Protein AF-A0AAD7QVD9-F1 (afdb_monomer_lite)

Sequence (398 aa):
MKLMYLERDPLSDQISSSESVIQIVFQRFAGHKPNTTPMRRAYSHRSQSQPLGGHSSPPFGGPSSSTTTVALGPGHHQTHYGTPTAHYDTVSSILTRESIDTDDSSVSDMYVESSAGVHVHDSKRVHLKEYNNCFSGIAGKLWLMDCTSIIFVAEAQMILAGFLKYGLITPADSRLMAMGEKFVMEKNAYYCMSEKGKSLAGWPSSGSGRHHRNGYKFPTSNDSRSPHRHSSAIVGDNKQSRLEYILGDPALRLLFREHLAENFCDENLTFYLESEKLLAQFHDLEKTQIPTLQKVNVCLSEAWVVYHAFLAPGSASEVNIDDLLRQRVRERMTSEEVDTLSISGLQYAALIPTSVNKLTEIVKLLNEVRMQVFRLMASDSVPKFMRTAKFLELGIEI

Structure (mmCIF, N/CA/C/O backbone):
data_AF-A0AAD7QVD9-F1
#
_entry.id   AF-A0AAD7QVD9-F1
#
loop_
_atom_site.group_PDB
_atom_site.id
_atom_site.type_symbol
_atom_site.label_atom_id
_atom_site.label_alt_id
_atom_site.label_comp_id
_atom_site.label_asym_id
_atom_site.label_entity_id
_atom_site.label_seq_id
_atom_site.pdbx_PDB_ins_code
_atom_site.Cartn_x
_atom_site.Cartn_y
_atom_site.Cartn_z
_atom_site.occupancy
_atom_site.B_iso_or_equiv
_atom_site.auth_seq_id
_atom_site.auth_comp_id
_atom_site.auth_asym_id
_atom_site.auth_atom_id
_atom_site.pdbx_PDB_model_num
ATOM 1 N N . MET A 1 1 ? 15.049 10.766 -5.512 1.00 58.59 1 MET A N 1
ATOM 2 C CA . MET A 1 1 ? 13.708 10.217 -5.839 1.00 58.59 1 MET A CA 1
ATOM 3 C C . MET A 1 1 ? 12.914 10.193 -4.537 1.00 58.59 1 MET A C 1
ATOM 5 O O . MET A 1 1 ? 13.557 10.045 -3.508 1.00 58.59 1 MET A O 1
ATOM 9 N N . LYS A 1 2 ? 11.582 10.361 -4.523 1.00 68.06 2 LYS A N 1
ATOM 10 C CA . LYS A 1 2 ? 10.810 10.020 -3.310 1.00 68.06 2 LYS A CA 1
ATOM 11 C C . LYS A 1 2 ? 10.802 8.491 -3.204 1.00 68.06 2 LYS A C 1
ATOM 13 O O . LYS A 1 2 ? 10.482 7.845 -4.198 1.00 68.06 2 LYS A O 1
ATOM 18 N N . LEU A 1 3 ? 11.213 7.944 -2.061 1.00 82.62 3 LEU A N 1
ATOM 19 C CA . LEU A 1 3 ? 11.255 6.498 -1.824 1.00 82.62 3 LEU A CA 1
ATOM 20 C C . LEU A 1 3 ? 9.865 5.889 -2.074 1.00 82.62 3 LEU A C 1
ATOM 22 O O . LEU A 1 3 ? 8.873 6.387 -1.538 1.00 82.62 3 LEU A O 1
ATOM 26 N N . MET A 1 4 ? 9.780 4.834 -2.887 1.00 88.06 4 MET A N 1
ATOM 27 C CA . MET A 1 4 ? 8.517 4.142 -3.153 1.00 88.06 4 MET A CA 1
ATOM 28 C C . MET A 1 4 ? 8.200 3.178 -2.005 1.00 88.06 4 MET A C 1
ATOM 30 O O . MET A 1 4 ? 8.844 2.140 -1.864 1.00 88.06 4 MET A O 1
ATOM 34 N N . TYR A 1 5 ? 7.199 3.506 -1.190 1.00 89.56 5 TYR A N 1
ATOM 35 C CA . TYR A 1 5 ? 6.805 2.662 -0.063 1.00 89.56 5 TYR A CA 1
ATOM 36 C C . TYR A 1 5 ? 5.842 1.561 -0.523 1.00 89.56 5 TYR A C 1
ATOM 38 O O . TYR A 1 5 ? 4.666 1.821 -0.780 1.00 89.56 5 TYR A O 1
ATOM 46 N N . LEU A 1 6 ? 6.358 0.340 -0.662 1.00 91.62 6 LEU A N 1
ATOM 47 C CA . LEU A 1 6 ? 5.571 -0.841 -1.003 1.00 91.62 6 LEU A CA 1
ATOM 48 C C . LEU A 1 6 ? 4.801 -1.330 0.218 1.00 91.62 6 LEU A C 1
ATOM 50 O O . LEU A 1 6 ? 5.342 -1.410 1.322 1.00 91.62 6 LEU A O 1
ATOM 54 N N . GLU A 1 7 ? 3.531 -1.655 0.005 1.00 87.62 7 GLU A N 1
ATOM 55 C CA . GLU A 1 7 ? 2.669 -2.162 1.065 1.00 87.62 7 GLU A CA 1
ATOM 56 C C . GLU A 1 7 ? 3.058 -3.581 1.462 1.00 87.62 7 GLU A C 1
ATOM 58 O O . GLU A 1 7 ? 3.324 -4.434 0.609 1.00 87.62 7 GLU A O 1
ATOM 63 N N . ARG A 1 8 ? 3.053 -3.809 2.774 1.00 89.06 8 ARG A N 1
ATOM 64 C CA . ARG A 1 8 ? 3.337 -5.091 3.404 1.00 89.06 8 ARG A CA 1
ATOM 65 C C . ARG A 1 8 ? 2.051 -5.668 3.967 1.00 89.06 8 ARG A C 1
ATOM 67 O O . ARG A 1 8 ? 1.238 -4.944 4.541 1.00 89.06 8 ARG A O 1
ATOM 74 N N . ASP A 1 9 ? 1.879 -6.968 3.795 1.00 84.94 9 ASP A N 1
ATOM 75 C CA . ASP A 1 9 ? 0.810 -7.707 4.443 1.00 84.94 9 ASP A CA 1
ATOM 76 C C . ASP A 1 9 ? 1.031 -7.710 5.971 1.00 84.94 9 ASP A C 1
ATOM 78 O O . ASP A 1 9 ? 2.099 -8.129 6.421 1.00 84.94 9 ASP A O 1
ATOM 82 N N . PRO A 1 10 ? 0.059 -7.272 6.793 1.00 75.94 10 PRO A N 1
ATOM 83 C CA . PRO A 1 10 ? 0.255 -7.138 8.238 1.00 75.94 10 PRO A CA 1
ATOM 84 C C . PRO A 1 10 ? 0.534 -8.448 8.989 1.00 75.94 10 PRO A C 1
ATOM 86 O O . PRO A 1 10 ? 0.987 -8.391 10.131 1.00 75.94 10 PRO A O 1
ATOM 89 N N . LEU A 1 11 ? 0.220 -9.608 8.399 1.00 78.00 11 LEU A N 1
ATOM 90 C CA . LEU A 1 11 ? 0.362 -10.918 9.044 1.00 78.00 11 LEU A CA 1
ATOM 91 C C . LEU A 1 11 ? 1.644 -11.636 8.619 1.00 78.00 11 LEU A C 1
ATOM 93 O O . LEU A 1 11 ? 2.352 -12.194 9.453 1.00 78.00 11 LEU A O 1
ATOM 97 N N . SER A 1 12 ? 1.923 -11.651 7.319 1.00 86.12 12 SER A N 1
ATOM 98 C CA . SER A 1 12 ? 3.068 -12.343 6.726 1.00 86.12 12 SER A CA 1
ATOM 99 C C . SER A 1 12 ? 4.293 -11.452 6.545 1.00 86.12 12 SER A C 1
ATOM 101 O O . SER A 1 12 ? 5.368 -11.979 6.262 1.00 86.12 12 SER A O 1
ATOM 103 N N . ASP A 1 13 ? 4.138 -10.132 6.692 1.00 87.06 13 ASP A N 1
ATOM 104 C CA . ASP A 1 13 ? 5.170 -9.126 6.425 1.00 87.06 13 ASP A CA 1
ATOM 105 C C . ASP A 1 13 ? 5.752 -9.237 5.001 1.00 87.06 13 ASP A C 1
ATOM 107 O O . ASP A 1 13 ? 6.911 -8.925 4.741 1.00 87.06 13 ASP A O 1
ATOM 111 N N . GLN A 1 14 ? 4.946 -9.722 4.051 1.00 90.25 14 GLN A N 1
ATOM 112 C CA . GLN A 1 14 ? 5.346 -9.864 2.653 1.00 90.25 14 GLN A CA 1
ATOM 113 C C . GLN A 1 14 ? 4.827 -8.709 1.807 1.00 90.25 14 GLN A C 1
ATOM 115 O O . GLN A 1 14 ? 3.715 -8.216 1.994 1.00 90.25 14 GLN A O 1
ATOM 120 N N . ILE A 1 15 ? 5.628 -8.308 0.824 1.00 91.94 15 ILE A N 1
ATOM 121 C CA . ILE A 1 15 ? 5.231 -7.331 -0.187 1.00 91.94 15 ILE A CA 1
ATOM 122 C C . ILE A 1 15 ? 4.337 -8.016 -1.227 1.00 91.94 15 ILE A C 1
ATOM 124 O O . ILE A 1 15 ? 4.614 -9.136 -1.662 1.00 91.94 15 ILE A O 1
ATOM 128 N N . SER A 1 16 ? 3.274 -7.334 -1.661 1.00 89.06 16 SER A N 1
ATOM 129 C CA . SER A 1 16 ? 2.407 -7.844 -2.730 1.00 89.06 16 SER A CA 1
ATOM 130 C C . SER A 1 16 ? 3.177 -8.036 -4.044 1.00 89.06 16 SER A C 1
ATOM 132 O O . SER A 1 16 ? 3.865 -7.134 -4.520 1.00 89.06 16 SER A O 1
ATOM 134 N N . SER A 1 17 ? 3.004 -9.202 -4.669 1.00 87.25 17 SER A N 1
ATOM 135 C CA . SER A 1 17 ? 3.550 -9.548 -5.993 1.00 87.25 17 SER A CA 1
ATOM 136 C C . SER A 1 17 ? 2.476 -9.625 -7.085 1.00 87.25 17 SER A C 1
ATOM 138 O O . SER A 1 17 ? 2.668 -10.278 -8.120 1.00 87.25 17 SER A O 1
ATOM 140 N N . SER A 1 18 ? 1.333 -8.960 -6.868 1.00 91.44 18 SER A N 1
ATOM 141 C CA . SER A 1 18 ? 0.284 -8.840 -7.884 1.00 91.44 18 SER A CA 1
ATOM 142 C C . SER A 1 18 ? 0.832 -8.203 -9.163 1.00 91.44 18 SER A C 1
ATOM 144 O O . SER A 1 18 ? 1.764 -7.397 -9.129 1.00 91.44 18 SER A O 1
ATOM 146 N N . GLU A 1 19 ? 0.245 -8.547 -10.311 1.00 92.06 19 GLU A N 1
ATOM 147 C CA . GLU A 1 19 ? 0.665 -7.971 -11.592 1.00 92.06 19 GLU A CA 1
ATOM 148 C C . GLU A 1 19 ? 0.609 -6.435 -11.571 1.00 92.06 19 GLU A C 1
ATOM 150 O O . GLU A 1 19 ? 1.551 -5.791 -12.026 1.00 92.06 19 GLU A O 1
ATOM 155 N N . SER A 1 20 ? -0.432 -5.854 -10.965 1.00 90.69 20 SER A N 1
ATOM 156 C CA . SER A 1 20 ? -0.594 -4.404 -10.810 1.00 90.69 20 SER A CA 1
ATOM 157 C C . SER A 1 20 ? 0.578 -3.757 -10.059 1.00 90.69 20 SER A C 1
ATOM 159 O O . SER A 1 20 ? 1.142 -2.765 -10.527 1.00 90.69 20 SER A O 1
ATOM 161 N N . VAL A 1 21 ? 1.017 -4.344 -8.939 1.00 92.75 21 VAL A N 1
ATOM 162 C CA . VAL A 1 21 ? 2.172 -3.844 -8.174 1.00 92.75 21 VAL A CA 1
ATOM 163 C C . VAL A 1 21 ? 3.450 -3.968 -8.991 1.00 92.75 21 VAL A C 1
ATOM 165 O O . VAL A 1 21 ? 4.207 -3.002 -9.087 1.00 92.75 21 VAL A O 1
ATOM 168 N N . ILE A 1 22 ? 3.674 -5.116 -9.636 1.00 95.38 22 ILE A N 1
ATOM 169 C CA . ILE A 1 22 ? 4.865 -5.322 -10.464 1.00 95.38 22 ILE A CA 1
ATOM 170 C C . ILE A 1 22 ? 4.929 -4.311 -11.612 1.00 95.38 22 ILE A C 1
ATOM 172 O O . ILE A 1 22 ? 5.993 -3.749 -11.865 1.00 95.38 22 ILE A O 1
ATOM 176 N N . GLN A 1 23 ? 3.807 -4.029 -12.274 1.00 92.94 23 GLN A N 1
ATOM 177 C CA . GLN A 1 23 ? 3.739 -3.042 -13.350 1.00 92.94 23 GLN A CA 1
ATOM 178 C C . GLN A 1 23 ? 4.057 -1.621 -12.854 1.00 92.94 23 GLN A C 1
ATOM 180 O O . GLN A 1 23 ? 4.871 -0.935 -13.473 1.00 92.94 23 GLN A O 1
ATOM 185 N N . ILE A 1 24 ? 3.502 -1.195 -11.714 1.00 91.31 24 ILE A N 1
ATOM 186 C CA . ILE A 1 24 ? 3.777 0.135 -11.143 1.00 91.31 24 ILE A CA 1
ATOM 187 C C . ILE A 1 24 ? 5.234 0.272 -10.681 1.00 91.31 24 ILE A C 1
ATOM 189 O O . ILE A 1 24 ? 5.858 1.320 -10.886 1.00 91.31 24 ILE A O 1
ATOM 193 N N . VAL A 1 25 ? 5.802 -0.769 -10.060 1.00 93.88 25 VAL A N 1
ATOM 194 C CA . VAL A 1 25 ? 7.228 -0.772 -9.698 1.00 93.88 25 VAL A CA 1
ATOM 195 C C . VAL A 1 25 ? 8.074 -0.701 -10.965 1.00 93.88 25 VAL A C 1
ATOM 197 O O . VAL A 1 25 ? 9.009 0.095 -11.028 1.00 93.88 25 VAL A O 1
ATOM 200 N N . PHE A 1 26 ? 7.713 -1.461 -12.002 1.00 94.81 26 PHE A N 1
ATOM 201 C CA . PHE A 1 26 ? 8.422 -1.461 -13.276 1.00 94.81 26 PHE A CA 1
ATOM 202 C C . PHE A 1 26 ? 8.409 -0.090 -13.967 1.00 94.81 26 PHE A C 1
ATOM 204 O O . PHE A 1 26 ? 9.434 0.332 -14.491 1.00 94.81 26 PHE A O 1
ATOM 211 N N . GLN A 1 27 ? 7.293 0.641 -13.950 1.00 91.44 27 GLN A N 1
ATOM 212 C CA . GLN A 1 27 ? 7.218 1.982 -14.543 1.00 91.44 27 GLN A CA 1
ATOM 213 C C . GLN A 1 27 ? 8.208 2.962 -13.899 1.00 91.44 27 GLN A C 1
ATOM 215 O O . GLN A 1 27 ? 8.891 3.709 -14.602 1.00 91.44 27 GLN A O 1
ATOM 220 N N . ARG A 1 28 ? 8.349 2.930 -12.565 1.00 90.75 28 ARG A N 1
ATOM 221 C CA . ARG A 1 28 ? 9.369 3.731 -11.862 1.00 90.75 28 ARG A CA 1
ATOM 222 C C . ARG A 1 28 ? 10.779 3.197 -12.104 1.00 90.75 28 ARG A C 1
ATOM 224 O O . ARG A 1 28 ? 11.697 3.992 -12.293 1.00 90.75 28 ARG A O 1
ATOM 231 N N . PHE A 1 29 ? 10.930 1.874 -12.134 1.00 93.38 29 PHE A N 1
ATOM 232 C CA . PHE A 1 29 ? 12.190 1.189 -12.406 1.00 93.38 29 PHE A CA 1
ATOM 233 C C . PHE A 1 29 ? 12.748 1.561 -13.778 1.00 93.38 29 PHE A C 1
ATOM 235 O O . PHE A 1 29 ? 13.906 1.935 -13.883 1.00 93.38 29 PHE A O 1
ATOM 242 N N . ALA A 1 30 ? 11.940 1.498 -14.833 1.00 92.50 30 ALA A N 1
ATOM 243 C CA . ALA A 1 30 ? 12.361 1.839 -16.186 1.00 92.50 30 ALA A CA 1
ATOM 244 C C . ALA A 1 30 ? 12.480 3.357 -16.399 1.00 92.50 30 ALA A C 1
ATOM 246 O O . ALA A 1 30 ? 13.290 3.798 -17.214 1.00 92.50 30 ALA A O 1
ATOM 247 N N . GLY A 1 31 ? 11.680 4.150 -15.678 1.00 88.88 31 GLY A N 1
ATOM 248 C CA . GLY A 1 31 ? 11.523 5.577 -15.932 1.00 88.88 31 GLY A CA 1
ATOM 249 C C . GLY A 1 31 ? 10.772 5.856 -17.239 1.00 88.88 31 GLY A C 1
ATOM 250 O O . GLY A 1 31 ? 10.575 4.977 -18.072 1.00 88.88 31 GLY A O 1
ATOM 251 N N . HIS A 1 32 ? 10.380 7.112 -17.461 1.00 85.50 32 HIS A N 1
ATOM 252 C CA . HIS A 1 32 ? 9.602 7.513 -18.651 1.00 85.50 32 HIS A CA 1
ATOM 253 C C . HIS A 1 32 ? 10.436 7.531 -19.946 1.00 85.50 32 HIS A C 1
ATOM 255 O O . HIS A 1 32 ? 9.918 7.704 -21.047 1.00 85.50 32 HIS A O 1
ATOM 261 N N . LYS A 1 33 ? 11.758 7.418 -19.812 1.00 85.94 33 LYS A N 1
ATOM 262 C CA . LYS A 1 33 ? 12.726 7.342 -20.903 1.00 85.94 33 LYS A CA 1
ATOM 263 C C . LYS A 1 33 ? 13.941 6.536 -20.434 1.00 85.94 33 LYS A C 1
ATOM 265 O O . LYS A 1 33 ? 14.200 6.531 -19.230 1.00 85.94 33 LYS A O 1
ATOM 270 N N . PRO A 1 34 ? 14.722 5.942 -21.353 1.00 87.75 34 PRO A N 1
ATOM 271 C CA . PRO A 1 34 ? 15.957 5.254 -20.998 1.00 87.75 34 PRO A CA 1
ATOM 272 C C . PRO A 1 34 ? 16.889 6.157 -20.181 1.00 87.75 34 PRO A C 1
ATOM 274 O O . PRO A 1 34 ? 17.226 7.266 -20.608 1.00 87.75 34 PRO A O 1
ATOM 277 N N . ASN A 1 35 ? 17.321 5.687 -19.010 1.00 87.69 35 ASN A N 1
ATOM 278 C CA . ASN A 1 35 ? 18.368 6.350 -18.241 1.00 87.69 35 ASN A CA 1
ATOM 279 C C . ASN A 1 35 ? 19.743 5.845 -18.696 1.00 87.69 35 ASN A C 1
ATOM 281 O O . ASN A 1 35 ? 20.268 4.871 -18.164 1.00 87.69 35 ASN A O 1
ATOM 285 N N . THR A 1 36 ? 20.323 6.533 -19.676 1.00 84.06 36 THR A N 1
ATOM 286 C CA . THR A 1 36 ? 21.615 6.175 -20.293 1.00 84.06 36 THR A CA 1
ATOM 287 C C . THR A 1 36 ? 22.739 7.119 -19.867 1.00 84.06 36 THR A C 1
ATOM 289 O O . THR A 1 36 ? 23.788 7.208 -20.506 1.00 84.06 36 THR A O 1
ATOM 292 N N . THR A 1 37 ? 22.504 7.885 -18.794 1.00 70.31 37 THR A N 1
ATOM 293 C CA . THR A 1 37 ? 23.408 8.943 -18.343 1.00 70.31 37 THR A CA 1
ATOM 294 C C . THR A 1 37 ? 24.777 8.351 -17.991 1.00 70.31 37 THR A C 1
ATOM 296 O O . THR A 1 37 ? 24.868 7.581 -17.036 1.00 70.31 37 THR A O 1
ATOM 299 N N . PRO A 1 38 ? 25.863 8.731 -18.695 1.00 57.91 38 PRO A N 1
ATOM 300 C CA . PRO A 1 38 ? 27.165 8.122 -18.470 1.00 57.91 38 PRO A CA 1
ATOM 301 C C . PRO A 1 38 ? 27.696 8.440 -17.066 1.00 57.91 38 PRO A C 1
ATOM 303 O O . PRO A 1 38 ? 27.779 9.608 -16.670 1.00 57.91 38 PRO A O 1
ATOM 306 N N . MET A 1 39 ? 28.126 7.395 -16.348 1.00 53.56 39 MET A N 1
ATOM 307 C CA . MET A 1 39 ? 28.541 7.406 -14.933 1.00 53.56 39 MET A CA 1
ATOM 308 C C . MET A 1 39 ? 29.583 8.487 -14.578 1.00 53.56 39 MET A C 1
ATOM 310 O O . MET A 1 39 ? 29.590 9.008 -13.464 1.00 53.56 39 MET A O 1
ATOM 314 N N . ARG A 1 40 ? 30.405 8.926 -15.544 1.00 48.97 40 ARG A N 1
ATOM 315 C CA . ARG A 1 40 ? 31.399 10.003 -15.362 1.00 48.97 40 ARG A CA 1
ATOM 316 C C . ARG A 1 40 ? 30.807 11.385 -15.048 1.00 48.97 40 ARG A C 1
ATOM 318 O O . ARG A 1 40 ? 31.502 12.189 -14.437 1.00 48.97 40 ARG A O 1
ATOM 325 N N . ARG A 1 41 ? 29.567 11.690 -15.457 1.00 39.47 41 ARG A N 1
ATOM 326 C CA . ARG A 1 41 ? 28.955 13.024 -15.256 1.00 39.47 41 ARG A CA 1
ATOM 327 C C . ARG A 1 41 ? 28.205 13.185 -13.929 1.00 39.47 41 ARG A C 1
ATOM 329 O O . ARG A 1 41 ? 28.006 14.317 -13.491 1.00 39.47 41 ARG A O 1
ATOM 336 N N . ALA A 1 42 ? 27.816 12.087 -13.280 1.00 44.25 42 ALA A N 1
ATOM 337 C CA . ALA A 1 42 ? 27.055 12.131 -12.029 1.00 44.25 42 ALA A CA 1
ATOM 338 C C . ALA A 1 42 ? 27.906 12.632 -10.845 1.00 44.25 42 ALA A C 1
ATOM 340 O O . ALA A 1 42 ? 27.428 13.400 -10.015 1.00 44.25 42 ALA A O 1
ATOM 341 N N . TYR A 1 43 ? 29.198 12.287 -10.818 1.00 39.94 43 TYR A N 1
ATOM 342 C CA . TYR A 1 43 ? 30.118 12.724 -9.762 1.00 39.94 43 TYR A CA 1
ATOM 343 C C . TYR A 1 43 ? 30.638 14.158 -9.948 1.00 39.94 43 TYR A C 1
ATOM 345 O O . TYR A 1 43 ? 30.960 14.823 -8.967 1.00 39.94 43 TYR A O 1
ATOM 353 N N . SER A 1 44 ? 30.675 14.682 -11.178 1.00 35.31 44 SER A N 1
ATOM 354 C CA . SER A 1 44 ? 31.210 16.026 -11.455 1.00 35.31 44 SER A CA 1
ATOM 355 C C . SER A 1 44 ? 30.325 17.179 -10.968 1.00 35.31 44 SER A C 1
ATOM 357 O O . SER A 1 44 ? 30.830 18.279 -10.766 1.00 35.31 44 SER A O 1
ATOM 359 N N . HIS A 1 45 ? 29.027 16.953 -10.733 1.00 40.72 45 HIS A N 1
ATOM 360 C CA . HIS A 1 45 ? 28.129 17.999 -10.221 1.00 40.72 45 HIS A CA 1
ATOM 361 C C . HIS A 1 45 ? 28.149 18.155 -8.693 1.00 40.72 45 HIS A C 1
ATOM 363 O O . HIS A 1 45 ? 27.608 19.134 -8.188 1.00 40.72 45 HIS A O 1
ATOM 369 N N . ARG A 1 46 ? 28.802 17.250 -7.949 1.00 40.25 46 ARG A N 1
ATOM 370 C CA . ARG A 1 46 ? 28.889 17.332 -6.479 1.00 40.25 46 ARG A CA 1
ATOM 371 C C . ARG A 1 46 ? 30.133 18.080 -5.977 1.00 40.25 46 ARG A C 1
ATOM 373 O O . ARG A 1 46 ? 30.197 18.425 -4.804 1.00 40.25 46 ARG A O 1
ATOM 380 N N . SER A 1 47 ? 31.102 18.367 -6.849 1.00 33.53 47 SER A N 1
ATOM 381 C CA . SER A 1 47 ? 32.400 18.949 -6.462 1.00 33.53 47 SER A CA 1
ATOM 382 C C . SER A 1 47 ? 32.521 20.467 -6.642 1.00 33.53 47 SER A C 1
ATOM 384 O O . SER A 1 47 ? 33.599 21.006 -6.411 1.00 33.53 47 SER A O 1
ATOM 386 N N . GLN A 1 48 ? 31.463 21.187 -7.025 1.00 33.66 48 GLN A N 1
ATOM 387 C CA . GLN A 1 48 ? 31.493 22.657 -7.028 1.00 33.66 48 GLN A CA 1
ATOM 388 C C . GLN A 1 48 ? 30.974 23.222 -5.701 1.00 33.66 48 GLN A C 1
ATOM 390 O O . GLN A 1 48 ? 29.939 23.878 -5.639 1.00 33.66 48 GLN A O 1
ATOM 395 N N . SER A 1 49 ? 31.724 22.993 -4.624 1.00 38.59 49 SER A N 1
ATOM 396 C CA . SER A 1 49 ? 31.754 23.951 -3.520 1.00 38.59 49 SER A CA 1
ATOM 397 C C . SER A 1 49 ? 32.485 25.201 -4.018 1.00 38.59 49 SER A C 1
ATOM 399 O O . SER A 1 49 ? 33.643 25.114 -4.429 1.00 38.59 49 SER A O 1
ATOM 401 N N . GLN A 1 50 ? 31.796 26.345 -4.029 1.00 33.53 50 GLN A N 1
ATOM 402 C CA . GLN A 1 50 ? 32.378 27.651 -4.349 1.00 33.53 50 GLN A CA 1
ATOM 403 C C . GLN A 1 50 ? 33.663 27.887 -3.530 1.00 33.53 50 GLN A C 1
ATOM 405 O O . GLN A 1 50 ? 33.651 27.634 -2.322 1.00 33.53 50 GLN A O 1
ATOM 410 N N . PRO A 1 51 ? 34.760 28.397 -4.120 1.00 34.38 51 PRO A N 1
ATOM 411 C CA . PRO A 1 51 ? 35.894 28.839 -3.327 1.00 34.38 51 PRO A CA 1
ATOM 412 C C . PRO A 1 51 ? 35.495 30.121 -2.588 1.00 34.38 51 PRO A C 1
ATOM 414 O O . PRO A 1 51 ? 35.170 31.130 -3.215 1.00 34.38 51 PRO A O 1
ATOM 417 N N . LEU A 1 52 ? 35.511 30.075 -1.254 1.00 36.81 52 LEU A N 1
ATOM 418 C CA . LEU A 1 52 ? 35.416 31.260 -0.404 1.00 36.81 52 LEU A CA 1
ATOM 419 C C . LEU A 1 52 ? 36.567 32.210 -0.756 1.00 36.81 52 LEU A C 1
ATOM 421 O O . LEU A 1 52 ? 37.740 31.840 -0.684 1.00 36.81 52 LEU A O 1
ATOM 425 N N . GLY A 1 53 ? 36.206 33.422 -1.178 1.00 33.38 53 GLY A N 1
ATOM 426 C CA . GLY A 1 53 ? 37.139 34.492 -1.507 1.00 33.38 53 GLY A CA 1
ATOM 427 C C . GLY A 1 53 ? 38.061 34.814 -0.334 1.00 33.38 53 GLY A C 1
ATOM 428 O O . GLY A 1 53 ? 37.634 34.894 0.818 1.00 33.38 53 GLY A O 1
ATOM 429 N N . GLY A 1 54 ? 39.344 34.984 -0.649 1.00 34.09 54 GLY A N 1
ATOM 430 C CA . GLY A 1 54 ? 40.365 35.368 0.309 1.00 34.09 54 GLY A CA 1
ATOM 431 C C . GLY A 1 54 ? 40.111 36.764 0.866 1.00 34.09 54 GLY A C 1
ATOM 432 O O . GLY A 1 54 ? 40.061 37.740 0.121 1.00 34.09 54 GLY A O 1
ATOM 433 N N . HIS A 1 55 ? 40.033 36.854 2.190 1.00 35.69 55 HIS A N 1
ATOM 434 C CA . HIS A 1 55 ? 40.290 38.089 2.909 1.00 35.69 55 HIS A CA 1
ATOM 435 C C . HIS A 1 55 ? 41.584 37.933 3.704 1.00 35.69 55 HIS A C 1
ATOM 437 O O . HIS A 1 55 ? 41.720 37.102 4.596 1.00 35.69 55 HIS A O 1
ATOM 443 N N . SER A 1 56 ? 42.552 38.736 3.285 1.00 32.03 56 SER A N 1
ATOM 444 C CA . SER A 1 56 ? 43.843 39.006 3.897 1.00 32.03 56 SER A CA 1
ATOM 445 C C . SER A 1 56 ? 43.700 39.591 5.305 1.00 32.03 56 SER A C 1
ATOM 447 O O . SER A 1 56 ? 43.058 40.629 5.466 1.00 32.03 56 SER A O 1
ATOM 449 N N . SER A 1 57 ? 44.382 38.997 6.285 1.00 33.47 57 SER A N 1
ATOM 450 C CA . SER A 1 57 ? 44.650 39.617 7.591 1.00 33.47 57 SER A CA 1
ATOM 451 C C . SER A 1 57 ? 46.111 40.083 7.656 1.00 33.47 57 SER A C 1
ATOM 453 O O . SER A 1 57 ? 46.991 39.321 7.245 1.00 33.47 57 SER A O 1
ATOM 455 N N . PRO A 1 58 ? 46.408 41.295 8.165 1.00 34.91 58 PRO A N 1
ATOM 456 C CA . PRO A 1 58 ? 47.777 41.752 8.384 1.00 34.91 58 PRO A CA 1
ATOM 457 C C . PRO A 1 58 ? 48.320 41.315 9.766 1.00 34.91 58 PRO A C 1
ATOM 459 O O . PRO A 1 58 ? 47.532 40.959 10.645 1.00 34.91 58 PRO A O 1
ATOM 462 N N . PRO A 1 59 ? 49.652 41.343 9.983 1.00 43.34 59 PRO A N 1
ATOM 463 C CA . PRO A 1 59 ? 50.296 40.751 11.157 1.00 43.34 59 PRO A CA 1
ATOM 464 C C . PRO A 1 59 ? 50.768 41.805 12.169 1.00 43.34 59 PRO A C 1
ATOM 466 O O . PRO A 1 59 ? 51.350 42.795 11.759 1.00 43.34 59 PRO A O 1
ATOM 469 N N . PHE A 1 60 ? 50.619 41.560 13.473 1.00 32.81 60 PHE A N 1
ATOM 470 C CA . PHE A 1 60 ? 51.406 42.150 14.580 1.00 32.81 60 PHE A CA 1
ATOM 471 C C . PHE A 1 60 ? 51.159 41.236 15.802 1.00 32.81 60 PHE A C 1
ATOM 473 O O . PHE A 1 60 ? 50.016 40.881 16.062 1.00 32.81 60 PHE A O 1
ATOM 480 N N . GLY A 1 61 ? 52.143 40.631 16.475 1.00 29.50 61 GLY A N 1
ATOM 481 C CA . GLY A 1 61 ? 53.242 41.252 17.220 1.00 29.50 61 GLY A CA 1
ATOM 482 C C . GLY A 1 61 ? 52.842 41.326 18.707 1.00 29.50 61 GLY A C 1
ATOM 483 O O . GLY A 1 61 ? 51.924 42.067 19.028 1.00 29.50 61 GLY A O 1
ATOM 484 N N . GLY A 1 62 ? 53.467 40.527 19.592 1.00 27.67 62 GLY A N 1
ATOM 485 C CA . GLY A 1 62 ? 53.227 40.533 21.059 1.00 27.67 62 GLY A CA 1
ATOM 486 C C . GLY A 1 62 ? 53.632 41.857 21.752 1.00 27.67 62 GLY A C 1
ATOM 487 O O . GLY A 1 62 ? 53.976 42.787 21.023 1.00 27.67 62 GLY A O 1
ATOM 488 N N . PRO A 1 63 ? 53.689 41.979 23.108 1.00 41.69 63 PRO A N 1
ATOM 489 C CA . PRO A 1 63 ? 53.965 40.905 24.083 1.00 41.69 63 PRO A CA 1
ATOM 490 C C . PRO A 1 63 ? 53.260 40.990 25.483 1.00 41.69 63 PRO A C 1
ATOM 492 O O . PRO A 1 63 ? 52.632 41.974 25.844 1.00 41.69 63 PRO A O 1
ATOM 495 N N . SER A 1 64 ? 53.421 39.911 26.269 1.00 28.11 64 SER A N 1
ATOM 496 C CA . SER A 1 64 ? 53.658 39.802 27.735 1.00 28.11 64 SER A CA 1
ATOM 497 C C . SER A 1 64 ? 52.888 40.612 28.821 1.00 28.11 64 SER A C 1
ATOM 499 O O . SER A 1 64 ? 52.986 41.831 28.896 1.00 28.11 64 SER A O 1
ATOM 501 N N . SER A 1 65 ? 52.391 39.839 29.809 1.00 28.31 65 SER A N 1
ATOM 502 C CA . SER A 1 65 ? 52.430 40.041 31.284 1.00 28.31 65 SER A CA 1
ATOM 503 C C . SER A 1 65 ? 51.268 40.693 32.068 1.00 28.31 65 SER A C 1
ATOM 505 O O . SER A 1 65 ? 50.948 41.864 31.916 1.00 28.31 65 SER A O 1
ATOM 507 N N . SER A 1 66 ? 50.855 39.931 33.099 1.00 27.23 66 SER A N 1
ATOM 508 C CA . SER A 1 66 ? 50.464 40.305 34.482 1.00 27.23 66 SER A CA 1
ATOM 509 C C . SER A 1 66 ? 49.085 40.920 34.803 1.00 27.23 66 SER A C 1
ATOM 511 O O . SER A 1 66 ? 48.797 42.052 34.436 1.00 27.23 66 SER A O 1
ATOM 513 N N . THR A 1 67 ? 48.325 40.221 35.671 1.00 28.73 67 THR A N 1
ATOM 514 C CA . THR A 1 67 ? 47.852 40.652 37.023 1.00 28.73 67 THR A CA 1
ATOM 515 C C . THR A 1 67 ? 46.426 40.163 37.362 1.00 28.73 67 THR A C 1
ATOM 517 O O . THR A 1 67 ? 45.435 40.643 36.834 1.00 28.73 67 THR A O 1
ATOM 520 N N . THR A 1 68 ? 46.368 39.170 38.253 1.00 27.08 68 THR A N 1
ATOM 521 C CA . THR A 1 68 ? 45.602 39.060 39.517 1.00 27.08 68 THR A CA 1
ATOM 522 C C . THR A 1 68 ? 44.192 39.696 39.677 1.00 27.08 68 THR A C 1
ATOM 524 O O . THR A 1 68 ? 44.020 40.908 39.620 1.00 27.08 68 THR A O 1
ATOM 527 N N . THR A 1 69 ? 43.266 38.838 40.154 1.00 28.53 69 THR A N 1
ATOM 528 C CA . THR A 1 69 ? 42.277 39.002 41.262 1.00 28.53 69 THR A CA 1
ATOM 529 C C . THR A 1 69 ? 40.784 39.399 41.082 1.00 28.53 69 THR A C 1
ATOM 531 O O . THR A 1 69 ? 40.448 40.483 40.635 1.00 28.53 69 THR A O 1
ATOM 534 N N . VAL A 1 70 ? 39.957 38.518 41.693 1.00 29.83 70 VAL A N 1
ATOM 535 C CA . VAL A 1 70 ? 38.640 38.598 42.397 1.00 29.83 70 VAL A CA 1
ATOM 536 C C . VAL A 1 70 ? 37.274 38.695 41.676 1.00 29.83 70 VAL A C 1
ATOM 538 O O . VAL A 1 70 ? 36.985 39.639 40.958 1.00 29.83 70 VAL A O 1
ATOM 541 N N . ALA A 1 71 ? 36.394 37.775 42.123 1.00 27.11 71 ALA A N 1
ATOM 542 C CA . ALA A 1 71 ? 35.031 37.986 42.666 1.00 27.11 71 ALA A CA 1
ATOM 543 C C . ALA A 1 71 ? 33.796 37.532 41.847 1.00 27.11 71 ALA A C 1
ATOM 545 O O . ALA A 1 71 ? 33.299 38.233 40.979 1.00 27.11 71 ALA A O 1
ATOM 546 N N . LEU A 1 72 ? 33.279 36.360 42.254 1.00 26.67 72 LEU A N 1
ATOM 547 C CA . LEU A 1 72 ? 31.908 36.045 42.720 1.00 26.67 72 LEU A CA 1
ATOM 548 C C . LEU A 1 72 ? 30.672 36.661 42.020 1.00 26.67 72 LEU A C 1
ATOM 550 O O . LEU A 1 72 ? 30.406 37.852 42.134 1.00 26.67 72 LEU A O 1
ATOM 554 N N . GLY A 1 73 ? 29.797 35.779 41.517 1.00 27.64 73 GLY A N 1
ATOM 555 C CA . GLY A 1 73 ? 28.365 36.035 41.293 1.00 27.64 73 GLY A CA 1
ATOM 556 C C . GLY A 1 73 ? 27.676 34.893 40.519 1.00 27.64 73 GLY A C 1
ATOM 557 O O . GLY A 1 73 ? 28.187 34.523 39.465 1.00 27.64 73 GLY A O 1
ATOM 558 N N . PRO A 1 74 ? 26.571 34.289 41.011 1.00 30.48 74 PRO A N 1
ATOM 559 C CA . PRO A 1 74 ? 26.040 33.028 40.489 1.00 30.48 74 PRO A CA 1
ATOM 560 C C . PRO A 1 74 ? 25.048 33.248 39.335 1.00 30.48 74 PRO A C 1
ATOM 562 O O . PRO A 1 74 ? 24.093 34.010 39.462 1.00 30.48 74 PRO A O 1
ATOM 565 N N . GLY A 1 75 ? 25.257 32.552 38.215 1.00 26.33 75 GLY A N 1
ATOM 566 C CA . GLY A 1 75 ? 24.392 32.591 37.035 1.00 26.33 75 GLY A CA 1
ATOM 567 C C . GLY A 1 75 ? 23.836 31.208 36.700 1.00 26.33 75 GLY A C 1
ATOM 568 O O . GLY A 1 75 ? 24.591 30.271 36.467 1.00 26.33 75 GLY A O 1
ATOM 569 N N . HIS A 1 76 ? 22.509 31.118 36.714 1.00 28.94 76 HIS A N 1
ATOM 570 C CA . HIS A 1 76 ? 21.633 30.017 36.312 1.00 28.94 76 HIS A CA 1
ATOM 571 C C . HIS A 1 76 ? 22.209 28.964 35.342 1.00 28.94 76 HIS A C 1
ATOM 573 O O . HIS A 1 76 ? 22.499 29.248 34.182 1.00 28.94 76 HIS A O 1
ATOM 579 N N . HIS A 1 77 ? 22.218 27.702 35.783 1.00 26.56 77 HIS A N 1
ATOM 580 C CA . HIS A 1 77 ? 22.260 26.544 34.893 1.00 26.56 77 HIS A CA 1
ATOM 581 C C . HIS A 1 77 ? 20.879 26.326 34.266 1.00 26.56 77 HIS A C 1
ATOM 583 O O . HIS A 1 77 ? 19.957 25.843 34.920 1.00 26.56 77 HIS A O 1
ATOM 589 N N . GLN A 1 78 ? 20.753 26.674 32.988 1.00 26.03 78 GLN A N 1
ATOM 590 C CA . GLN A 1 78 ? 19.663 26.237 32.125 1.00 26.03 78 GLN A CA 1
ATOM 591 C C . GLN A 1 78 ? 20.239 25.169 31.189 1.00 26.03 78 GLN A C 1
ATOM 593 O O . GLN A 1 78 ? 20.975 25.465 30.249 1.00 26.03 78 GLN A O 1
ATOM 598 N N . THR A 1 79 ? 19.986 23.901 31.504 1.00 26.03 79 THR A N 1
ATOM 599 C CA . THR A 1 79 ? 20.363 22.758 30.670 1.00 26.03 79 THR A CA 1
ATOM 600 C C . THR A 1 79 ? 19.426 22.690 29.466 1.00 26.03 79 THR A C 1
ATOM 602 O O . THR A 1 79 ? 18.343 22.114 29.521 1.00 26.03 79 THR A O 1
ATOM 605 N N . HIS A 1 80 ? 19.843 23.299 28.356 1.00 24.92 80 HIS A N 1
ATOM 606 C CA . HIS A 1 80 ? 19.245 23.049 27.048 1.00 24.92 80 HIS A CA 1
ATOM 607 C C . HIS A 1 80 ? 19.643 21.636 26.596 1.00 24.92 80 HIS A C 1
ATOM 609 O O . HIS A 1 80 ? 20.768 21.405 26.153 1.00 24.92 80 HIS A O 1
ATOM 615 N N . TYR A 1 81 ? 18.721 20.681 26.708 1.00 24.67 81 TYR A N 1
ATOM 616 C CA . TYR A 1 81 ? 18.809 19.425 25.971 1.00 24.67 81 TYR A CA 1
ATOM 617 C C . TYR A 1 81 ? 18.536 19.730 24.495 1.00 24.67 81 TYR A C 1
ATOM 619 O O . TYR A 1 81 ? 17.389 19.853 24.073 1.00 24.67 81 TYR A O 1
ATOM 627 N N . GLY A 1 82 ? 19.605 19.926 23.724 1.00 24.56 82 GLY A N 1
ATOM 628 C CA . GLY A 1 82 ? 19.546 19.920 22.268 1.00 24.56 82 GLY A CA 1
ATOM 629 C C . GLY A 1 82 ? 19.314 18.494 21.779 1.00 24.56 82 GLY A C 1
ATOM 630 O O . GLY A 1 82 ? 20.149 17.615 21.982 1.00 24.56 82 GLY A O 1
ATOM 631 N N . THR A 1 83 ? 18.164 18.265 21.160 1.00 26.59 83 THR A N 1
ATOM 632 C CA . THR A 1 83 ? 17.826 17.060 20.403 1.00 26.59 83 THR A CA 1
ATOM 633 C C . THR A 1 83 ? 18.811 16.899 19.238 1.00 26.59 83 THR A C 1
ATOM 635 O O . THR A 1 83 ? 18.948 17.831 18.443 1.00 26.59 83 THR A O 1
ATOM 638 N N . PRO A 1 84 ? 19.494 15.752 19.071 1.00 27.77 84 PRO A N 1
ATOM 639 C CA . PRO A 1 84 ? 20.250 15.495 17.857 1.00 27.77 84 PRO A CA 1
ATOM 640 C C . PRO A 1 84 ? 19.262 15.133 16.747 1.00 27.77 84 PRO A C 1
ATOM 642 O O . PRO A 1 84 ? 18.689 14.044 16.740 1.00 27.77 84 PRO A O 1
ATOM 645 N N . THR A 1 85 ? 19.060 16.045 15.799 1.00 29.20 85 THR A N 1
ATOM 646 C CA . THR A 1 85 ? 18.432 15.741 14.512 1.00 29.20 85 THR A CA 1
ATOM 647 C C . THR A 1 85 ? 19.375 14.804 13.757 1.00 29.20 85 THR A C 1
ATOM 649 O O . THR A 1 85 ? 20.362 15.239 13.164 1.00 29.20 85 THR A O 1
ATOM 652 N N . ALA A 1 86 ? 19.134 13.498 13.852 1.00 29.17 86 ALA A N 1
ATOM 653 C CA . ALA A 1 86 ? 19.904 12.501 13.126 1.00 29.17 86 ALA A CA 1
ATOM 654 C C . ALA A 1 86 ? 19.659 12.681 11.619 1.00 29.17 86 ALA A C 1
ATOM 656 O O . ALA A 1 86 ? 18.560 12.458 11.127 1.00 29.17 86 ALA A O 1
ATOM 657 N N . HIS A 1 87 ? 20.687 13.115 10.889 1.00 28.88 87 HIS A N 1
ATOM 658 C CA . HIS A 1 87 ? 20.705 13.128 9.429 1.00 28.88 87 HIS A CA 1
ATOM 659 C C . HIS A 1 87 ? 20.618 11.685 8.909 1.00 28.88 87 HIS A C 1
ATOM 661 O O . HIS A 1 87 ? 21.590 10.929 8.952 1.00 28.88 87 HIS A O 1
ATOM 667 N N . TYR A 1 88 ? 19.450 11.319 8.392 1.00 32.03 88 TYR A N 1
ATOM 668 C CA . TYR A 1 88 ? 19.151 10.010 7.802 1.00 32.03 88 TYR A CA 1
ATOM 669 C C . TYR A 1 88 ? 19.906 9.756 6.477 1.00 32.03 88 TYR A C 1
ATOM 671 O O . TYR A 1 88 ? 19.903 8.641 5.967 1.00 32.03 88 TYR A O 1
ATOM 679 N N . ASP A 1 89 ? 20.611 10.759 5.942 1.00 33.12 89 ASP A N 1
ATOM 680 C CA . ASP A 1 89 ? 21.246 10.718 4.614 1.00 33.12 89 ASP A CA 1
ATOM 681 C C . ASP A 1 89 ? 22.510 9.846 4.530 1.00 33.12 89 ASP A C 1
ATOM 683 O O . ASP A 1 89 ? 22.984 9.533 3.440 1.00 33.12 89 ASP A O 1
ATOM 687 N N . THR A 1 90 ? 23.100 9.451 5.663 1.00 32.16 90 THR A N 1
ATOM 688 C CA . THR A 1 90 ? 24.391 8.731 5.645 1.00 32.16 90 THR A CA 1
ATOM 689 C C . THR A 1 90 ? 24.220 7.213 5.540 1.00 32.16 90 THR A C 1
ATOM 691 O O . THR A 1 90 ? 25.117 6.519 5.057 1.00 32.16 90 THR A O 1
ATOM 694 N N . VAL A 1 91 ? 23.065 6.675 5.942 1.00 32.56 91 VAL A N 1
ATOM 695 C CA . VAL A 1 91 ? 22.886 5.225 6.129 1.00 32.56 91 VAL A CA 1
ATOM 696 C C . VAL A 1 91 ? 22.769 4.475 4.793 1.00 32.56 91 VAL A C 1
ATOM 698 O O . VAL A 1 91 ? 23.324 3.384 4.669 1.00 32.56 91 VAL A O 1
ATOM 701 N N . SER A 1 92 ? 22.198 5.091 3.749 1.00 36.44 92 SER A N 1
ATOM 702 C CA . SER A 1 92 ? 22.095 4.481 2.407 1.00 36.44 92 SER A CA 1
ATOM 703 C C . SER A 1 92 ? 23.455 4.228 1.738 1.00 36.44 92 SER A C 1
ATOM 705 O O . SER A 1 92 ? 23.577 3.391 0.851 1.00 36.44 92 SER A O 1
ATOM 707 N N . SER A 1 93 ? 24.518 4.900 2.193 1.00 39.28 93 SER A N 1
ATOM 708 C CA . SER A 1 93 ? 25.874 4.725 1.650 1.00 39.28 93 SER A CA 1
ATOM 709 C C . SER A 1 93 ? 26.671 3.572 2.278 1.00 39.28 93 SER A C 1
ATOM 711 O O . SER A 1 93 ? 27.754 3.242 1.799 1.00 39.28 93 SER A O 1
ATOM 713 N N . ILE A 1 94 ? 26.172 2.960 3.359 1.00 38.12 94 ILE A N 1
ATOM 714 C CA . ILE A 1 94 ? 26.924 1.952 4.125 1.00 38.12 94 ILE A CA 1
ATOM 715 C C . ILE A 1 94 ? 26.643 0.528 3.619 1.00 38.12 94 ILE A C 1
ATOM 717 O O . ILE A 1 94 ? 27.552 -0.300 3.622 1.00 38.12 94 ILE A O 1
ATOM 721 N N . LEU A 1 95 ? 25.449 0.253 3.080 1.00 40.94 95 LEU A N 1
ATOM 722 C CA . LEU A 1 95 ? 25.110 -1.061 2.504 1.00 40.94 95 LEU A CA 1
ATOM 723 C C . LEU A 1 95 ? 25.818 -1.353 1.167 1.00 40.94 95 LEU A C 1
ATOM 725 O O . LEU A 1 95 ? 25.871 -2.498 0.731 1.00 40.94 95 LEU A O 1
ATOM 729 N N . THR A 1 96 ? 26.414 -0.342 0.529 1.00 44.69 96 THR A N 1
ATOM 730 C CA . THR A 1 96 ? 27.197 -0.485 -0.713 1.00 44.69 96 THR A CA 1
ATOM 731 C C . THR A 1 96 ? 28.680 -0.788 -0.475 1.00 44.69 96 THR A C 1
ATOM 733 O O . THR A 1 96 ? 29.433 -0.939 -1.437 1.00 44.69 96 THR A O 1
ATOM 736 N N . ARG A 1 97 ? 29.119 -0.884 0.789 1.00 41.44 97 ARG A N 1
ATOM 737 C CA . ARG A 1 97 ? 30.531 -1.035 1.177 1.00 41.44 97 ARG A CA 1
ATOM 738 C C . ARG A 1 97 ? 30.925 -2.414 1.703 1.00 41.44 97 ARG A C 1
ATOM 740 O O . ARG A 1 97 ? 32.057 -2.555 2.165 1.00 41.44 97 ARG A O 1
ATOM 747 N N . GLU A 1 98 ? 30.061 -3.428 1.619 1.00 33.69 98 GLU A N 1
ATOM 748 C CA . GLU A 1 98 ? 30.548 -4.802 1.773 1.00 33.69 98 GLU A CA 1
ATOM 749 C C . GLU A 1 98 ? 31.582 -5.078 0.674 1.00 33.69 98 GLU A C 1
ATOM 751 O O . GLU A 1 98 ? 31.312 -4.980 -0.521 1.00 33.69 98 GLU A O 1
ATOM 756 N N . SER A 1 99 ? 32.804 -5.318 1.133 1.00 40.28 99 SER A N 1
ATOM 757 C CA . SER A 1 99 ? 34.051 -5.470 0.395 1.00 40.28 99 SER A CA 1
ATOM 758 C C . SER A 1 99 ? 33.922 -6.391 -0.819 1.00 40.28 99 SER A C 1
ATOM 760 O O . SER A 1 99 ? 33.868 -7.613 -0.681 1.00 40.28 99 SER A O 1
ATOM 762 N N . ILE A 1 100 ? 33.924 -5.790 -2.010 1.00 40.69 100 ILE A N 1
ATOM 763 C CA . ILE A 1 100 ? 34.110 -6.476 -3.288 1.00 40.69 100 ILE A CA 1
ATOM 764 C C . ILE A 1 100 ? 35.447 -5.994 -3.855 1.00 40.69 100 ILE A C 1
ATOM 766 O O . ILE A 1 100 ? 35.552 -4.880 -4.366 1.00 40.69 100 ILE A O 1
ATOM 770 N N . ASP A 1 101 ? 36.470 -6.838 -3.751 1.00 40.28 101 ASP A N 1
ATOM 771 C CA . ASP A 1 101 ? 37.742 -6.657 -4.450 1.00 40.28 101 ASP A CA 1
ATOM 772 C C . ASP A 1 101 ? 37.508 -6.830 -5.958 1.00 40.28 101 ASP A C 1
ATOM 774 O O . ASP A 1 101 ? 37.341 -7.956 -6.432 1.00 40.28 101 ASP A O 1
ATOM 778 N N . THR A 1 102 ? 37.446 -5.751 -6.751 1.00 36.62 102 THR A N 1
ATOM 779 C CA . THR A 1 102 ? 37.607 -5.855 -8.218 1.00 36.62 102 THR A CA 1
ATOM 780 C C . THR A 1 102 ? 37.973 -4.532 -8.901 1.00 36.62 102 THR A C 1
ATOM 782 O O . THR A 1 102 ? 37.426 -3.480 -8.579 1.00 36.62 102 THR A O 1
ATOM 785 N N . ASP A 1 103 ? 38.855 -4.646 -9.900 1.00 36.00 103 ASP A N 1
ATOM 786 C CA . ASP A 1 103 ? 39.429 -3.623 -10.783 1.00 36.00 103 ASP A CA 1
ATOM 787 C C . ASP A 1 103 ? 38.508 -2.458 -11.201 1.00 36.00 103 ASP A C 1
ATOM 789 O O . ASP A 1 103 ? 37.332 -2.622 -11.533 1.00 36.00 103 ASP A O 1
ATOM 793 N N . ASP A 1 104 ? 39.130 -1.282 -11.308 1.00 39.41 104 ASP A N 1
ATOM 794 C CA . ASP A 1 104 ? 38.604 0.074 -11.561 1.00 39.41 104 ASP A CA 1
ATOM 795 C C . ASP A 1 104 ? 37.581 0.216 -12.721 1.00 39.41 104 ASP A C 1
ATOM 797 O O . ASP A 1 104 ? 36.773 1.142 -12.754 1.00 39.41 104 ASP A O 1
ATOM 801 N N . SER A 1 105 ? 37.528 -0.739 -13.660 1.00 43.31 105 SER A N 1
ATOM 802 C CA . SER A 1 105 ? 36.538 -0.765 -14.758 1.00 43.31 105 SER A CA 1
ATOM 803 C C . SER A 1 105 ? 35.157 -1.322 -14.362 1.00 43.31 105 SER A C 1
ATOM 805 O O . SER A 1 105 ? 34.181 -1.142 -15.088 1.00 43.31 105 SER A O 1
ATOM 807 N N . SER A 1 106 ? 35.057 -1.988 -13.207 1.00 48.75 106 SER A N 1
ATOM 808 C CA . SER A 1 106 ? 33.858 -2.667 -12.692 1.00 48.75 106 SER A CA 1
ATOM 809 C C . SER A 1 106 ? 32.878 -1.732 -11.984 1.00 48.75 106 SER A C 1
ATOM 811 O O . SER A 1 106 ? 31.665 -1.944 -12.030 1.00 48.75 106 SER A O 1
ATOM 813 N N . VAL A 1 107 ? 33.406 -0.693 -11.336 1.00 45.03 107 VAL A N 1
ATOM 814 C CA . VAL A 1 107 ? 32.640 0.218 -10.474 1.00 45.03 107 VAL A CA 1
ATOM 815 C C . VAL A 1 107 ? 31.657 1.048 -11.300 1.00 45.03 107 VAL A C 1
ATOM 817 O O . VAL A 1 107 ? 30.557 1.339 -10.840 1.00 45.03 107 VAL A O 1
ATOM 820 N N . SER A 1 108 ? 32.006 1.339 -12.559 1.00 47.47 108 SER A N 1
ATOM 821 C CA . SER A 1 108 ? 31.174 2.108 -13.492 1.00 47.47 108 SER A CA 1
ATOM 822 C C . SER A 1 108 ? 29.908 1.376 -13.983 1.00 47.47 108 SER A C 1
ATOM 824 O O . SER A 1 108 ? 29.104 1.982 -14.691 1.00 47.47 108 SER A O 1
ATOM 826 N N . ASP A 1 109 ? 29.735 0.094 -13.649 1.00 50.06 109 ASP A N 1
ATOM 827 C CA . ASP A 1 109 ? 28.593 -0.730 -14.076 1.00 50.06 109 ASP A CA 1
ATOM 828 C C . ASP A 1 109 ? 27.569 -0.959 -12.947 1.00 50.06 109 ASP A C 1
ATOM 830 O O . ASP A 1 109 ? 26.552 -1.621 -13.172 1.00 50.06 109 ASP A O 1
ATOM 834 N N . MET A 1 110 ? 27.837 -0.484 -11.721 1.00 55.41 110 MET A N 1
ATOM 835 C CA . MET A 1 110 ? 27.137 -1.025 -10.553 1.00 55.41 110 MET A CA 1
ATOM 836 C C . MET A 1 110 ? 25.883 -0.268 -10.133 1.00 55.41 110 MET A C 1
ATOM 838 O O . MET A 1 110 ? 24.900 -0.956 -9.892 1.00 55.41 110 MET A O 1
ATOM 842 N N . TYR A 1 111 ? 25.850 1.069 -10.099 1.00 56.69 111 TYR A N 1
ATOM 843 C CA . TYR A 1 111 ? 24.629 1.861 -9.862 1.00 56.69 111 TYR A CA 1
ATOM 844 C C . TYR A 1 111 ? 24.975 3.358 -9.780 1.00 56.69 111 TYR A C 1
ATOM 846 O O . TYR A 1 111 ? 25.997 3.730 -9.207 1.00 56.69 111 TYR A O 1
ATOM 854 N N . VAL A 1 112 ? 24.109 4.220 -10.318 1.00 60.25 112 VAL A N 1
ATOM 855 C CA . VAL A 1 112 ? 24.071 5.656 -10.006 1.00 60.25 112 VAL A CA 1
ATOM 856 C C . VAL A 1 112 ? 22.693 5.909 -9.423 1.00 60.25 112 VAL A C 1
ATOM 858 O O . VAL A 1 112 ? 21.700 5.677 -10.115 1.00 60.25 112 VAL A O 1
ATOM 861 N N . GLU A 1 113 ? 22.631 6.364 -8.172 1.00 61.84 113 GLU A N 1
ATOM 862 C CA . GLU A 1 113 ? 21.380 6.764 -7.530 1.00 61.84 113 GLU A CA 1
ATOM 863 C C . GLU A 1 113 ? 20.656 7.772 -8.429 1.00 61.84 113 GLU A C 1
ATOM 865 O O . GLU A 1 113 ? 21.141 8.879 -8.672 1.00 61.84 113 GLU A O 1
ATOM 870 N N . SER A 1 114 ? 19.535 7.355 -9.021 1.00 64.25 114 SER A N 1
ATOM 871 C CA . SER A 1 114 ? 18.914 8.094 -10.117 1.00 64.25 114 SER A CA 1
ATOM 872 C C . SER A 1 114 ? 17.412 8.162 -9.946 1.00 64.25 114 SER A C 1
ATOM 874 O O . SER A 1 114 ? 16.712 7.155 -10.000 1.00 64.25 114 SER A O 1
ATOM 876 N N . SER A 1 115 ? 16.901 9.390 -9.851 1.00 70.31 115 SER A N 1
ATOM 877 C CA . SER A 1 115 ? 15.471 9.692 -9.949 1.00 70.31 115 SER A CA 1
ATOM 878 C C . SER A 1 115 ? 14.865 9.397 -11.325 1.00 70.31 115 SER A C 1
ATOM 880 O O . SER A 1 115 ? 13.649 9.494 -11.465 1.00 70.31 115 SER A O 1
ATOM 882 N N . ALA A 1 116 ? 15.678 9.040 -12.325 1.00 80.38 116 ALA A N 1
ATOM 883 C CA . ALA A 1 116 ? 15.241 8.772 -13.692 1.00 80.38 116 ALA A CA 1
ATOM 884 C C . ALA A 1 116 ? 14.981 7.282 -13.994 1.00 80.38 116 ALA A C 1
ATOM 886 O O . ALA A 1 116 ? 14.609 6.978 -15.122 1.00 80.38 116 ALA A O 1
ATOM 887 N N . GLY A 1 117 ? 15.172 6.380 -13.024 1.00 87.38 117 GLY A N 1
ATOM 888 C CA . GLY A 1 117 ? 15.060 4.925 -13.205 1.00 87.38 117 GLY A CA 1
ATOM 889 C C . GLY A 1 117 ? 16.422 4.221 -13.242 1.00 87.38 117 GLY A C 1
ATOM 890 O O . GLY A 1 117 ? 17.475 4.865 -13.146 1.00 87.38 117 GLY A O 1
ATOM 891 N N . VAL A 1 118 ? 16.408 2.894 -13.369 1.00 91.12 118 VAL A N 1
ATOM 892 C CA . VAL A 1 118 ? 17.598 2.045 -13.465 1.00 91.12 118 VAL A CA 1
ATOM 893 C C . VAL A 1 118 ? 18.468 2.498 -14.630 1.00 91.12 118 VAL A C 1
ATOM 895 O O . VAL A 1 118 ? 17.978 2.811 -15.715 1.00 91.12 118 VAL A O 1
ATOM 898 N N . HIS A 1 119 ? 19.777 2.539 -14.410 1.00 87.56 119 HIS A N 1
ATOM 899 C CA . HIS A 1 119 ? 20.706 2.822 -15.491 1.00 87.56 119 HIS A CA 1
ATOM 900 C C . HIS A 1 119 ? 20.693 1.674 -16.512 1.00 87.56 119 HIS A C 1
ATOM 902 O O . HIS A 1 119 ? 20.852 0.506 -16.148 1.00 87.56 119 HIS A O 1
ATOM 908 N N . VAL A 1 120 ? 20.539 2.015 -17.790 1.00 88.69 120 VAL A N 1
ATOM 909 C CA . VAL A 1 120 ? 20.544 1.069 -18.908 1.00 88.69 120 VAL A CA 1
ATOM 910 C C . VAL A 1 120 ? 21.661 1.400 -19.894 1.00 88.69 120 VAL A C 1
ATOM 912 O O . VAL A 1 120 ? 21.960 2.557 -20.173 1.00 88.69 120 VAL A O 1
ATOM 915 N N . HIS A 1 121 ? 22.275 0.362 -20.452 1.00 86.38 121 HIS A N 1
ATOM 916 C CA . HIS A 1 121 ? 23.259 0.474 -21.519 1.00 86.38 121 HIS A CA 1
ATOM 917 C C . HIS A 1 121 ? 22.555 0.569 -22.876 1.00 86.38 121 HIS A C 1
ATOM 919 O O . HIS A 1 121 ? 21.774 -0.318 -23.231 1.00 86.38 121 HIS A O 1
ATOM 925 N N . ASP A 1 122 ? 22.875 1.609 -23.648 1.00 81.56 122 ASP A N 1
ATOM 926 C CA . ASP A 1 122 ? 22.367 1.804 -25.015 1.00 81.56 122 ASP A CA 1
ATOM 927 C C . ASP A 1 122 ? 22.855 0.735 -25.990 1.00 81.56 122 ASP A C 1
ATOM 929 O O . ASP A 1 122 ? 22.118 0.350 -26.889 1.00 81.56 122 ASP A O 1
ATOM 933 N N . SER A 1 123 ? 24.075 0.242 -25.784 1.00 83.75 123 SER A N 1
ATOM 934 C CA . SER A 1 123 ? 24.681 -0.854 -26.534 1.00 83.75 123 SER A CA 1
ATOM 935 C C . SER A 1 123 ? 25.562 -1.663 -25.584 1.00 83.75 123 SER A C 1
ATOM 937 O O . SER A 1 123 ? 26.573 -1.180 -25.064 1.00 83.75 123 SER A O 1
ATOM 939 N N . LYS A 1 124 ? 25.154 -2.902 -25.306 1.00 84.25 124 LYS A N 1
ATOM 940 C CA . LYS A 1 124 ? 25.917 -3.872 -24.522 1.00 84.25 124 LYS A CA 1
ATOM 941 C C . LYS A 1 124 ? 26.144 -5.122 -25.354 1.00 84.25 124 LYS A C 1
ATOM 943 O O . LYS A 1 124 ? 25.202 -5.806 -25.751 1.00 84.25 124 LYS A O 1
ATOM 948 N N . ARG A 1 125 ? 27.414 -5.462 -25.566 1.00 84.00 125 ARG A N 1
ATOM 949 C CA . ARG A 1 125 ? 27.795 -6.732 -26.184 1.00 84.00 125 ARG A CA 1
ATOM 950 C C . ARG A 1 125 ? 27.817 -7.833 -25.128 1.00 84.00 125 ARG A C 1
ATOM 952 O O . ARG A 1 125 ? 28.619 -7.781 -24.198 1.00 84.00 125 ARG A O 1
ATOM 959 N N . VAL A 1 126 ? 26.948 -8.824 -25.292 1.00 81.12 126 VAL A N 1
ATOM 960 C CA . VAL A 1 126 ? 26.899 -10.040 -24.474 1.00 81.12 126 VAL A CA 1
ATOM 961 C C . VAL A 1 126 ? 27.217 -11.214 -25.394 1.00 81.12 126 VAL A C 1
ATOM 963 O O . VAL A 1 126 ? 26.493 -11.485 -26.353 1.00 81.12 126 VAL A O 1
ATOM 966 N N . HIS A 1 127 ? 28.343 -11.883 -25.138 1.00 78.81 127 HIS A N 1
ATOM 967 C CA . HIS A 1 127 ? 28.951 -12.845 -26.063 1.00 78.81 127 HIS A CA 1
ATOM 968 C C . HIS A 1 127 ? 29.188 -12.228 -27.459 1.00 78.81 127 HIS A C 1
ATOM 970 O O . HIS A 1 127 ? 30.013 -11.326 -27.599 1.00 78.81 127 HIS A O 1
ATOM 976 N N . LEU A 1 128 ? 28.473 -12.697 -28.486 1.00 79.00 128 LEU A N 1
ATOM 977 C CA . LEU A 1 128 ? 28.596 -12.241 -29.878 1.00 79.00 128 LEU A CA 1
ATOM 978 C C . LEU A 1 128 ? 27.442 -11.337 -30.325 1.00 79.00 128 LEU A C 1
ATOM 980 O O . LEU A 1 128 ? 27.436 -10.886 -31.468 1.00 79.00 128 LEU A O 1
ATOM 984 N N . LYS A 1 129 ? 26.461 -11.078 -29.452 1.00 83.88 129 LYS A N 1
ATOM 985 C CA . LYS A 1 129 ? 25.273 -10.297 -29.787 1.00 83.88 129 LYS A CA 1
ATOM 986 C C . LYS A 1 129 ? 25.267 -8.973 -29.037 1.00 83.88 129 LYS A C 1
ATOM 988 O O . LYS A 1 129 ? 25.619 -8.891 -27.861 1.00 83.88 129 LYS A O 1
ATOM 993 N N . GLU A 1 130 ? 24.883 -7.932 -29.755 1.00 86.31 130 GLU A N 1
ATOM 994 C CA . GLU A 1 130 ? 24.680 -6.599 -29.214 1.00 86.31 130 GLU A CA 1
ATOM 995 C C . GLU A 1 130 ? 23.221 -6.439 -28.802 1.00 86.31 130 GLU A C 1
ATOM 997 O O . GLU A 1 130 ? 22.305 -6.863 -29.514 1.00 86.31 130 GLU A O 1
ATOM 1002 N N . TYR A 1 131 ? 23.020 -5.860 -27.628 1.00 85.62 131 TYR A N 1
ATOM 1003 C CA . TYR A 1 131 ? 21.708 -5.601 -27.076 1.00 85.62 131 TYR A CA 1
ATOM 1004 C C . TYR A 1 131 ? 21.607 -4.161 -26.591 1.00 85.62 131 TYR A C 1
ATOM 1006 O O . TYR A 1 131 ? 22.562 -3.615 -26.042 1.00 85.62 131 TYR A O 1
ATOM 1014 N N . ASN A 1 132 ? 20.418 -3.584 -26.739 1.00 88.88 132 ASN A N 1
ATOM 1015 C CA . ASN A 1 132 ? 20.146 -2.197 -26.387 1.00 88.88 132 ASN A CA 1
ATOM 1016 C C . ASN A 1 132 ? 19.185 -2.128 -25.201 1.00 88.88 132 ASN A C 1
ATOM 1018 O O . ASN A 1 132 ? 18.296 -2.973 -25.069 1.00 88.88 132 ASN A O 1
ATOM 1022 N N . ASN A 1 133 ? 19.295 -1.066 -24.404 1.00 89.56 133 ASN A N 1
ATOM 1023 C CA . ASN A 1 133 ? 18.478 -0.820 -23.215 1.00 89.56 133 ASN A CA 1
ATOM 1024 C C . ASN A 1 133 ? 18.563 -1.955 -22.187 1.00 89.56 133 ASN A C 1
ATOM 1026 O O . ASN A 1 133 ? 17.538 -2.461 -21.716 1.00 89.56 133 ASN A O 1
ATOM 1030 N N . CYS A 1 134 ? 19.788 -2.383 -21.880 1.00 91.62 134 CYS A N 1
ATOM 1031 C CA . CYS A 1 134 ? 2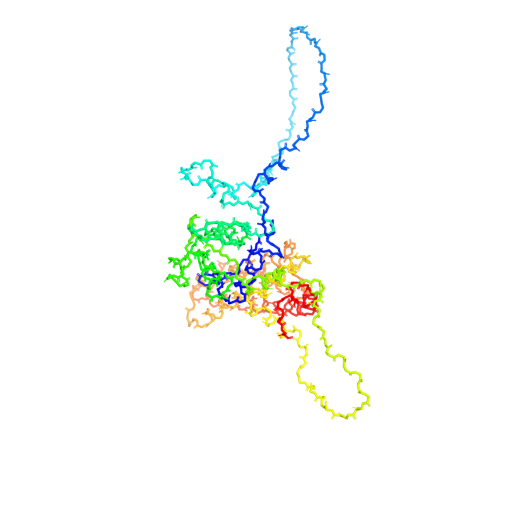0.024 -3.503 -20.976 1.00 91.62 134 CYS A CA 1
ATOM 1032 C C . CYS A 1 134 ? 20.632 -3.056 -19.654 1.00 91.62 134 CYS A C 1
ATOM 1034 O O . CYS A 1 134 ? 21.464 -2.156 -19.619 1.00 91.62 134 CYS A O 1
ATOM 1036 N N . PHE A 1 135 ? 20.263 -3.728 -18.576 1.00 92.12 135 PHE A N 1
ATOM 1037 C CA . PHE A 1 135 ? 20.800 -3.524 -17.237 1.00 92.12 135 PHE A CA 1
ATOM 1038 C C . PHE A 1 135 ? 21.323 -4.855 -16.688 1.00 92.12 135 PHE A C 1
ATOM 1040 O O . PHE A 1 135 ? 20.925 -5.932 -17.141 1.00 92.12 135 PHE A O 1
ATOM 1047 N N . SER A 1 136 ? 22.253 -4.790 -15.738 1.00 91.88 136 SER A N 1
ATOM 1048 C CA . SER A 1 136 ? 22.759 -5.969 -15.034 1.00 91.88 136 SER A CA 1
ATOM 1049 C C . SER A 1 136 ? 21.815 -6.367 -13.895 1.00 91.88 136 SER A C 1
ATOM 1051 O O . SER A 1 136 ? 21.142 -5.523 -13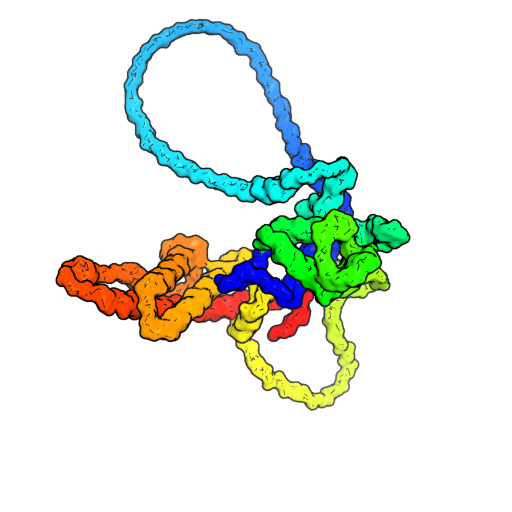.300 1.00 91.88 136 SER A O 1
ATOM 1053 N N . GLY A 1 137 ? 21.789 -7.649 -13.532 1.00 92.00 137 GLY A N 1
ATOM 1054 C CA . GLY A 1 137 ? 20.984 -8.152 -12.420 1.00 92.00 137 GLY A CA 1
ATOM 1055 C C . GLY A 1 137 ? 21.318 -7.456 -11.101 1.00 92.00 137 GLY A C 1
ATOM 1056 O O . GLY A 1 137 ? 20.423 -7.185 -10.302 1.00 92.00 137 GLY A O 1
ATOM 1057 N N . ILE A 1 138 ? 22.592 -7.092 -10.907 1.00 89.88 138 ILE A N 1
ATOM 1058 C CA . ILE A 1 138 ? 23.028 -6.310 -9.746 1.00 89.88 138 ILE A CA 1
ATOM 1059 C C . ILE A 1 138 ? 22.465 -4.881 -9.749 1.00 89.88 138 ILE A C 1
ATOM 1061 O O . ILE A 1 138 ? 21.977 -4.443 -8.711 1.00 89.88 138 ILE A O 1
ATOM 1065 N N . ALA A 1 139 ? 22.450 -4.185 -10.892 1.00 91.31 139 ALA A N 1
ATOM 1066 C CA . ALA A 1 139 ? 21.872 -2.843 -10.989 1.00 91.31 139 ALA A CA 1
ATOM 1067 C C . ALA A 1 139 ? 20.362 -2.866 -10.705 1.00 91.31 139 ALA A C 1
ATOM 1069 O O . ALA A 1 139 ? 19.844 -1.977 -10.032 1.00 91.31 139 ALA A O 1
ATOM 1070 N N . GLY A 1 140 ? 19.671 -3.917 -11.165 1.00 93.50 140 GLY A N 1
ATOM 1071 C CA . GLY A 1 140 ? 18.254 -4.122 -10.873 1.00 93.50 140 GLY A CA 1
ATOM 1072 C C . GLY A 1 140 ? 17.975 -4.292 -9.376 1.00 93.50 140 GLY A C 1
ATOM 1073 O O . GLY A 1 140 ? 17.091 -3.633 -8.830 1.00 93.50 140 GLY A O 1
ATOM 1074 N N . LYS A 1 141 ? 18.774 -5.131 -8.703 1.00 94.06 141 LYS A N 1
ATOM 1075 C CA . LYS A 1 141 ? 18.701 -5.347 -7.251 1.00 94.06 141 LYS A CA 1
ATOM 1076 C C . LYS A 1 141 ? 18.935 -4.051 -6.470 1.00 94.06 141 LYS A C 1
ATOM 1078 O O . LYS A 1 141 ? 18.136 -3.720 -5.602 1.00 94.06 141 LYS A O 1
ATOM 1083 N N . LEU A 1 142 ? 20.017 -3.334 -6.782 1.00 91.31 142 LEU A N 1
ATOM 1084 C CA . LEU A 1 142 ? 20.402 -2.117 -6.064 1.00 91.31 142 LEU A CA 1
ATOM 1085 C C . LEU A 1 142 ? 19.365 -1.008 -6.230 1.00 91.31 142 LEU A C 1
ATOM 1087 O O . LEU A 1 142 ? 18.964 -0.412 -5.240 1.00 91.31 142 LEU A O 1
ATOM 1091 N N . TRP A 1 143 ? 18.845 -0.802 -7.446 1.00 92.19 143 TRP A N 1
ATOM 1092 C CA . TRP A 1 143 ? 17.777 0.178 -7.647 1.00 92.19 143 TRP A CA 1
ATOM 1093 C C . TRP A 1 143 ? 16.558 -0.131 -6.774 1.00 92.19 143 TRP A C 1
ATOM 1095 O O . TRP A 1 143 ? 16.013 0.778 -6.158 1.00 92.19 143 TRP A O 1
ATOM 1105 N N . LEU A 1 144 ? 16.137 -1.399 -6.684 1.00 93.31 144 LEU A N 1
ATOM 1106 C CA . LEU A 1 144 ? 14.988 -1.768 -5.852 1.00 93.31 144 LEU A CA 1
ATOM 1107 C C . LEU A 1 144 ? 15.243 -1.497 -4.370 1.00 93.31 144 LEU A C 1
ATOM 1109 O O . LEU A 1 144 ? 14.377 -0.932 -3.713 1.00 93.31 144 LEU A O 1
ATOM 1113 N N . MET A 1 145 ? 16.411 -1.868 -3.855 1.00 91.06 145 MET A N 1
ATOM 1114 C CA . MET A 1 145 ? 16.736 -1.678 -2.439 1.00 91.06 145 MET A CA 1
ATOM 1115 C C . MET A 1 145 ? 16.931 -0.200 -2.068 1.00 91.06 145 MET A C 1
ATOM 1117 O O . MET A 1 145 ? 16.584 0.196 -0.962 1.00 91.06 145 MET A O 1
ATOM 1121 N N . ASP A 1 146 ? 17.425 0.627 -2.993 1.00 88.62 146 ASP A N 1
ATOM 1122 C CA . ASP A 1 146 ? 17.703 2.043 -2.722 1.00 88.62 146 ASP A CA 1
ATOM 1123 C C . ASP A 1 146 ? 16.503 2.960 -3.019 1.00 88.62 146 ASP A C 1
ATOM 1125 O O . ASP A 1 146 ? 16.338 4.003 -2.387 1.00 88.62 146 ASP A O 1
ATOM 1129 N N . CYS A 1 147 ? 15.660 2.610 -3.999 1.00 89.56 147 CYS A N 1
ATOM 1130 C CA . CYS A 1 147 ? 14.543 3.452 -4.449 1.00 89.56 147 CYS A CA 1
ATOM 1131 C C . CYS A 1 147 ? 13.170 2.999 -3.930 1.00 89.56 147 CYS A C 1
ATOM 1133 O O . CYS A 1 147 ? 12.172 3.687 -4.173 1.00 89.56 147 CYS A O 1
ATOM 1135 N N . THR A 1 148 ? 13.089 1.880 -3.207 1.00 92.31 148 THR A N 1
ATOM 1136 C CA . THR A 1 148 ? 11.840 1.376 -2.616 1.00 92.31 148 THR A CA 1
ATOM 1137 C C . THR A 1 148 ? 12.018 1.026 -1.137 1.00 92.31 148 THR A C 1
ATOM 1139 O O . THR A 1 148 ? 13.133 0.997 -0.634 1.00 92.31 148 THR A O 1
ATOM 1142 N N . SER A 1 149 ? 10.932 0.728 -0.422 1.00 92.31 149 SER A N 1
ATOM 1143 C CA . SER A 1 149 ? 10.987 0.232 0.964 1.00 92.31 149 SER A CA 1
ATOM 1144 C C . SER A 1 149 ? 11.432 -1.238 1.100 1.00 92.31 149 SER A C 1
ATOM 1146 O O . SER A 1 149 ? 11.274 -1.824 2.172 1.00 92.31 149 SER A O 1
ATOM 1148 N N . ILE A 1 150 ? 11.955 -1.861 0.036 1.00 93.19 150 ILE A N 1
ATOM 1149 C CA . ILE A 1 150 ? 12.507 -3.221 0.074 1.00 93.19 150 ILE A CA 1
ATOM 1150 C C . ILE A 1 150 ? 13.797 -3.230 0.889 1.00 93.19 150 ILE A C 1
ATOM 1152 O O . ILE A 1 150 ? 14.759 -2.544 0.557 1.00 93.19 150 ILE A O 1
ATOM 1156 N N . ILE A 1 151 ? 13.834 -4.081 1.912 1.00 89.00 151 ILE A N 1
ATOM 1157 C CA . ILE A 1 151 ? 15.009 -4.257 2.775 1.00 89.00 151 ILE A CA 1
ATOM 1158 C C . ILE A 1 151 ? 15.683 -5.598 2.473 1.00 89.00 151 ILE A C 1
ATOM 1160 O O . ILE A 1 151 ? 16.910 -5.703 2.509 1.00 89.00 151 ILE A O 1
ATOM 1164 N N . PHE A 1 152 ? 14.907 -6.634 2.135 1.00 92.19 152 PHE A N 1
ATOM 1165 C CA . PHE A 1 152 ? 15.440 -7.978 1.942 1.00 92.19 152 PHE A CA 1
ATOM 1166 C C . PHE A 1 152 ? 15.700 -8.296 0.467 1.00 92.19 152 PHE A C 1
ATOM 1168 O O . PHE A 1 152 ? 14.847 -8.136 -0.405 1.00 92.19 152 PHE A O 1
ATOM 1175 N N . VAL A 1 153 ? 16.870 -8.874 0.188 1.00 93.69 153 VAL A N 1
ATOM 1176 C CA . VAL A 1 153 ? 17.275 -9.301 -1.166 1.00 93.69 153 VAL A CA 1
ATOM 1177 C C . VAL A 1 153 ? 16.293 -10.311 -1.780 1.00 93.69 153 VAL A C 1
ATOM 1179 O O . VAL A 1 153 ? 16.086 -10.314 -2.993 1.00 93.69 153 VAL A O 1
ATOM 1182 N N . ALA A 1 154 ? 15.655 -11.148 -0.958 1.00 94.12 154 ALA A N 1
ATOM 1183 C CA . ALA A 1 154 ? 14.641 -12.100 -1.412 1.00 94.12 154 ALA A CA 1
ATOM 1184 C C . ALA A 1 154 ? 13.395 -11.408 -2.000 1.00 94.12 154 ALA A C 1
ATOM 1186 O O . ALA A 1 154 ? 12.808 -11.903 -2.962 1.00 94.12 154 ALA A O 1
ATOM 1187 N N . GLU A 1 155 ? 13.018 -10.243 -1.474 1.00 94.44 155 GLU A N 1
ATOM 1188 C CA . GLU A 1 155 ? 11.902 -9.447 -1.993 1.00 94.44 155 GLU A CA 1
ATOM 1189 C C . GLU A 1 155 ? 12.290 -8.790 -3.319 1.00 94.44 155 GLU A C 1
ATOM 1191 O O . GLU A 1 155 ? 11.535 -8.855 -4.286 1.00 94.44 155 GLU A O 1
ATOM 1196 N N . ALA A 1 156 ? 13.512 -8.251 -3.417 1.00 95.06 156 ALA A N 1
ATOM 1197 C CA . ALA A 1 156 ? 14.033 -7.730 -4.681 1.00 95.06 156 ALA A CA 1
ATOM 1198 C C . ALA A 1 156 ? 14.044 -8.816 -5.775 1.00 95.06 156 ALA A C 1
ATOM 1200 O O . ALA A 1 156 ? 13.606 -8.574 -6.901 1.00 95.06 156 ALA A O 1
ATOM 1201 N N . GLN A 1 157 ? 14.467 -10.037 -5.431 1.00 95.50 157 GLN A N 1
ATOM 1202 C CA . GLN A 1 157 ? 14.410 -11.197 -6.322 1.00 95.50 157 GLN A CA 1
ATOM 1203 C C . GLN A 1 157 ? 12.979 -11.497 -6.789 1.00 95.50 157 GLN A C 1
ATOM 1205 O O . GLN A 1 157 ? 12.778 -11.781 -7.969 1.00 95.50 157 GLN A O 1
ATOM 1210 N N . MET A 1 158 ? 11.995 -11.441 -5.888 1.00 95.00 158 MET A N 1
ATOM 1211 C CA . MET A 1 158 ? 10.585 -11.677 -6.210 1.00 95.00 158 MET A CA 1
ATOM 1212 C C . MET A 1 158 ? 10.065 -10.655 -7.229 1.00 95.00 158 MET A C 1
ATOM 1214 O O . MET A 1 158 ? 9.456 -11.039 -8.227 1.00 95.00 158 MET A O 1
ATOM 1218 N N . ILE A 1 159 ? 10.354 -9.367 -7.020 1.00 96.50 159 ILE A N 1
ATOM 1219 C CA . ILE A 1 159 ? 9.939 -8.294 -7.932 1.00 96.50 159 ILE A CA 1
ATOM 1220 C C . ILE A 1 159 ? 10.607 -8.444 -9.309 1.00 96.50 159 ILE A C 1
ATOM 1222 O O . ILE A 1 159 ? 9.929 -8.389 -10.336 1.00 96.50 159 ILE A O 1
ATOM 1226 N N . LEU A 1 160 ? 11.921 -8.695 -9.349 1.00 96.56 160 LEU A N 1
ATOM 1227 C CA . LEU A 1 160 ? 12.673 -8.860 -10.601 1.00 96.56 160 LEU A CA 1
ATOM 1228 C C . LEU A 1 160 ? 12.254 -10.118 -11.375 1.00 96.56 160 LEU A C 1
ATOM 1230 O O . LEU A 1 160 ? 12.150 -10.085 -12.602 1.00 96.56 160 LEU A O 1
ATOM 1234 N N . ALA A 1 161 ? 11.958 -11.216 -10.676 1.00 95.50 161 ALA A N 1
ATOM 1235 C CA . ALA A 1 161 ? 11.344 -12.395 -11.284 1.00 95.50 161 ALA A CA 1
ATOM 1236 C C . ALA A 1 161 ? 9.944 -12.075 -11.833 1.00 95.50 161 ALA A C 1
ATOM 1238 O O . ALA A 1 161 ? 9.596 -12.526 -12.922 1.00 95.50 161 ALA A O 1
ATOM 1239 N N . GLY A 1 162 ? 9.177 -11.221 -11.147 1.00 96.12 162 GLY A N 1
ATOM 1240 C CA . GLY A 1 162 ? 7.922 -10.666 -11.652 1.00 96.12 162 GLY A CA 1
ATOM 1241 C C . GLY A 1 162 ? 8.088 -9.939 -12.991 1.00 96.12 162 GLY A C 1
ATOM 1242 O O . GLY A 1 162 ? 7.287 -10.150 -13.901 1.00 96.12 162 GLY A O 1
ATOM 1243 N N . PHE A 1 163 ? 9.149 -9.144 -13.165 1.00 96.75 163 PHE A N 1
ATOM 1244 C CA . PHE A 1 163 ? 9.422 -8.480 -14.448 1.00 96.75 163 PHE A CA 1
ATOM 1245 C C . PHE A 1 163 ? 9.618 -9.480 -15.597 1.00 96.75 163 PHE A C 1
ATOM 1247 O O . PHE A 1 163 ? 9.166 -9.209 -16.711 1.00 96.75 163 PHE A O 1
ATOM 1254 N N . LEU A 1 164 ? 10.261 -10.628 -15.346 1.00 95.06 164 LEU A N 1
ATOM 1255 C CA . LEU A 1 164 ? 10.384 -11.711 -16.332 1.00 95.06 164 LEU A CA 1
ATOM 1256 C C . LEU A 1 164 ? 9.038 -12.392 -16.583 1.00 95.06 164 LEU A C 1
ATOM 1258 O O . LEU A 1 164 ? 8.611 -12.493 -17.730 1.00 95.06 164 LEU A O 1
ATOM 1262 N N . LYS A 1 165 ? 8.361 -12.812 -15.509 1.00 94.38 165 LYS A N 1
ATOM 1263 C CA . LYS A 1 165 ? 7.078 -13.525 -15.549 1.00 94.38 165 LYS A CA 1
ATOM 1264 C C . LYS A 1 165 ? 6.016 -12.768 -16.347 1.00 94.38 165 LYS A C 1
ATOM 1266 O O . LYS A 1 165 ? 5.325 -13.350 -17.175 1.00 94.38 165 LYS A O 1
ATOM 1271 N N . TYR A 1 166 ? 5.905 -11.455 -16.144 1.00 94.12 166 TYR A N 1
ATOM 1272 C CA . TYR A 1 166 ? 4.941 -10.620 -16.870 1.00 94.12 166 TYR A CA 1
ATOM 1273 C C . TYR A 1 166 ? 5.470 -10.102 -18.217 1.00 94.12 166 TYR A C 1
ATOM 1275 O O . TYR A 1 166 ? 4.799 -9.296 -18.871 1.00 94.12 166 TYR A O 1
ATOM 1283 N N . GLY A 1 167 ? 6.646 -10.565 -18.656 1.00 94.00 167 GLY A N 1
ATOM 1284 C CA . GLY A 1 167 ? 7.232 -10.251 -19.956 1.00 94.00 167 GLY A CA 1
ATOM 1285 C C . GLY A 1 167 ? 7.625 -8.785 -20.117 1.00 94.00 167 GLY A C 1
ATOM 1286 O O . GLY A 1 167 ? 7.544 -8.264 -21.222 1.00 94.00 167 GLY A O 1
ATOM 1287 N N . LEU A 1 168 ? 7.995 -8.100 -19.032 1.00 95.12 168 LEU A N 1
ATOM 1288 C CA . LEU A 1 168 ? 8.430 -6.698 -19.047 1.00 95.12 168 LEU A CA 1
ATOM 1289 C C . LEU A 1 168 ? 9.908 -6.579 -19.444 1.00 95.12 168 LEU A C 1
ATOM 1291 O O . LEU A 1 168 ? 10.296 -5.626 -20.124 1.00 95.12 168 LEU A O 1
ATOM 1295 N N . ILE A 1 169 ? 10.714 -7.594 -19.130 1.00 95.69 169 ILE A N 1
ATOM 1296 C CA . ILE A 1 169 ? 12.128 -7.703 -19.514 1.00 95.69 169 ILE A CA 1
ATOM 1297 C C . ILE A 1 169 ? 12.424 -9.064 -20.147 1.00 95.69 169 ILE A C 1
ATOM 1299 O O . ILE A 1 169 ? 11.689 -10.027 -19.949 1.00 95.69 169 ILE A O 1
ATOM 1303 N N . THR A 1 170 ? 13.531 -9.155 -20.882 1.00 93.31 170 THR A N 1
ATOM 1304 C CA . THR A 1 170 ? 14.026 -10.404 -21.482 1.00 93.31 170 THR A CA 1
ATOM 1305 C C . THR A 1 170 ? 15.510 -10.607 -21.175 1.00 93.31 170 THR A C 1
ATOM 1307 O O . THR A 1 170 ? 16.263 -9.632 -21.258 1.00 93.31 170 THR A O 1
ATOM 1310 N N . PRO A 1 171 ? 15.978 -11.832 -20.876 1.00 92.75 171 PRO A N 1
ATOM 1311 C CA . PRO A 1 171 ? 17.405 -12.086 -20.679 1.00 92.75 171 PRO A CA 1
ATOM 1312 C C . PRO A 1 171 ? 18.228 -11.808 -21.948 1.00 92.75 171 PRO A C 1
ATOM 1314 O O . PRO A 1 171 ? 17.760 -12.043 -23.057 1.00 92.75 171 PRO A O 1
ATOM 1317 N N . ALA A 1 172 ? 19.469 -11.345 -21.799 1.00 87.12 172 ALA A N 1
ATOM 1318 C CA . ALA A 1 172 ? 20.383 -11.053 -22.913 1.00 87.12 172 ALA A CA 1
ATOM 1319 C C . ALA A 1 172 ? 21.336 -12.222 -23.260 1.00 87.12 172 ALA A C 1
ATOM 1321 O O . ALA A 1 172 ? 22.220 -12.089 -24.105 1.00 87.12 172 ALA A O 1
ATOM 1322 N N . ASP A 1 173 ? 21.190 -13.375 -22.607 1.00 80.31 173 ASP A N 1
ATOM 1323 C CA . ASP A 1 173 ? 22.038 -14.558 -22.796 1.00 80.31 173 ASP A CA 1
ATOM 1324 C C . ASP A 1 173 ? 21.169 -15.810 -22.967 1.00 80.31 173 ASP A C 1
ATOM 1326 O O . ASP A 1 173 ? 20.247 -16.038 -22.181 1.00 80.31 173 ASP A O 1
ATOM 1330 N N . SER A 1 174 ? 21.489 -16.645 -23.959 1.00 73.19 174 SER A N 1
ATOM 1331 C CA . SER A 1 174 ? 20.839 -17.935 -24.214 1.00 73.19 174 SER A CA 1
ATOM 1332 C C . SER A 1 174 ? 20.845 -18.847 -22.985 1.00 73.19 174 SER A C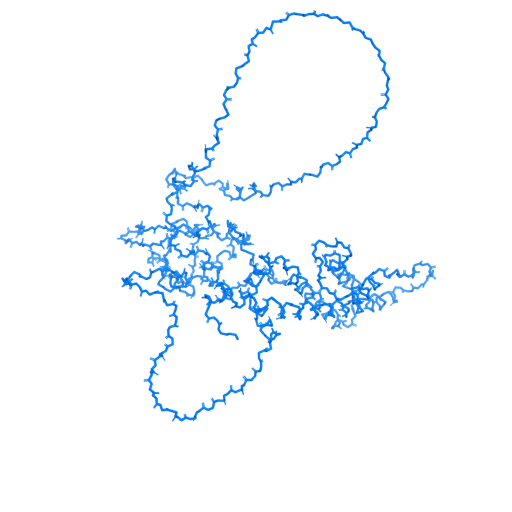 1
ATOM 1334 O O . SER A 1 174 ? 19.874 -19.565 -22.753 1.00 73.19 174 SER A O 1
ATOM 1336 N N . ARG A 1 175 ? 21.903 -18.797 -22.159 1.00 76.50 175 ARG A N 1
ATOM 1337 C CA . ARG A 1 175 ? 21.965 -19.572 -20.909 1.00 76.50 175 ARG A CA 1
ATOM 1338 C C . ARG A 1 175 ? 20.904 -19.121 -19.908 1.00 76.50 175 ARG A C 1
ATOM 1340 O O . ARG A 1 175 ? 20.286 -19.962 -19.268 1.00 76.50 175 ARG A O 1
ATOM 1347 N N . LEU A 1 176 ? 20.683 -17.812 -19.787 1.00 77.00 176 LEU A N 1
ATOM 1348 C CA . LEU A 1 176 ? 19.638 -17.261 -18.922 1.00 77.00 176 LEU A CA 1
ATOM 1349 C C . LEU A 1 176 ? 18.246 -17.510 -19.506 1.00 77.00 176 LEU A C 1
ATOM 1351 O O . LEU A 1 176 ? 17.326 -17.815 -18.757 1.00 77.00 176 LEU A O 1
ATOM 1355 N N . MET A 1 177 ? 18.094 -17.465 -20.833 1.00 74.25 177 MET A N 1
ATOM 1356 C CA . MET A 1 177 ? 16.828 -17.817 -21.484 1.00 74.25 177 MET A CA 1
ATOM 1357 C C . MET A 1 177 ? 16.407 -19.266 -21.201 1.00 74.25 177 MET A C 1
ATOM 1359 O O . MET A 1 177 ? 15.223 -19.530 -21.016 1.00 74.25 177 MET A O 1
ATOM 1363 N N . ALA A 1 178 ? 17.363 -20.195 -21.095 1.00 72.19 178 ALA A N 1
ATOM 1364 C CA . ALA A 1 178 ? 17.088 -21.582 -20.718 1.00 72.19 178 ALA A CA 1
ATOM 1365 C C . ALA A 1 178 ? 16.631 -21.749 -19.252 1.00 72.19 178 ALA A C 1
ATOM 1367 O O . ALA A 1 178 ? 16.051 -22.776 -18.911 1.00 72.19 178 ALA A O 1
ATOM 1368 N N . MET A 1 179 ? 16.866 -20.754 -18.386 1.00 73.94 179 MET A N 1
ATOM 1369 C CA . MET A 1 179 ? 16.440 -20.765 -16.977 1.00 73.94 179 MET A CA 1
ATOM 1370 C C . MET A 1 179 ? 15.005 -20.243 -16.766 1.00 73.94 179 MET A C 1
ATOM 1372 O O . MET A 1 179 ? 14.538 -20.197 -15.625 1.00 73.94 179 MET A O 1
ATOM 1376 N N . GLY A 1 180 ? 14.295 -19.871 -17.839 1.00 76.00 180 GLY A N 1
ATOM 1377 C CA . GLY A 1 180 ? 12.894 -19.448 -17.790 1.00 76.00 180 GLY A CA 1
ATOM 1378 C C . GLY A 1 180 ? 12.674 -18.188 -16.947 1.00 76.00 180 GLY A C 1
ATOM 1379 O O . GLY A 1 180 ? 13.318 -17.165 -17.162 1.00 76.00 180 GLY A O 1
ATOM 1380 N N . GLU A 1 181 ? 11.758 -18.262 -15.977 1.00 75.25 181 GLU A N 1
ATOM 1381 C CA . GLU A 1 181 ? 11.372 -17.136 -15.108 1.00 75.25 181 GLU A CA 1
ATOM 1382 C C . GLU A 1 181 ? 12.346 -16.883 -13.941 1.00 75.25 181 GLU A C 1
ATOM 1384 O O . GLU A 1 181 ? 12.127 -15.996 -13.112 1.00 75.25 181 GLU A O 1
ATOM 1389 N N . LYS A 1 182 ? 13.442 -17.646 -13.842 1.00 86.69 182 LYS A N 1
ATOM 1390 C CA . LYS A 1 182 ? 14.418 -17.466 -12.767 1.00 86.69 182 LYS A CA 1
ATOM 1391 C C . LYS A 1 182 ? 15.311 -16.257 -13.045 1.00 86.69 182 LYS A C 1
ATOM 1393 O O . LYS A 1 182 ? 16.260 -16.334 -13.822 1.00 86.69 182 LYS A O 1
ATOM 1398 N N . PHE A 1 183 ? 15.051 -15.158 -12.342 1.00 91.69 183 PHE A N 1
ATOM 1399 C CA . PHE A 1 183 ? 15.943 -14.002 -12.353 1.00 91.69 183 PHE A CA 1
ATOM 1400 C C . PHE A 1 183 ? 17.261 -14.312 -11.622 1.00 91.69 183 PHE A C 1
ATOM 1402 O O . PHE A 1 183 ? 17.281 -14.995 -10.600 1.00 91.69 183 PHE A O 1
ATOM 1409 N N . VAL A 1 184 ? 18.368 -13.790 -12.137 1.00 92.56 184 VAL A N 1
ATOM 1410 C CA . VAL A 1 184 ? 19.722 -13.914 -11.579 1.00 92.56 184 VAL A CA 1
ATOM 1411 C C . VAL A 1 184 ? 20.264 -12.516 -11.278 1.00 92.56 184 VAL A C 1
ATOM 1413 O O . VAL A 1 184 ? 20.473 -11.726 -12.200 1.00 92.56 184 VAL A O 1
ATOM 1416 N N . MET A 1 185 ? 20.512 -12.221 -9.997 1.00 90.94 185 MET A N 1
ATOM 1417 C CA . MET A 1 185 ? 20.987 -10.919 -9.490 1.00 90.94 185 MET A CA 1
ATOM 1418 C C . MET A 1 185 ? 22.521 -10.797 -9.472 1.00 90.94 185 MET A C 1
ATOM 1420 O O . MET A 1 185 ? 23.117 -10.377 -8.481 1.00 90.94 185 MET A O 1
ATOM 1424 N N . GLU A 1 186 ? 23.175 -11.175 -10.568 1.00 88.88 186 GLU A N 1
ATOM 1425 C CA . GLU A 1 186 ? 24.636 -11.119 -10.703 1.00 88.88 186 GLU A CA 1
ATOM 1426 C C . GLU A 1 186 ? 25.082 -9.981 -11.627 1.00 88.88 186 GLU A C 1
ATOM 1428 O O . GLU A 1 186 ? 24.330 -9.514 -12.485 1.00 88.88 186 GLU A O 1
ATOM 1433 N N . LYS A 1 187 ? 26.347 -9.559 -11.496 1.00 86.19 187 LYS A N 1
ATOM 1434 C CA . LYS A 1 187 ? 26.936 -8.497 -12.326 1.00 86.19 187 LYS A CA 1
ATOM 1435 C C . LYS A 1 187 ? 26.952 -8.842 -13.821 1.00 86.19 187 LYS A C 1
ATOM 1437 O O . LYS A 1 187 ? 26.738 -7.969 -14.655 1.00 86.19 187 LYS A O 1
ATOM 1442 N N . ASN A 1 188 ? 27.169 -10.115 -14.150 1.00 85.44 188 ASN A N 1
ATOM 1443 C CA . ASN A 1 188 ? 27.300 -10.589 -15.531 1.00 85.44 188 ASN A CA 1
ATOM 1444 C C . ASN A 1 188 ? 25.979 -11.107 -16.126 1.00 85.44 188 ASN A C 1
ATOM 1446 O O . ASN A 1 188 ? 25.958 -11.547 -17.275 1.00 85.44 188 ASN A O 1
ATOM 1450 N N . ALA A 1 189 ? 24.883 -11.070 -15.363 1.00 90.38 189 ALA A N 1
ATOM 1451 C CA . ALA A 1 189 ? 23.560 -11.432 -15.849 1.00 90.38 189 ALA A CA 1
ATOM 1452 C C . ALA A 1 189 ? 22.860 -10.178 -16.380 1.00 90.38 189 ALA A C 1
ATOM 1454 O O . ALA A 1 189 ? 22.504 -9.301 -15.599 1.00 90.38 189 ALA A O 1
ATOM 1455 N N . TYR A 1 190 ? 22.683 -10.073 -17.697 1.00 91.69 190 TYR A N 1
ATOM 1456 C CA . TYR A 1 190 ? 22.071 -8.900 -18.326 1.00 91.69 190 TYR A CA 1
ATOM 1457 C C . TYR A 1 190 ? 20.644 -9.183 -18.789 1.00 91.69 190 TYR A C 1
ATOM 1459 O O . TYR A 1 190 ? 20.349 -10.255 -19.324 1.00 91.69 190 TYR A O 1
ATOM 1467 N N . TYR A 1 191 ? 19.785 -8.182 -18.627 1.00 93.94 191 TYR A N 1
ATOM 1468 C CA . TYR A 1 191 ? 18.387 -8.186 -19.044 1.00 93.94 191 TYR A CA 1
ATOM 1469 C C . TYR A 1 191 ? 18.102 -6.919 -19.829 1.00 93.94 191 TYR A C 1
ATOM 1471 O O . TYR A 1 191 ? 18.630 -5.859 -19.502 1.00 93.94 191 TYR A O 1
ATOM 1479 N N . CYS A 1 192 ? 17.267 -7.020 -20.852 1.00 93.94 192 CYS A N 1
ATOM 1480 C CA . CYS A 1 192 ? 16.907 -5.902 -21.710 1.00 93.94 192 CYS A CA 1
ATOM 1481 C C . CYS A 1 192 ? 15.413 -5.625 -21.614 1.00 93.94 192 CYS A C 1
ATOM 1483 O O . CYS A 1 192 ? 14.609 -6.544 -21.435 1.00 93.94 192 CYS A O 1
ATOM 1485 N N . MET A 1 193 ? 15.047 -4.352 -21.744 1.00 94.19 193 MET A N 1
ATOM 1486 C CA . MET A 1 193 ? 13.643 -3.950 -21.778 1.00 94.19 193 MET A CA 1
ATOM 1487 C C . MET A 1 193 ? 12.953 -4.590 -22.989 1.00 94.19 193 MET A C 1
ATOM 1489 O O . MET A 1 193 ? 13.394 -4.408 -24.128 1.00 94.19 193 MET A O 1
ATOM 1493 N N . SER A 1 194 ? 11.870 -5.329 -22.748 1.00 93.88 194 SER A N 1
ATOM 1494 C CA . SER A 1 194 ? 11.029 -5.880 -23.818 1.00 93.88 194 SER A CA 1
ATOM 1495 C C . SER A 1 194 ? 10.191 -4.778 -24.476 1.00 93.88 194 SER A C 1
ATOM 1497 O O . SER A 1 194 ? 10.029 -3.699 -23.909 1.00 93.88 194 SER A O 1
ATOM 1499 N N . GLU A 1 195 ? 9.575 -5.046 -25.630 1.00 92.69 195 GLU A N 1
ATOM 1500 C CA . GLU A 1 195 ? 8.628 -4.092 -26.232 1.00 92.69 195 GLU A CA 1
ATOM 1501 C C . GLU A 1 195 ? 7.404 -3.832 -25.337 1.00 92.69 195 GLU A C 1
ATOM 1503 O O . GLU A 1 195 ? 6.967 -2.687 -25.221 1.00 92.69 195 GLU A O 1
ATOM 1508 N N . LYS A 1 196 ? 6.903 -4.856 -24.623 1.00 93.25 196 LYS A N 1
ATOM 1509 C CA . LYS A 1 196 ? 5.817 -4.694 -23.638 1.00 93.25 196 LYS A CA 1
ATOM 1510 C C . LYS A 1 196 ? 6.246 -3.766 -22.500 1.00 93.25 196 LYS A C 1
ATOM 1512 O O . LYS A 1 196 ? 5.515 -2.842 -22.159 1.00 93.25 196 LYS A O 1
ATOM 1517 N N . GLY A 1 197 ? 7.440 -3.979 -21.948 1.00 93.62 197 GLY A N 1
ATOM 1518 C CA . GLY A 1 197 ? 8.005 -3.141 -20.890 1.00 93.62 197 GLY A CA 1
ATOM 1519 C C . GLY A 1 197 ? 8.211 -1.698 -21.347 1.00 93.62 197 GLY A C 1
ATOM 1520 O O . GLY A 1 197 ? 7.754 -0.772 -20.686 1.00 93.62 197 GLY A O 1
ATOM 1521 N N . LYS A 1 198 ? 8.814 -1.491 -22.521 1.00 92.62 198 LYS A N 1
ATOM 1522 C CA . LYS A 1 198 ? 8.981 -0.157 -23.119 1.00 92.62 198 LYS A CA 1
ATOM 1523 C C . LYS A 1 198 ? 7.642 0.560 -23.279 1.00 92.62 198 LYS A C 1
ATOM 1525 O O . LYS A 1 198 ? 7.523 1.709 -22.868 1.00 92.62 198 LYS A O 1
ATOM 1530 N N . SER A 1 199 ? 6.634 -0.125 -23.820 1.00 90.94 199 SER A N 1
ATOM 1531 C CA . SER A 1 199 ? 5.289 0.435 -23.974 1.00 90.94 199 SER A CA 1
ATOM 1532 C C . SER A 1 199 ? 4.667 0.807 -22.627 1.00 90.94 199 SER A C 1
ATOM 1534 O O . SER A 1 199 ? 4.097 1.886 -22.506 1.00 90.94 199 SER A O 1
ATOM 1536 N N . LEU A 1 200 ? 4.796 -0.057 -21.614 1.00 90.19 200 LEU A N 1
ATOM 1537 C CA . LEU A 1 200 ? 4.270 0.188 -20.268 1.00 90.19 200 LEU A CA 1
ATOM 1538 C C . LEU A 1 200 ? 4.947 1.387 -19.586 1.00 90.19 200 LEU A C 1
ATOM 1540 O O . LEU A 1 200 ? 4.290 2.145 -18.878 1.00 90.19 200 LEU A O 1
ATOM 1544 N N . ALA A 1 201 ? 6.250 1.564 -19.811 1.00 89.50 201 ALA A N 1
ATOM 1545 C CA . ALA A 1 201 ? 7.040 2.683 -19.301 1.00 89.50 201 ALA A CA 1
ATOM 1546 C C . ALA A 1 201 ? 6.887 3.974 -20.134 1.00 89.50 201 ALA A C 1
ATOM 1548 O O . ALA A 1 201 ? 7.525 4.981 -19.832 1.00 89.50 201 ALA A O 1
ATOM 1549 N N . GLY A 1 202 ? 6.081 3.957 -21.203 1.00 87.75 202 GLY A N 1
ATOM 1550 C CA . GLY A 1 202 ? 5.865 5.113 -22.076 1.00 87.75 202 GLY A CA 1
ATOM 1551 C C . GLY A 1 202 ? 7.039 5.441 -23.006 1.00 87.75 202 GLY A C 1
ATOM 1552 O O . GLY A 1 202 ? 7.141 6.566 -23.497 1.00 87.75 202 GLY A O 1
ATOM 1553 N N . TRP A 1 203 ? 7.942 4.490 -23.261 1.00 88.69 203 TRP A N 1
ATOM 1554 C CA . TRP A 1 203 ? 9.076 4.702 -24.158 1.00 88.69 203 TRP A CA 1
ATOM 1555 C C . TRP A 1 203 ? 8.624 4.732 -25.624 1.00 88.69 203 TRP A C 1
ATOM 1557 O O . TRP A 1 203 ? 7.749 3.960 -26.024 1.00 88.69 203 TRP A O 1
ATOM 1567 N N . PRO A 1 204 ? 9.244 5.572 -26.470 1.00 77.25 204 PRO A N 1
ATOM 1568 C CA . PRO A 1 204 ? 8.908 5.623 -27.886 1.00 77.25 204 PRO A CA 1
ATOM 1569 C C . PRO A 1 204 ? 9.303 4.310 -28.578 1.00 77.25 204 PRO A C 1
ATOM 1571 O O . PRO A 1 204 ? 10.474 3.927 -28.571 1.00 77.25 204 PRO A O 1
ATOM 1574 N N . SER A 1 205 ? 8.346 3.628 -29.213 1.00 71.44 205 SER A N 1
ATOM 1575 C CA . SER A 1 205 ? 8.629 2.441 -30.026 1.00 71.44 205 SER A CA 1
ATOM 1576 C C . SER A 1 205 ? 9.560 2.806 -31.187 1.00 71.44 205 SER A C 1
ATOM 1578 O O . SER A 1 205 ? 9.291 3.752 -31.939 1.00 71.44 205 SER A O 1
ATOM 1580 N N . SER A 1 206 ? 10.650 2.052 -31.355 1.00 58.66 206 SER A N 1
ATOM 1581 C CA . SER A 1 206 ? 11.593 2.194 -32.472 1.00 58.66 206 SER A CA 1
ATOM 1582 C C . SER A 1 206 ? 10.906 1.827 -33.794 1.00 58.66 206 SER A C 1
ATOM 1584 O O . SER A 1 206 ? 10.998 0.703 -34.268 1.00 58.66 206 SER A O 1
ATOM 1586 N N . GLY A 1 207 ? 10.160 2.771 -34.368 1.00 51.12 207 GLY A N 1
ATOM 1587 C CA . GLY A 1 207 ? 9.416 2.573 -35.615 1.00 51.12 207 GLY A CA 1
ATOM 1588 C C . GLY A 1 207 ? 8.380 3.649 -35.940 1.00 51.12 207 GLY A C 1
ATOM 1589 O O . GLY A 1 207 ? 7.995 3.773 -37.099 1.00 51.12 207 GLY A O 1
ATOM 1590 N N . SER A 1 208 ? 7.958 4.479 -34.978 1.00 42.53 208 SER A N 1
ATOM 1591 C CA . SER A 1 208 ? 6.970 5.534 -35.248 1.00 42.53 208 SER A CA 1
ATOM 1592 C C . SER A 1 208 ? 7.639 6.896 -35.441 1.00 42.53 208 SER A C 1
ATOM 1594 O O . SER A 1 208 ? 7.803 7.684 -34.510 1.00 42.53 208 SER A O 1
ATOM 1596 N N . GLY A 1 209 ? 8.023 7.196 -36.682 1.00 38.91 209 GLY A N 1
ATOM 1597 C CA . GLY A 1 209 ? 8.321 8.564 -37.089 1.00 38.91 209 GLY A CA 1
ATOM 1598 C C . GLY A 1 209 ? 7.074 9.449 -36.973 1.00 38.91 209 GLY A C 1
ATOM 1599 O O . GLY A 1 209 ? 6.017 9.079 -37.462 1.00 38.91 209 GLY A O 1
ATOM 1600 N N . ARG A 1 210 ? 7.236 10.629 -36.360 1.00 43.84 210 ARG A N 1
ATOM 1601 C CA . ARG A 1 210 ? 6.328 11.799 -36.373 1.00 43.84 210 ARG A CA 1
ATOM 1602 C C . ARG A 1 210 ? 4.879 11.576 -35.880 1.00 43.84 210 ARG A C 1
ATOM 1604 O O . ARG A 1 210 ? 4.045 10.980 -36.539 1.00 43.84 210 ARG A O 1
ATOM 1611 N N . HIS A 1 211 ? 4.569 12.241 -34.763 1.00 45.12 211 HIS A N 1
ATOM 1612 C CA . HIS A 1 211 ? 3.227 12.563 -34.252 1.00 45.12 211 HIS A CA 1
ATOM 1613 C C . HIS A 1 211 ? 2.283 11.392 -33.918 1.00 45.12 211 HIS A C 1
ATOM 1615 O O . HIS A 1 211 ? 1.286 11.158 -34.597 1.00 45.12 211 HIS A O 1
ATOM 1621 N N . HIS A 1 212 ? 2.474 10.796 -32.738 1.00 38.53 212 HIS A N 1
ATOM 1622 C CA . HIS A 1 212 ? 1.368 10.168 -32.011 1.00 38.53 212 HIS A CA 1
ATOM 1623 C C . HIS A 1 212 ? 1.353 10.610 -30.545 1.00 38.53 212 HIS A C 1
ATOM 1625 O O . HIS A 1 212 ? 1.816 9.934 -29.637 1.00 38.53 212 HIS A O 1
ATOM 1631 N N . ARG A 1 213 ? 0.785 11.800 -30.323 1.00 37.03 213 ARG A N 1
ATOM 1632 C CA . ARG A 1 213 ? 0.073 12.108 -29.082 1.00 37.03 213 ARG A CA 1
ATOM 1633 C C . ARG A 1 213 ? -1.265 11.364 -29.171 1.00 37.03 213 ARG A C 1
ATOM 1635 O O . ARG A 1 213 ? -2.247 11.953 -29.611 1.00 37.03 213 ARG A O 1
ATOM 1642 N N . ASN A 1 214 ? -1.277 10.076 -28.831 1.00 35.19 214 ASN A N 1
ATOM 1643 C CA . ASN A 1 214 ? -2.510 9.364 -28.494 1.00 35.19 214 ASN A CA 1
ATOM 1644 C C . ASN A 1 214 ? -2.710 9.526 -26.975 1.00 35.19 214 ASN A C 1
ATOM 1646 O O . ASN A 1 214 ? -1.911 9.010 -26.215 1.00 35.19 214 ASN A O 1
ATOM 1650 N N . GLY A 1 215 ? -3.685 10.254 -26.433 1.00 33.03 215 GLY A N 1
ATOM 1651 C CA . GLY A 1 215 ? -4.828 10.860 -27.097 1.00 33.03 215 GLY A CA 1
ATOM 1652 C C . GLY A 1 215 ? -5.658 9.806 -27.813 1.00 33.03 215 GLY A C 1
ATOM 1653 O O . GLY A 1 215 ? -5.747 9.868 -29.032 1.00 33.03 215 GLY A O 1
ATOM 1654 N N . TYR A 1 216 ? -6.190 8.819 -27.087 1.00 34.81 216 TYR A N 1
ATOM 1655 C CA . TYR A 1 216 ? -7.240 7.936 -27.595 1.00 34.81 216 TYR A CA 1
ATOM 1656 C C . TYR A 1 216 ? -8.281 8.786 -28.346 1.00 34.81 216 TYR A C 1
ATOM 1658 O O . TYR A 1 216 ? -9.033 9.550 -27.742 1.00 34.81 216 TYR A O 1
ATOM 1666 N N . LYS A 1 217 ? -8.260 8.745 -29.683 1.00 29.25 217 LYS A N 1
ATOM 1667 C CA . LYS A 1 217 ? -9.217 9.468 -30.519 1.00 29.25 217 LYS A CA 1
ATOM 1668 C C . LYS A 1 217 ? -10.438 8.585 -30.708 1.00 29.25 217 LYS A C 1
ATOM 1670 O O . LYS A 1 217 ? -10.382 7.578 -31.407 1.00 29.25 217 LYS A O 1
ATOM 1675 N N . PHE A 1 218 ? -11.536 9.013 -30.096 1.00 32.97 218 PHE A N 1
ATOM 1676 C CA . PHE A 1 218 ? -12.890 8.600 -30.439 1.00 32.97 218 PHE A CA 1
ATOM 1677 C C . PHE A 1 218 ? -13.129 8.734 -31.956 1.00 32.97 218 PHE A C 1
ATOM 1679 O O . PHE A 1 218 ? -12.683 9.720 -32.555 1.00 32.97 218 PHE A O 1
ATOM 1686 N N . PRO A 1 219 ? -13.846 7.796 -32.596 1.00 31.83 219 PRO A N 1
ATOM 1687 C CA . PRO A 1 219 ? -14.202 7.924 -33.999 1.00 31.83 219 PRO A CA 1
ATOM 1688 C C . PRO A 1 219 ? -15.288 8.996 -34.156 1.00 31.83 219 PRO A C 1
ATOM 1690 O O . PRO A 1 219 ? -16.458 8.774 -33.854 1.00 31.83 219 PRO A O 1
ATOM 1693 N N . THR A 1 220 ? -14.914 10.172 -34.658 1.00 32.44 220 THR A N 1
ATOM 1694 C CA . THR A 1 220 ? -15.871 11.155 -35.176 1.00 32.44 220 THR A CA 1
ATOM 1695 C C . THR A 1 220 ? -16.270 10.747 -36.591 1.00 32.44 220 THR A C 1
ATOM 1697 O O . THR A 1 220 ? -15.549 11.031 -37.548 1.00 32.44 220 THR A O 1
ATOM 1700 N N . SER A 1 221 ? -17.416 10.081 -36.729 1.00 33.94 221 SER A N 1
ATOM 1701 C CA . SER A 1 221 ? -18.140 10.029 -38.000 1.00 33.94 221 SER A CA 1
ATOM 1702 C C . SER A 1 221 ? -19.340 10.963 -37.904 1.00 33.94 221 SER A C 1
ATOM 1704 O O . SER A 1 221 ? -20.233 10.800 -37.077 1.00 33.94 221 SER A O 1
ATOM 1706 N N . ASN A 1 222 ? -19.286 12.008 -38.720 1.00 37.53 222 ASN A N 1
ATOM 1707 C CA . ASN A 1 222 ? -20.369 12.945 -38.929 1.00 37.53 222 ASN A CA 1
ATOM 1708 C C . ASN A 1 222 ? -21.306 12.291 -39.953 1.00 37.53 222 ASN A C 1
ATOM 1710 O O . ASN A 1 222 ? -21.126 12.490 -41.151 1.00 37.53 222 ASN A O 1
ATOM 1714 N N . ASP A 1 223 ? -22.246 11.459 -39.498 1.00 30.39 223 ASP A N 1
ATOM 1715 C CA . ASP A 1 223 ? -23.384 11.064 -40.324 1.00 30.39 223 ASP A CA 1
ATOM 1716 C C . ASP A 1 223 ? -24.686 11.442 -39.616 1.00 30.39 223 ASP A C 1
ATOM 1718 O O . ASP A 1 223 ? -24.986 11.049 -38.487 1.00 30.39 223 ASP A O 1
ATOM 1722 N N . SER A 1 224 ? -25.428 12.312 -40.287 1.00 39.06 224 SER A N 1
ATOM 1723 C CA . SER A 1 224 ? -26.649 12.934 -39.800 1.00 39.06 224 SER A CA 1
ATOM 1724 C C . SER A 1 224 ? -27.803 11.974 -40.028 1.00 39.06 224 SER A C 1
ATOM 1726 O O . SER A 1 224 ? -28.506 12.093 -41.026 1.00 39.06 224 SER A O 1
ATOM 1728 N N . ARG A 1 225 ? -28.009 11.024 -39.110 1.00 33.38 225 ARG A N 1
ATOM 1729 C CA . ARG A 1 225 ? -29.262 10.259 -38.986 1.00 33.38 225 ARG A CA 1
ATOM 1730 C C . ARG A 1 225 ? -29.345 9.578 -37.620 1.00 33.38 225 ARG A C 1
ATOM 1732 O O . ARG A 1 225 ? -28.722 8.550 -37.381 1.00 33.38 225 ARG A O 1
ATOM 1739 N N . SER A 1 226 ? -30.168 10.142 -36.731 1.00 34.62 226 SER A N 1
ATOM 1740 C CA . SER A 1 226 ? -30.702 9.398 -35.581 1.00 34.62 226 SER A CA 1
ATOM 1741 C C . SER A 1 226 ? -31.399 8.127 -36.069 1.00 34.62 226 SER A C 1
ATOM 1743 O O . SER A 1 226 ? -32.163 8.178 -37.036 1.00 34.62 226 SER A O 1
ATOM 1745 N N . PRO A 1 227 ? -31.178 7.003 -35.376 1.00 38.69 227 PRO A N 1
ATOM 1746 C CA . PRO A 1 227 ? -32.277 6.493 -34.567 1.00 38.69 227 PRO A CA 1
ATOM 1747 C C . PRO A 1 227 ? -31.823 5.971 -33.193 1.00 38.69 227 PRO A C 1
ATOM 1749 O O . PRO A 1 227 ? -30.798 5.311 -33.046 1.00 38.69 227 PRO A O 1
ATOM 1752 N N . HIS A 1 228 ? -32.647 6.272 -32.191 1.00 38.47 228 HIS A N 1
ATOM 1753 C CA . HIS A 1 228 ? -32.667 5.746 -30.825 1.00 38.47 228 HIS A CA 1
ATOM 1754 C C . HIS A 1 228 ? -31.956 4.401 -30.594 1.00 38.47 228 HIS A C 1
ATOM 1756 O O . HIS A 1 228 ? -32.419 3.377 -31.095 1.00 38.47 228 HIS A O 1
ATOM 1762 N N . ARG A 1 229 ? -30.943 4.377 -29.711 1.00 31.58 229 ARG A N 1
ATOM 1763 C CA . ARG A 1 229 ? -30.562 3.183 -28.933 1.00 31.58 229 ARG A CA 1
ATOM 1764 C C . ARG A 1 229 ? -30.086 3.566 -27.523 1.00 31.58 229 ARG A C 1
ATOM 1766 O O . ARG A 1 229 ? -29.009 4.120 -27.365 1.00 31.58 229 ARG A O 1
ATOM 1773 N N . HIS A 1 230 ? -30.960 3.284 -26.552 1.00 31.70 230 HIS A N 1
ATOM 1774 C CA . HIS A 1 230 ? -30.732 2.949 -25.135 1.00 31.70 230 HIS A CA 1
ATOM 1775 C C . HIS A 1 230 ? -29.528 3.627 -24.448 1.00 31.70 230 HIS A C 1
ATOM 1777 O O . HIS A 1 230 ? -28.388 3.227 -24.621 1.00 31.70 230 HIS A O 1
ATOM 1783 N N . SER A 1 231 ? -29.718 4.654 -23.615 1.00 39.16 231 SER A N 1
ATOM 1784 C CA . SER A 1 231 ? -30.162 4.461 -22.225 1.00 39.16 231 SER A CA 1
ATOM 1785 C C . SER A 1 231 ? -29.769 3.093 -21.658 1.00 39.16 231 SER A C 1
ATOM 1787 O O . SER A 1 231 ? -30.614 2.207 -21.540 1.00 39.16 231 SER A O 1
ATOM 1789 N N . SER A 1 232 ? -28.511 2.974 -21.242 1.00 34.34 232 SER A N 1
ATOM 1790 C CA . SER A 1 232 ? -28.146 2.143 -20.096 1.00 34.34 232 SER A CA 1
ATOM 1791 C C . SER A 1 232 ? -27.727 3.064 -18.958 1.00 34.34 232 SER A C 1
ATOM 1793 O O . SER A 1 232 ? -26.553 3.254 -18.668 1.00 34.34 232 SER A O 1
ATOM 1795 N N . ALA A 1 233 ? -28.730 3.657 -18.317 1.00 45.28 233 ALA A N 1
ATOM 1796 C CA . ALA A 1 233 ? -28.636 3.928 -16.896 1.00 45.28 233 ALA A CA 1
ATOM 1797 C C . ALA A 1 233 ? -28.457 2.575 -16.192 1.00 45.28 233 ALA A C 1
ATOM 1799 O O . ALA A 1 233 ? -29.431 1.837 -16.075 1.00 45.28 233 ALA A O 1
ATOM 1800 N N . ILE A 1 234 ? -27.233 2.220 -15.785 1.00 41.00 234 ILE A N 1
ATOM 1801 C CA . ILE A 1 234 ? -26.967 1.046 -14.942 1.00 41.00 234 ILE A CA 1
ATOM 1802 C C . ILE A 1 234 ? -25.865 1.398 -13.925 1.00 41.00 234 ILE A C 1
ATOM 1804 O O . ILE A 1 234 ? -24.685 1.396 -14.243 1.00 41.00 234 ILE A O 1
ATOM 1808 N N . VAL A 1 235 ? -26.341 1.661 -12.699 1.00 41.31 235 VAL A N 1
ATOM 1809 C CA . VAL A 1 235 ? -25.665 1.747 -11.387 1.00 41.31 235 VAL A CA 1
ATOM 1810 C C . VAL A 1 235 ? -24.842 3.015 -11.121 1.00 41.31 235 VAL A C 1
ATOM 1812 O O . VAL A 1 235 ? -23.828 3.289 -11.743 1.00 41.31 235 VAL A O 1
ATOM 1815 N N . GLY A 1 236 ? -25.328 3.818 -10.172 1.00 42.34 236 GLY A N 1
ATOM 1816 C CA . GLY A 1 236 ? -24.794 5.134 -9.840 1.00 42.34 236 GLY A CA 1
ATOM 1817 C C . GLY A 1 236 ? -23.341 5.131 -9.364 1.00 42.34 236 GLY A C 1
ATOM 1818 O O . GLY A 1 236 ? -22.929 4.257 -8.607 1.00 42.34 236 GLY A O 1
ATOM 1819 N N . ASP A 1 237 ? -22.626 6.180 -9.779 1.00 57.78 237 ASP A N 1
ATOM 1820 C CA . ASP A 1 237 ? -21.289 6.625 -9.368 1.00 57.78 237 ASP A CA 1
ATOM 1821 C C . ASP A 1 237 ? -21.148 6.741 -7.837 1.00 57.78 237 ASP A C 1
ATOM 1823 O O . ASP A 1 237 ? -21.079 7.832 -7.258 1.00 57.78 237 ASP A O 1
ATOM 1827 N N . ASN A 1 238 ? -21.121 5.610 -7.135 1.00 84.19 238 ASN A N 1
ATOM 1828 C CA . ASN A 1 238 ? -20.898 5.614 -5.704 1.00 84.19 238 ASN A CA 1
ATOM 1829 C C . ASN A 1 238 ? -19.405 5.832 -5.456 1.00 84.19 238 ASN A C 1
ATOM 1831 O O . ASN A 1 238 ? -18.592 4.914 -5.554 1.00 84.19 238 ASN A O 1
ATOM 1835 N N . LYS A 1 239 ? -19.039 7.072 -5.117 1.00 87.88 239 LYS A N 1
ATOM 1836 C CA . LYS A 1 239 ? -17.666 7.452 -4.746 1.00 87.88 239 LYS A CA 1
ATOM 1837 C C . LYS A 1 239 ? -17.067 6.524 -3.680 1.00 87.88 239 LYS A C 1
ATOM 1839 O O . LYS A 1 239 ? -15.860 6.319 -3.665 1.00 87.88 239 LYS A O 1
ATOM 1844 N N . GLN A 1 240 ? -17.909 5.956 -2.815 1.00 91.75 240 GLN A N 1
ATOM 1845 C CA . GLN A 1 240 ? -17.505 4.981 -1.803 1.00 91.75 240 GLN A CA 1
ATOM 1846 C C . GLN A 1 240 ? -17.077 3.648 -2.426 1.00 91.75 240 GLN A C 1
ATOM 1848 O O . GLN A 1 240 ? -16.015 3.154 -2.081 1.00 91.75 240 GLN 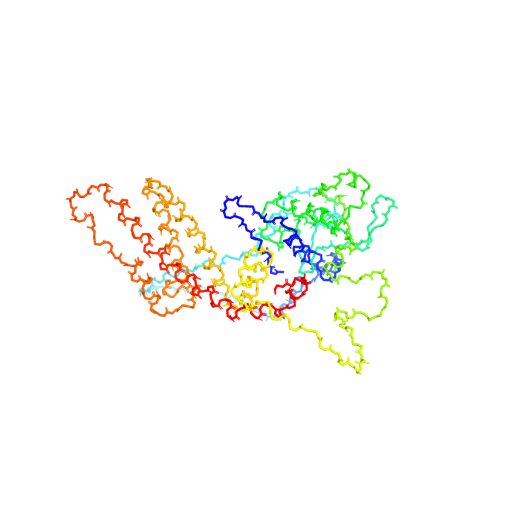A O 1
ATOM 1853 N N . SER A 1 241 ? -17.820 3.120 -3.402 1.00 91.81 241 SER A N 1
ATOM 1854 C CA . SER A 1 241 ? -17.439 1.894 -4.121 1.00 91.81 241 SER A CA 1
ATOM 1855 C C . SER A 1 241 ? -16.149 2.077 -4.923 1.00 91.81 241 SER A C 1
ATOM 1857 O O . SER A 1 241 ? -15.320 1.175 -4.997 1.00 91.81 241 SER A O 1
ATOM 1859 N N . ARG A 1 242 ? -15.921 3.281 -5.466 1.00 92.12 242 ARG A N 1
ATOM 1860 C CA . ARG A 1 242 ? -14.631 3.622 -6.083 1.00 92.12 242 ARG A CA 1
ATOM 1861 C C . ARG A 1 242 ? -13.497 3.633 -5.065 1.00 92.12 242 ARG A C 1
ATOM 1863 O O . ARG A 1 242 ? -12.420 3.126 -5.362 1.00 92.12 242 ARG A O 1
ATOM 1870 N N . LEU A 1 243 ? -13.729 4.195 -3.875 1.00 95.62 243 LEU A N 1
ATOM 1871 C CA . LEU A 1 243 ? -12.744 4.144 -2.799 1.00 95.62 243 LEU A CA 1
ATOM 1872 C C . LEU A 1 243 ? -12.474 2.696 -2.374 1.00 95.62 243 LEU A C 1
ATOM 1874 O O . LEU A 1 243 ? -11.316 2.327 -2.283 1.00 95.62 243 LEU A O 1
ATOM 1878 N N . GLU A 1 244 ? -13.497 1.860 -2.190 1.00 94.81 244 GLU A N 1
ATOM 1879 C CA . GLU A 1 244 ? -13.337 0.426 -1.893 1.00 94.81 244 GLU A CA 1
ATOM 1880 C C . GLU A 1 244 ? -12.475 -0.281 -2.938 1.00 94.81 244 GLU A C 1
ATOM 1882 O O . GLU A 1 244 ? -11.561 -1.014 -2.575 1.00 94.81 244 GLU A O 1
ATOM 1887 N N . TYR A 1 245 ? -12.705 -0.020 -4.226 1.00 92.25 245 TYR A N 1
ATOM 1888 C CA . TYR A 1 245 ? -11.891 -0.594 -5.294 1.00 92.25 245 TYR A CA 1
ATOM 1889 C C . TYR A 1 245 ? -10.432 -0.114 -5.239 1.00 92.25 245 TYR A C 1
ATOM 1891 O O . TYR A 1 245 ? -9.511 -0.928 -5.298 1.00 92.25 245 TYR A O 1
ATOM 1899 N N . ILE A 1 246 ? -10.209 1.195 -5.058 1.00 93.94 246 ILE A N 1
ATOM 1900 C CA . ILE A 1 246 ? -8.864 1.777 -4.891 1.00 93.94 246 ILE A CA 1
ATOM 1901 C C . ILE A 1 246 ? -8.156 1.165 -3.681 1.00 93.94 246 ILE A C 1
ATOM 1903 O O . ILE A 1 246 ? -6.976 0.835 -3.753 1.00 93.94 246 ILE A O 1
ATOM 1907 N N . LEU A 1 247 ? -8.869 1.015 -2.565 1.00 94.38 247 LEU A N 1
ATOM 1908 C CA . LEU A 1 247 ? -8.345 0.408 -1.353 1.00 94.38 247 LEU A CA 1
ATOM 1909 C C . LEU A 1 247 ? -8.211 -1.109 -1.489 1.00 94.38 247 LEU A C 1
ATOM 1911 O O . LEU A 1 247 ? -7.453 -1.684 -0.728 1.00 94.38 247 LEU A O 1
ATOM 1915 N N . GLY A 1 248 ? -8.875 -1.777 -2.427 1.00 91.75 248 GLY A N 1
ATOM 1916 C CA . GLY A 1 248 ? -8.757 -3.219 -2.644 1.00 91.75 248 GLY A CA 1
ATOM 1917 C C . GLY A 1 248 ? -7.473 -3.626 -3.369 1.00 91.75 248 GLY A C 1
ATOM 1918 O O . GLY A 1 248 ? -6.889 -4.656 -3.039 1.00 91.75 248 GLY A O 1
ATOM 1919 N N . ASP A 1 249 ? -6.998 -2.809 -4.311 1.00 91.12 249 ASP A N 1
ATOM 1920 C CA . ASP A 1 249 ? -5.779 -3.083 -5.080 1.00 91.12 249 ASP A CA 1
ATOM 1921 C C . ASP A 1 249 ? -4.551 -2.369 -4.469 1.00 91.12 249 ASP A C 1
ATOM 1923 O O . ASP A 1 249 ? -4.535 -1.139 -4.393 1.00 91.12 249 ASP A O 1
ATOM 1927 N N . PRO A 1 250 ? -3.486 -3.090 -4.060 1.00 91.50 250 PRO A N 1
ATOM 1928 C CA . PRO A 1 250 ? -2.309 -2.474 -3.435 1.00 91.50 250 PRO A CA 1
ATOM 1929 C C . PRO A 1 250 ? -1.575 -1.457 -4.322 1.00 91.50 250 PRO A C 1
ATOM 1931 O O . PRO A 1 250 ? -0.927 -0.542 -3.816 1.00 91.50 250 PRO A O 1
ATOM 1934 N N . ALA A 1 251 ? -1.658 -1.600 -5.646 1.00 90.44 251 ALA A N 1
ATOM 1935 C CA . ALA A 1 251 ? -0.993 -0.710 -6.588 1.00 90.44 251 ALA A CA 1
ATOM 1936 C C . ALA A 1 251 ? -1.749 0.629 -6.688 1.00 90.44 251 ALA A C 1
ATOM 1938 O O . ALA A 1 251 ? -1.145 1.700 -6.583 1.00 90.44 251 ALA A O 1
ATOM 1939 N N . LEU A 1 252 ? -3.079 0.578 -6.796 1.00 92.12 252 LEU A N 1
ATOM 1940 C CA . LEU A 1 252 ? -3.950 1.751 -6.724 1.00 92.12 252 LEU A CA 1
ATOM 1941 C C . LEU A 1 252 ? -3.883 2.424 -5.356 1.00 92.12 252 LEU A C 1
ATOM 1943 O O . LEU A 1 252 ? -3.767 3.649 -5.292 1.00 92.12 252 LEU A O 1
ATOM 1947 N N . ARG A 1 253 ? -3.884 1.644 -4.272 1.00 94.31 253 ARG A N 1
ATOM 1948 C CA . ARG A 1 253 ? -3.737 2.147 -2.903 1.00 94.31 253 ARG A CA 1
ATOM 1949 C C . ARG A 1 253 ? -2.412 2.884 -2.711 1.00 94.31 253 ARG A C 1
ATOM 1951 O O . ARG A 1 253 ? -2.398 3.955 -2.106 1.00 94.31 253 ARG A O 1
ATOM 1958 N N . LEU A 1 254 ? -1.319 2.385 -3.297 1.00 92.25 254 LEU A N 1
ATOM 1959 C CA . LEU A 1 254 ? -0.023 3.071 -3.315 1.00 92.25 254 LEU A CA 1
ATOM 1960 C C . LEU A 1 254 ? -0.099 4.426 -4.022 1.00 92.25 254 LEU A C 1
ATOM 1962 O O . LEU A 1 254 ? 0.357 5.427 -3.467 1.00 92.25 254 LEU A O 1
ATOM 1966 N N . LEU A 1 255 ? -0.690 4.490 -5.217 1.00 92.44 255 LEU A N 1
ATOM 1967 C CA . LEU A 1 255 ? -0.844 5.762 -5.929 1.00 92.44 255 LEU A CA 1
ATOM 1968 C C . LEU A 1 255 ? -1.765 6.733 -5.188 1.00 92.44 255 LEU A C 1
ATOM 1970 O O . LEU A 1 255 ? -1.498 7.935 -5.156 1.00 92.44 255 LEU A O 1
ATOM 1974 N N . PHE A 1 256 ? -2.830 6.219 -4.577 1.00 95.38 256 PHE A N 1
ATOM 1975 C CA . PHE A 1 256 ? -3.748 7.018 -3.782 1.00 95.38 256 PHE A CA 1
ATOM 1976 C C . PHE A 1 256 ? -3.052 7.596 -2.548 1.00 95.38 256 PHE A C 1
ATOM 1978 O O . PHE A 1 256 ? -3.173 8.790 -2.290 1.00 95.38 256 PHE A O 1
ATOM 1985 N N . ARG A 1 257 ? -2.235 6.802 -1.845 1.00 94.94 257 ARG A N 1
ATOM 1986 C CA . ARG A 1 257 ? -1.389 7.278 -0.740 1.00 94.94 257 ARG A CA 1
ATOM 1987 C C . ARG A 1 257 ? -0.456 8.401 -1.179 1.00 94.94 257 ARG A C 1
ATOM 1989 O O . ARG A 1 257 ? -0.366 9.416 -0.498 1.00 94.94 257 ARG A O 1
ATOM 1996 N N . GLU A 1 258 ? 0.227 8.243 -2.313 1.00 93.06 258 GLU A N 1
ATOM 1997 C CA . GLU A 1 258 ? 1.091 9.304 -2.842 1.00 93.06 258 GLU A CA 1
ATOM 1998 C C . GLU A 1 258 ? 0.309 10.582 -3.136 1.00 93.06 258 GLU A C 1
ATOM 2000 O O . GLU A 1 258 ? 0.772 11.666 -2.789 1.00 93.06 258 GLU A O 1
ATOM 2005 N N . HIS A 1 259 ? -0.876 10.454 -3.737 1.00 94.56 259 HIS A N 1
ATOM 2006 C CA . HIS A 1 259 ? -1.753 11.586 -4.004 1.00 94.56 259 HIS A CA 1
ATOM 2007 C C . HIS A 1 259 ? -2.173 12.293 -2.713 1.00 94.56 259 HIS A C 1
ATOM 2009 O O . HIS A 1 259 ? -2.088 13.517 -2.641 1.00 94.56 259 HIS A O 1
ATOM 2015 N N . LEU A 1 260 ? -2.586 11.553 -1.684 1.00 95.81 260 LEU A N 1
ATOM 2016 C CA . LEU A 1 260 ? -2.946 12.144 -0.396 1.00 95.81 260 LEU A CA 1
ATOM 2017 C C . LEU A 1 260 ? -1.753 12.855 0.254 1.00 95.81 260 LEU A C 1
ATOM 2019 O O . LEU A 1 260 ? -1.911 13.974 0.732 1.00 95.81 260 LEU A O 1
ATOM 2023 N N . ALA A 1 261 ? -0.555 12.267 0.187 1.00 93.50 261 ALA A N 1
ATOM 2024 C CA . ALA A 1 261 ? 0.660 12.857 0.751 1.00 93.50 261 ALA A CA 1
ATOM 2025 C C . ALA A 1 261 ? 1.096 14.129 0.002 1.00 93.50 261 ALA A C 1
ATOM 2027 O O . ALA A 1 261 ? 1.569 15.083 0.609 1.00 93.50 261 ALA A O 1
ATOM 2028 N N . GLU A 1 262 ? 0.923 14.173 -1.323 1.00 93.31 262 GLU A N 1
ATOM 2029 C CA . GLU A 1 262 ? 1.134 15.387 -2.130 1.00 93.31 262 GLU A CA 1
ATOM 2030 C C . GLU A 1 262 ? 0.130 16.501 -1.784 1.00 93.31 262 GLU A C 1
ATOM 2032 O O . GLU A 1 262 ? 0.415 17.676 -2.010 1.00 93.31 262 GLU A O 1
ATOM 2037 N N . ASN A 1 263 ? -1.027 16.139 -1.223 1.00 94.00 263 ASN A N 1
ATOM 2038 C CA . ASN A 1 263 ? -2.079 17.059 -0.795 1.00 94.00 263 ASN A CA 1
ATOM 2039 C C . ASN A 1 263 ? -2.153 17.220 0.736 1.00 94.00 263 ASN A C 1
ATOM 2041 O O . ASN A 1 263 ? -3.132 17.783 1.218 1.00 94.00 263 ASN A O 1
ATOM 2045 N N . PHE A 1 264 ? -1.138 16.756 1.479 1.00 93.69 264 PHE A N 1
ATOM 2046 C CA . PHE A 1 264 ? -1.042 16.862 2.944 1.00 93.69 264 PHE A CA 1
ATOM 2047 C C . PHE A 1 264 ? -2.281 16.328 3.685 1.00 93.69 264 PHE A C 1
ATOM 2049 O O . PHE A 1 264 ? -2.805 16.992 4.576 1.00 93.69 264 PHE A O 1
ATOM 2056 N N . CYS A 1 265 ? -2.791 15.174 3.249 1.00 96.19 265 CYS A N 1
ATOM 2057 C CA . CYS A 1 265 ? -3.975 14.534 3.829 1.00 96.19 265 CYS A CA 1
ATOM 2058 C C . CYS A 1 265 ? -3.846 12.997 3.928 1.00 96.19 265 CYS A C 1
ATOM 2060 O O . CYS A 1 265 ? -4.851 12.273 3.929 1.00 96.19 265 CYS A O 1
ATOM 2062 N N . ASP A 1 266 ? -2.613 12.471 3.934 1.00 96.00 266 ASP A N 1
ATOM 2063 C CA . ASP A 1 266 ? -2.316 11.034 4.018 1.00 96.00 266 ASP A CA 1
ATOM 2064 C C . ASP A 1 266 ? -2.542 10.427 5.408 1.00 96.00 266 ASP A C 1
ATOM 2066 O O . ASP A 1 266 ? -2.676 9.202 5.523 1.00 96.00 266 ASP A O 1
ATOM 2070 N N . GLU A 1 267 ? -2.706 11.254 6.443 1.00 97.19 267 GLU A N 1
ATOM 2071 C CA . GLU A 1 267 ? -3.164 10.821 7.763 1.00 97.19 267 GLU A CA 1
ATOM 2072 C C . GLU A 1 267 ? -4.520 10.114 7.690 1.00 97.19 267 GLU A C 1
ATOM 2074 O O . GLU A 1 267 ? -4.731 9.132 8.396 1.00 97.19 267 GLU A O 1
ATOM 2079 N N . ASN A 1 268 ? -5.403 10.524 6.771 1.00 97.69 268 ASN A N 1
ATOM 2080 C CA . ASN A 1 268 ? -6.729 9.920 6.609 1.00 97.69 268 ASN A CA 1
ATOM 2081 C C . ASN A 1 268 ? -6.651 8.449 6.178 1.00 97.69 268 ASN A C 1
ATOM 2083 O O . ASN A 1 268 ? -7.343 7.592 6.731 1.00 97.69 268 ASN A O 1
ATOM 2087 N N . LEU A 1 269 ? -5.792 8.140 5.202 1.00 97.25 269 LEU A N 1
ATOM 2088 C CA . LEU A 1 269 ? -5.599 6.765 4.744 1.00 97.25 269 LEU A CA 1
ATOM 2089 C C . LEU A 1 269 ? -4.861 5.938 5.793 1.00 97.25 269 LEU A C 1
ATOM 2091 O O . LEU A 1 269 ? -5.229 4.790 6.030 1.00 97.25 269 LEU A O 1
ATOM 2095 N N . THR A 1 270 ? -3.845 6.521 6.427 1.00 95.94 270 THR A N 1
ATOM 2096 C CA . THR A 1 270 ? -3.068 5.840 7.467 1.00 95.94 270 THR A CA 1
ATOM 2097 C C . THR A 1 270 ? -3.967 5.463 8.644 1.00 95.94 270 THR A C 1
ATOM 2099 O O . THR A 1 270 ? -4.033 4.293 9.010 1.00 95.94 270 THR A O 1
ATOM 2102 N N . PHE A 1 271 ? -4.758 6.409 9.153 1.00 97.88 271 PHE A N 1
ATOM 2103 C CA . PHE A 1 271 ? -5.750 6.159 10.195 1.00 97.88 271 PHE A CA 1
ATOM 2104 C C . PHE A 1 271 ? -6.759 5.075 9.797 1.00 97.88 271 PHE A C 1
ATOM 2106 O O . PHE A 1 271 ? -7.071 4.195 10.603 1.00 97.88 271 PHE A O 1
ATOM 2113 N N . TYR A 1 272 ? -7.272 5.116 8.560 1.00 97.75 272 TYR A N 1
ATOM 2114 C CA . TYR A 1 272 ? -8.231 4.123 8.076 1.00 97.75 272 TYR A CA 1
ATOM 2115 C C . TYR A 1 272 ? -7.644 2.703 8.095 1.00 97.75 272 TYR A C 1
ATOM 2117 O O . TYR A 1 272 ? -8.303 1.783 8.581 1.00 97.75 272 TYR A O 1
ATOM 2125 N N . LEU A 1 273 ? -6.409 2.529 7.610 1.00 95.19 273 LEU A N 1
ATOM 2126 C CA . LEU A 1 273 ? -5.735 1.228 7.556 1.00 95.19 273 LEU A CA 1
ATOM 2127 C C . LEU A 1 273 ? -5.361 0.702 8.950 1.00 95.19 273 LEU A C 1
ATOM 2129 O O . LEU A 1 273 ? -5.593 -0.473 9.232 1.00 95.19 273 LEU A O 1
ATOM 2133 N N . GLU A 1 274 ? -4.853 1.558 9.841 1.00 95.12 274 GLU A N 1
ATOM 2134 C CA . GLU A 1 274 ? -4.567 1.167 11.230 1.00 95.12 274 GLU A CA 1
ATOM 2135 C C . GLU A 1 274 ? -5.850 0.776 11.980 1.00 95.12 274 GLU A C 1
ATOM 2137 O O . GLU A 1 274 ? -5.879 -0.208 12.721 1.00 95.12 274 GLU A O 1
ATOM 2142 N N . SER A 1 275 ? -6.954 1.485 11.726 1.00 96.00 275 SER A N 1
ATOM 2143 C CA . SER A 1 275 ? -8.259 1.149 12.304 1.00 96.00 275 SER A CA 1
ATOM 2144 C C . SER A 1 275 ? -8.814 -0.176 11.766 1.00 96.00 275 SER A C 1
ATOM 2146 O O . SER A 1 275 ? -9.393 -0.942 12.531 1.00 96.00 275 SER A O 1
ATOM 2148 N N . GLU A 1 276 ? -8.634 -0.477 10.475 1.00 94.25 276 GLU A N 1
ATOM 2149 C CA . GLU A 1 276 ? -8.992 -1.782 9.890 1.00 94.25 276 GLU A CA 1
ATOM 2150 C C . GLU A 1 276 ? -8.218 -2.932 10.537 1.00 94.25 276 GLU A C 1
ATOM 2152 O O . GLU A 1 276 ? -8.802 -3.959 10.889 1.00 94.25 276 GLU A O 1
ATOM 2157 N N . LYS A 1 277 ? -6.911 -2.745 10.752 1.00 92.62 277 LYS A N 1
ATOM 2158 C CA . LYS A 1 277 ? -6.069 -3.731 11.435 1.00 92.62 277 LYS A CA 1
ATOM 2159 C C . LYS A 1 277 ? -6.559 -3.984 12.861 1.00 92.62 277 LYS A C 1
ATOM 2161 O O . LYS A 1 277 ? -6.742 -5.140 13.241 1.00 92.62 277 LYS A O 1
ATOM 2166 N N . LEU A 1 278 ? -6.826 -2.922 13.622 1.00 94.31 278 LEU A N 1
ATOM 2167 C CA . LEU A 1 278 ? -7.363 -3.022 14.980 1.00 94.31 278 LEU A CA 1
ATOM 2168 C C . LEU A 1 278 ? -8.714 -3.756 15.008 1.00 94.31 278 LEU A C 1
ATOM 2170 O O . LEU A 1 278 ? -8.938 -4.618 15.858 1.00 94.31 278 LEU A O 1
ATOM 2174 N N . LEU A 1 279 ? -9.611 -3.450 14.065 1.00 94.69 279 LEU A N 1
ATOM 2175 C CA . LEU A 1 279 ? -10.919 -4.103 13.958 1.00 94.69 279 LEU A CA 1
ATOM 2176 C C . LEU A 1 279 ? -10.799 -5.595 13.643 1.00 94.69 279 LEU A C 1
ATOM 2178 O O . LEU A 1 279 ? -11.509 -6.400 14.247 1.00 94.69 279 LEU A O 1
ATOM 2182 N N . ALA A 1 280 ? -9.890 -5.978 12.744 1.00 92.88 280 ALA A N 1
ATOM 2183 C CA . ALA A 1 280 ? -9.624 -7.382 12.442 1.00 92.88 280 ALA A CA 1
ATOM 2184 C C . ALA A 1 280 ? -9.130 -8.140 13.687 1.00 92.88 280 ALA A C 1
ATOM 2186 O O . ALA A 1 280 ? -9.638 -9.220 13.994 1.00 92.88 280 ALA A O 1
ATOM 2187 N N . GLN A 1 281 ? -8.211 -7.543 14.453 1.00 91.69 281 GLN A N 1
ATOM 2188 C CA . GLN A 1 281 ? -7.727 -8.132 15.704 1.00 91.69 281 GLN A CA 1
ATOM 2189 C C . GLN A 1 281 ? -8.821 -8.251 16.768 1.00 91.69 281 GLN A C 1
ATOM 2191 O O . GLN A 1 281 ? -8.911 -9.271 17.454 1.00 91.69 281 GLN A O 1
ATOM 2196 N N . PHE A 1 282 ? -9.663 -7.226 16.906 1.00 94.25 282 PHE A N 1
ATOM 2197 C CA . PHE A 1 282 ? -10.791 -7.254 17.831 1.00 94.25 282 PHE A CA 1
ATOM 2198 C C . PHE A 1 282 ? -11.795 -8.351 17.458 1.00 94.25 282 PHE A C 1
ATOM 2200 O O . PHE A 1 282 ? -12.222 -9.113 18.320 1.00 94.25 282 PHE A O 1
ATOM 2207 N N . HIS A 1 283 ? -12.110 -8.504 16.173 1.00 93.19 283 HIS A N 1
ATOM 2208 C CA . HIS A 1 283 ? -13.012 -9.550 15.698 1.00 93.19 283 HIS A CA 1
ATOM 2209 C C . HIS A 1 283 ? -12.464 -10.965 15.963 1.00 93.19 283 HIS A C 1
ATOM 2211 O O . HIS A 1 283 ? -13.212 -11.873 16.327 1.00 93.19 283 HIS A O 1
ATOM 2217 N N . ASP A 1 284 ? -11.152 -11.177 15.840 1.00 90.81 284 ASP A N 1
ATOM 2218 C CA . ASP A 1 284 ? -10.532 -12.455 16.212 1.00 90.81 284 ASP A CA 1
ATOM 2219 C C . ASP A 1 284 ? -10.525 -12.691 17.733 1.00 90.81 284 ASP A C 1
ATOM 2221 O O . ASP A 1 284 ? -10.636 -13.834 18.197 1.00 90.81 284 ASP A O 1
ATOM 2225 N N . LEU A 1 285 ? -10.468 -11.617 18.525 1.00 90.31 285 LEU A N 1
ATOM 2226 C CA . LEU A 1 285 ? -10.668 -11.677 19.969 1.00 90.31 285 LEU A CA 1
ATOM 2227 C C . LEU A 1 285 ? -12.113 -12.062 20.317 1.00 90.31 285 LEU A C 1
ATOM 2229 O O . LEU A 1 285 ? -12.296 -12.942 21.155 1.00 90.31 285 LEU A O 1
ATOM 2233 N N . GLU A 1 286 ? -13.120 -11.491 19.651 1.00 89.81 286 GLU A N 1
ATOM 2234 C CA . GLU A 1 286 ? -14.541 -11.822 19.861 1.00 89.81 286 GLU A CA 1
ATOM 2235 C C . GLU A 1 286 ? -14.863 -13.289 19.544 1.00 89.81 286 GLU A C 1
ATOM 2237 O O . GLU A 1 286 ? -15.655 -13.920 20.244 1.00 89.81 286 GLU A O 1
ATOM 2242 N N . LYS A 1 287 ? -14.215 -13.872 18.527 1.00 90.06 287 LYS A N 1
ATOM 2243 C CA . LYS A 1 287 ? -14.342 -15.310 18.218 1.00 90.06 287 LYS A CA 1
ATOM 2244 C C . LYS A 1 287 ? -13.712 -16.212 19.279 1.00 90.06 287 LYS A C 1
ATOM 2246 O O . LYS A 1 287 ? -14.013 -17.406 19.332 1.00 90.06 287 LYS A O 1
ATOM 2251 N N . THR A 1 288 ? -12.797 -15.687 20.092 1.00 88.75 288 THR A N 1
ATOM 2252 C CA . THR A 1 288 ? -12.118 -16.468 21.126 1.00 88.75 288 THR A CA 1
ATOM 2253 C C . THR A 1 288 ? -13.057 -16.643 22.321 1.00 88.75 288 THR A C 1
ATOM 2255 O O . THR A 1 288 ? -13.302 -15.701 23.063 1.00 88.75 288 THR A O 1
ATOM 2258 N N . GLN A 1 289 ? -13.541 -17.868 22.550 1.00 79.94 289 GLN A N 1
ATOM 2259 C CA . GLN A 1 289 ? -14.567 -18.172 23.562 1.00 79.94 289 GLN A CA 1
ATOM 2260 C C . GLN A 1 289 ? -14.217 -17.704 24.990 1.00 79.94 289 GLN A C 1
ATOM 2262 O O . GLN A 1 289 ? -15.106 -17.330 25.750 1.00 79.94 289 GLN A O 1
ATOM 2267 N N . ILE A 1 290 ? -12.932 -17.724 25.361 1.00 83.06 290 ILE A N 1
ATOM 2268 C CA . ILE A 1 290 ? -12.424 -17.176 26.627 1.00 83.06 290 ILE A CA 1
ATOM 2269 C C . ILE A 1 290 ? -11.139 -16.393 26.309 1.00 83.06 290 ILE A C 1
ATOM 2271 O O . ILE A 1 290 ? -10.063 -16.997 26.222 1.00 83.06 290 ILE A O 1
ATOM 2275 N N . PRO A 1 291 ? -11.214 -15.070 26.070 1.00 87.00 291 PRO A N 1
ATOM 2276 C CA . PRO A 1 291 ? -10.031 -14.276 25.776 1.00 87.00 291 PRO A CA 1
ATOM 2277 C C . PRO A 1 291 ? -9.158 -14.152 27.030 1.00 87.00 291 PRO A C 1
ATOM 2279 O O . PRO A 1 291 ? -9.646 -13.955 28.143 1.00 87.00 291 PRO A O 1
ATOM 2282 N N . THR A 1 292 ? -7.841 -14.260 26.860 1.00 88.94 292 THR A N 1
ATOM 2283 C CA . THR A 1 292 ? -6.901 -14.000 27.954 1.00 88.94 292 THR A CA 1
ATOM 2284 C C . THR A 1 292 ? -6.775 -12.496 28.180 1.00 88.94 292 THR A C 1
ATOM 2286 O O . THR A 1 292 ? -6.810 -11.716 27.227 1.00 88.94 292 THR A O 1
ATOM 2289 N N . LEU A 1 293 ? -6.546 -12.081 29.430 1.00 87.56 293 LEU A N 1
ATOM 2290 C CA . LEU A 1 293 ? -6.317 -10.671 29.768 1.00 87.56 293 LEU A CA 1
ATOM 2291 C C . LEU A 1 293 ? -5.193 -10.049 28.921 1.00 87.56 293 LEU A C 1
ATOM 2293 O O . LEU A 1 293 ? -5.295 -8.908 28.488 1.00 87.56 293 LEU A O 1
ATOM 2297 N N . GLN A 1 294 ? -4.147 -10.826 28.628 1.00 89.38 294 GLN A N 1
ATOM 2298 C CA . GLN A 1 294 ? -3.045 -10.396 27.771 1.00 89.38 294 GLN A CA 1
ATOM 2299 C C . GLN A 1 294 ? -3.514 -10.015 26.359 1.00 89.38 294 GLN A C 1
ATOM 2301 O O . GLN A 1 294 ? -3.129 -8.959 25.872 1.00 89.38 294 GLN A O 1
ATOM 2306 N N . LYS A 1 295 ? -4.360 -10.830 25.711 1.00 90.62 295 LYS A N 1
ATOM 2307 C CA . LYS A 1 295 ? -4.885 -10.523 24.367 1.00 90.62 295 LYS A CA 1
ATOM 2308 C C . LYS A 1 295 ? -5.745 -9.258 24.369 1.00 90.62 295 LYS A C 1
ATOM 2310 O O . LYS A 1 295 ? -5.617 -8.434 23.470 1.00 90.62 295 LYS A O 1
ATOM 2315 N N . VAL A 1 296 ? -6.577 -9.089 25.399 1.00 91.81 296 VAL A N 1
ATOM 2316 C CA . VAL A 1 296 ? -7.411 -7.887 25.573 1.00 91.81 296 VAL A CA 1
ATOM 2317 C C . VAL A 1 296 ? -6.536 -6.646 25.749 1.00 91.81 296 VAL A C 1
ATOM 2319 O O . VAL A 1 296 ? -6.760 -5.641 25.082 1.00 91.81 296 VAL A O 1
ATOM 2322 N N . ASN A 1 297 ? -5.502 -6.733 26.589 1.00 91.31 297 ASN A N 1
ATOM 2323 C CA . ASN A 1 297 ? -4.586 -5.624 26.841 1.00 91.31 297 ASN A CA 1
ATOM 2324 C C . ASN A 1 297 ? -3.772 -5.238 25.604 1.00 91.31 297 ASN A C 1
ATOM 2326 O O . ASN A 1 297 ? -3.576 -4.052 25.382 1.00 91.31 297 ASN A O 1
ATOM 2330 N N . VAL A 1 298 ? -3.346 -6.201 24.779 1.00 91.94 298 VAL A N 1
ATOM 2331 C CA . VAL A 1 298 ? -2.669 -5.907 23.503 1.00 91.94 298 VAL A CA 1
ATOM 2332 C C . VAL A 1 298 ? -3.581 -5.093 22.582 1.00 91.94 298 VAL A C 1
ATOM 2334 O O . VAL A 1 298 ? -3.177 -4.032 22.118 1.00 91.94 298 VAL A O 1
ATOM 2337 N N . CYS A 1 299 ? -4.830 -5.525 22.391 1.00 93.88 299 CYS A N 1
ATOM 2338 C CA . CYS A 1 299 ? -5.798 -4.813 21.550 1.00 93.88 299 CYS A CA 1
ATOM 2339 C C . CYS A 1 299 ? -6.137 -3.415 22.118 1.00 93.88 299 CYS A C 1
ATOM 2341 O O . CYS A 1 299 ? -6.216 -2.435 21.379 1.00 93.88 299 CYS A O 1
ATOM 2343 N N . LEU A 1 300 ? -6.248 -3.282 23.448 1.00 93.94 300 LEU A N 1
ATOM 2344 C CA . LEU A 1 300 ? -6.382 -1.979 24.116 1.00 93.94 300 LEU A CA 1
ATOM 2345 C C . LEU A 1 300 ? -5.165 -1.077 23.878 1.00 93.94 300 LEU A C 1
ATOM 2347 O O . LEU A 1 300 ? -5.335 0.112 23.619 1.00 93.94 300 LEU A O 1
ATOM 2351 N N . SER A 1 301 ? -3.946 -1.612 23.966 1.00 94.06 301 SER A N 1
ATOM 2352 C CA . SER A 1 301 ? -2.723 -0.857 23.680 1.00 94.06 301 SER A CA 1
ATOM 2353 C C . SER A 1 301 ? -2.681 -0.379 22.230 1.00 94.06 301 SER A C 1
ATOM 2355 O O . SER A 1 301 ? -2.318 0.768 21.991 1.00 94.06 301 SER A O 1
ATOM 2357 N N . GLU A 1 302 ? -3.102 -1.202 21.270 1.00 95.00 302 GLU A N 1
ATOM 2358 C CA . GLU A 1 302 ? -3.211 -0.771 19.873 1.00 95.00 302 GLU A CA 1
ATOM 2359 C C . GLU A 1 302 ? -4.241 0.350 19.689 1.00 95.00 302 GLU A C 1
ATOM 2361 O O . GLU A 1 302 ? -3.957 1.346 19.023 1.00 95.00 302 GLU A O 1
ATOM 2366 N N . ALA A 1 303 ? -5.402 0.258 20.345 1.00 96.06 303 ALA A N 1
ATOM 2367 C CA . ALA A 1 303 ? -6.393 1.332 20.329 1.00 96.06 303 ALA A CA 1
ATOM 2368 C C . ALA A 1 303 ? -5.836 2.652 20.901 1.00 96.06 303 ALA A C 1
ATOM 2370 O O . ALA A 1 303 ? -6.114 3.727 20.364 1.00 96.06 303 ALA A O 1
ATOM 2371 N N . TRP A 1 304 ? -5.007 2.580 21.947 1.00 95.31 304 TRP A N 1
ATOM 2372 C CA . TRP A 1 304 ? -4.299 3.736 22.506 1.00 95.31 304 TRP A CA 1
ATOM 2373 C C . TRP A 1 304 ? -3.271 4.336 21.545 1.00 95.31 304 TRP A C 1
ATOM 2375 O O . TRP A 1 304 ? -3.160 5.561 21.463 1.00 95.31 304 TRP A O 1
ATOM 2385 N N . VAL A 1 305 ? -2.542 3.499 20.802 1.00 95.88 305 VAL A N 1
ATOM 2386 C CA . VAL A 1 305 ? -1.606 3.958 19.764 1.00 95.88 305 VAL A CA 1
ATOM 2387 C C . VAL A 1 305 ? -2.359 4.730 18.681 1.00 95.88 305 VAL A C 1
ATOM 2389 O O . VAL A 1 305 ? -1.971 5.853 18.360 1.00 95.88 305 VAL A O 1
ATOM 2392 N N . VAL A 1 306 ? -3.475 4.185 18.182 1.00 96.81 306 VAL A N 1
ATOM 2393 C CA . VAL A 1 306 ? -4.329 4.866 17.191 1.00 96.81 306 VAL A CA 1
ATOM 2394 C C . VAL A 1 306 ? -4.858 6.194 17.743 1.00 96.81 306 VAL A C 1
ATOM 2396 O O . VAL A 1 306 ? -4.795 7.218 17.064 1.00 96.81 306 VAL A O 1
ATOM 2399 N N . TYR A 1 307 ? -5.331 6.212 18.991 1.00 96.69 307 TYR A N 1
ATOM 2400 C CA . TYR A 1 307 ? -5.817 7.434 19.630 1.00 96.69 307 TYR A CA 1
ATOM 2401 C C . TYR A 1 307 ? -4.751 8.527 19.693 1.00 96.69 307 TYR A C 1
ATOM 2403 O O . TYR A 1 307 ? -4.983 9.639 19.224 1.00 96.69 307 TYR A O 1
ATOM 2411 N N . HIS A 1 308 ? -3.578 8.230 20.250 1.00 96.06 308 HIS A N 1
ATOM 2412 C CA . HIS A 1 308 ? -2.531 9.235 20.424 1.00 96.06 308 HIS A CA 1
ATOM 2413 C C . HIS A 1 308 ? -1.938 9.727 19.104 1.00 96.06 308 HIS A C 1
ATOM 2415 O O . HIS A 1 308 ? -1.529 10.885 19.026 1.00 96.06 308 HIS A O 1
ATOM 2421 N N . ALA A 1 309 ? -1.915 8.879 18.077 1.00 97.00 309 ALA A N 1
ATOM 2422 C CA . ALA A 1 309 ? -1.398 9.246 16.767 1.00 97.00 309 ALA A CA 1
ATOM 2423 C C . ALA A 1 309 ? -2.352 10.155 15.970 1.00 97.00 309 ALA A C 1
ATOM 2425 O O . ALA A 1 309 ? -1.867 11.057 15.288 1.00 97.00 309 ALA A O 1
ATOM 2426 N N . PHE A 1 310 ? -3.674 9.943 16.065 1.00 97.94 310 PHE A N 1
ATOM 2427 C CA . PHE A 1 310 ? -4.636 10.549 15.127 1.00 97.94 310 PHE A CA 1
ATOM 2428 C C . PHE A 1 310 ? -5.808 11.313 15.762 1.00 97.94 310 PHE A C 1
ATOM 2430 O O . PHE A 1 310 ? -6.493 12.052 15.060 1.00 97.94 310 PHE A O 1
ATOM 2437 N N . LEU A 1 311 ? -6.111 11.104 17.047 1.00 97.06 311 LEU A N 1
ATOM 2438 C CA . LEU A 1 311 ? -7.355 11.593 17.672 1.00 97.06 311 LEU A CA 1
ATOM 2439 C C . LEU A 1 311 ? -7.128 12.406 18.948 1.00 97.06 311 LEU A C 1
ATOM 2441 O O . LEU A 1 311 ? -8.008 13.164 19.363 1.00 97.06 311 LEU A O 1
ATOM 2445 N N . ALA A 1 312 ? -5.974 12.246 19.593 1.00 95.06 312 ALA A N 1
ATOM 2446 C CA . ALA A 1 312 ? -5.614 13.039 20.752 1.00 95.06 312 ALA A CA 1
ATOM 2447 C C . ALA A 1 312 ? -5.445 14.519 20.355 1.00 95.06 312 ALA A C 1
ATOM 2449 O O . ALA A 1 312 ? -4.907 14.808 19.280 1.00 95.06 312 ALA A O 1
ATOM 2450 N N . PRO A 1 313 ? -5.856 15.468 21.219 1.00 93.19 313 PRO A N 1
ATOM 2451 C CA . PRO A 1 313 ? -5.687 16.891 20.944 1.00 93.19 313 PRO A CA 1
ATOM 2452 C C . PRO A 1 313 ? -4.223 17.245 20.669 1.00 93.19 313 PRO A C 1
ATOM 2454 O O . PRO A 1 313 ? -3.351 16.937 21.484 1.00 93.19 313 PRO A O 1
ATOM 2457 N N . GLY A 1 314 ? -3.960 17.907 19.540 1.00 91.19 314 GLY A N 1
ATOM 2458 C CA . GLY A 1 314 ? -2.603 18.299 19.151 1.00 91.19 314 GLY A CA 1
ATOM 2459 C C . GLY A 1 314 ? -1.755 17.157 18.585 1.00 91.19 314 GLY A C 1
ATOM 2460 O O . GLY A 1 314 ? -0.535 17.299 18.492 1.00 91.19 314 GLY A O 1
ATOM 2461 N N . SER A 1 315 ? -2.373 16.029 18.219 1.00 93.44 315 SER A N 1
ATOM 2462 C CA . SER A 1 315 ? -1.686 14.971 17.479 1.00 93.44 315 SER A CA 1
ATOM 2463 C C . SER A 1 315 ? -1.166 15.495 16.132 1.00 93.44 315 SER A C 1
ATOM 2465 O O . SER A 1 315 ? -1.811 16.298 15.460 1.00 93.44 315 SER A O 1
ATOM 2467 N N . ALA A 1 316 ? 0.036 15.065 15.736 1.00 90.81 316 ALA A N 1
ATOM 2468 C CA . ALA A 1 316 ? 0.684 15.552 14.512 1.00 90.81 316 ALA A CA 1
ATOM 2469 C C . ALA A 1 316 ? -0.041 15.108 13.229 1.00 90.81 316 ALA A C 1
ATOM 2471 O O . ALA A 1 316 ? 0.129 15.724 12.179 1.00 90.81 316 ALA A O 1
ATOM 2472 N N . SER A 1 317 ? -0.838 14.044 13.325 1.00 95.00 317 SER A N 1
ATOM 2473 C CA . SER A 1 317 ? -1.610 13.451 12.236 1.00 95.00 317 SER A CA 1
ATOM 2474 C C . SER A 1 317 ? -3.106 13.472 12.561 1.00 95.00 317 SER A C 1
ATOM 2476 O O . SER A 1 317 ? -3.814 12.507 12.286 1.00 95.00 317 SER A O 1
ATOM 2478 N N . GLU A 1 318 ? -3.589 14.548 13.194 1.00 95.06 318 GLU A N 1
ATOM 2479 C CA . GLU A 1 318 ? -4.987 14.649 13.620 1.00 95.06 318 GLU A CA 1
ATOM 2480 C C . GLU A 1 318 ? -5.953 14.549 12.430 1.00 95.06 318 GLU A C 1
ATOM 2482 O O . GLU A 1 318 ? -5.893 15.352 11.497 1.00 95.06 318 GLU A O 1
ATOM 2487 N N . VAL A 1 319 ? -6.877 13.584 12.469 1.00 96.69 319 VAL A N 1
ATOM 2488 C CA . VAL A 1 319 ? -7.878 13.422 11.404 1.00 96.69 319 VAL A CA 1
ATOM 2489 C C . VAL A 1 319 ? -9.020 14.428 11.539 1.00 96.69 319 VAL A C 1
ATOM 2491 O O . VAL A 1 319 ? -9.458 14.787 12.638 1.00 96.69 319 VAL A O 1
ATOM 2494 N N . ASN A 1 320 ? -9.555 14.860 10.397 1.00 95.06 320 ASN A N 1
ATOM 2495 C CA . ASN A 1 320 ? -10.641 15.834 10.344 1.00 95.06 320 ASN A CA 1
ATOM 2496 C C . ASN A 1 320 ? -12.018 15.169 10.531 1.00 95.06 320 ASN A C 1
ATOM 2498 O O . ASN A 1 320 ? -12.672 14.774 9.563 1.00 95.06 320 ASN A O 1
ATOM 2502 N N . ILE A 1 321 ? -12.442 15.039 11.789 1.00 95.62 321 ILE A N 1
ATOM 2503 C CA . ILE A 1 321 ? -13.725 14.446 12.200 1.00 95.62 321 ILE A CA 1
ATOM 2504 C C . ILE A 1 321 ? -14.608 15.451 12.945 1.00 95.62 321 ILE A C 1
ATOM 2506 O O . ILE A 1 321 ? -14.129 16.500 13.388 1.00 95.62 321 ILE A O 1
ATOM 2510 N N . ASP A 1 322 ? -15.896 15.130 13.093 1.00 94.88 322 ASP A N 1
ATOM 2511 C CA . ASP A 1 322 ? -16.836 16.009 13.792 1.00 94.88 322 ASP A CA 1
ATOM 2512 C C . ASP A 1 322 ? -16.523 16.142 15.294 1.00 94.88 322 ASP A C 1
ATOM 2514 O O . ASP A 1 322 ? -16.054 15.206 15.950 1.00 94.88 322 ASP A O 1
ATOM 2518 N N . ASP A 1 323 ? -16.778 17.331 15.846 1.00 94.25 323 ASP A N 1
ATOM 2519 C CA . ASP A 1 323 ? -16.384 17.674 17.217 1.00 94.25 323 ASP A CA 1
ATOM 2520 C C . ASP A 1 323 ? -17.098 16.835 18.280 1.00 94.25 323 ASP A C 1
ATOM 2522 O O . ASP A 1 323 ? -16.514 16.532 19.324 1.00 94.25 323 ASP A O 1
ATOM 2526 N N . LEU A 1 324 ? -18.340 16.420 18.014 1.00 95.94 324 LEU A N 1
ATOM 2527 C CA . LEU A 1 324 ? -19.116 15.592 18.933 1.00 95.94 324 LEU A CA 1
ATOM 2528 C C . LEU A 1 324 ? -18.525 14.180 19.027 1.00 95.94 324 LEU A C 1
ATOM 2530 O O . LEU A 1 324 ? -18.362 13.642 20.123 1.00 95.94 324 LEU A O 1
ATOM 2534 N N . LEU A 1 325 ? -18.173 13.580 17.892 1.00 95.81 325 LEU A N 1
ATOM 2535 C CA . LEU A 1 325 ? -17.528 12.278 17.822 1.00 95.81 325 LEU A CA 1
ATOM 2536 C C . LEU A 1 325 ? -16.129 12.329 18.440 1.00 95.81 325 LEU A C 1
ATOM 2538 O O . LEU A 1 325 ? -15.786 11.454 19.236 1.00 95.81 325 LEU A O 1
ATOM 2542 N N . ARG A 1 326 ? -15.361 13.392 18.169 1.00 95.69 326 ARG A N 1
ATOM 2543 C CA . ARG A 1 326 ? -14.062 13.640 18.813 1.00 95.69 326 ARG A CA 1
ATOM 2544 C C . ARG A 1 326 ? -14.202 13.712 20.337 1.00 95.69 326 ARG A C 1
ATOM 2546 O O . ARG A 1 326 ? -13.424 13.088 21.060 1.00 95.69 326 ARG A O 1
ATOM 2553 N N . GLN A 1 327 ? -15.213 14.425 20.840 1.00 95.38 327 GLN A N 1
ATOM 2554 C CA . GLN A 1 327 ? -15.493 14.507 22.273 1.00 95.38 327 GLN A CA 1
ATOM 2555 C C . GLN A 1 327 ? -15.836 13.136 22.871 1.00 95.38 327 GLN A C 1
ATOM 2557 O O . GLN A 1 327 ? -15.233 12.763 23.876 1.00 95.38 327 GLN A O 1
ATOM 2562 N N . ARG A 1 328 ? -16.725 12.363 22.230 1.00 96.06 328 ARG A N 1
ATOM 2563 C CA . ARG A 1 328 ? -17.104 11.009 22.678 1.00 96.06 328 ARG A CA 1
ATOM 2564 C C . ARG A 1 328 ? -15.903 10.063 22.757 1.00 96.06 328 ARG A C 1
ATOM 2566 O O . ARG A 1 328 ? -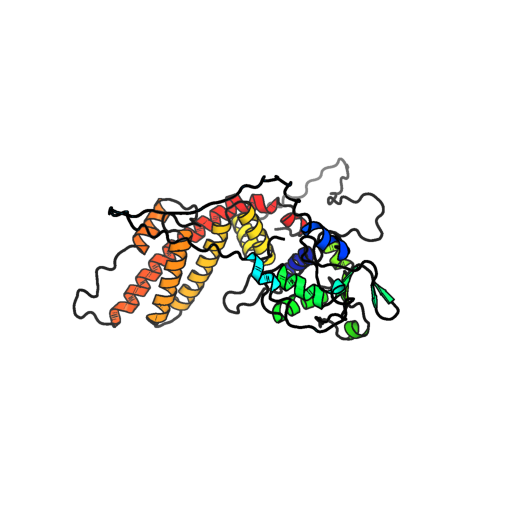15.763 9.336 23.737 1.00 96.06 328 ARG A O 1
ATOM 2573 N N . VAL A 1 329 ? -15.026 10.076 21.747 1.00 95.50 329 VAL A N 1
ATOM 2574 C CA . VAL A 1 329 ? -13.793 9.266 21.744 1.00 95.50 329 VAL A CA 1
ATOM 2575 C C . VAL A 1 329 ? -12.890 9.659 22.906 1.00 95.50 329 VAL A C 1
ATOM 2577 O O . VAL A 1 329 ? -12.444 8.791 23.652 1.00 95.50 329 VAL A O 1
ATOM 2580 N N . ARG A 1 330 ? -12.639 10.961 23.080 1.00 94.00 330 ARG A N 1
ATOM 2581 C CA . ARG A 1 330 ? -11.773 11.476 24.144 1.00 94.00 330 ARG A CA 1
ATOM 2582 C C . ARG A 1 330 ? -12.287 11.079 25.521 1.00 94.00 330 ARG A C 1
ATOM 2584 O O . ARG A 1 330 ? -11.534 10.487 26.281 1.00 94.00 330 ARG A O 1
ATOM 2591 N N . GLU A 1 331 ? -13.559 11.348 25.811 1.00 93.75 331 GLU A N 1
ATOM 2592 C CA . GLU A 1 331 ? -14.189 10.986 27.086 1.00 93.75 331 GLU A CA 1
ATOM 2593 C C . GLU A 1 331 ? -14.056 9.491 27.373 1.00 93.75 331 GLU A C 1
ATOM 2595 O O . GLU A 1 331 ? -13.749 9.106 28.500 1.00 93.75 331 GLU A O 1
ATOM 2600 N N . ARG A 1 332 ? -14.228 8.642 26.350 1.00 93.50 332 ARG A N 1
ATOM 2601 C CA . ARG A 1 332 ? -14.123 7.197 26.534 1.00 93.50 332 ARG A CA 1
ATOM 2602 C C . ARG A 1 332 ? -12.690 6.703 26.726 1.00 93.50 332 ARG A C 1
ATOM 2604 O O . ARG A 1 332 ? -12.479 5.773 27.503 1.00 93.50 332 ARG A O 1
ATOM 2611 N N . MET A 1 333 ? -11.723 7.301 26.034 1.00 91.56 333 MET A N 1
ATOM 2612 C CA . MET A 1 333 ? -10.303 6.960 26.166 1.00 91.56 333 MET A CA 1
ATOM 2613 C C . MET A 1 333 ? -9.743 7.420 27.514 1.00 91.56 333 MET A C 1
ATOM 2615 O O . MET A 1 333 ? -9.032 6.666 28.170 1.00 91.56 333 MET A O 1
ATOM 2619 N N . THR A 1 334 ? -10.097 8.627 27.964 1.00 88.75 334 THR A N 1
ATOM 2620 C CA . THR A 1 334 ? -9.577 9.220 29.207 1.00 88.75 334 THR A CA 1
ATOM 2621 C C . THR A 1 334 ? -10.431 8.930 30.435 1.00 88.75 334 THR A C 1
ATOM 2623 O O . THR A 1 334 ? -10.145 9.474 31.497 1.00 88.75 334 THR A O 1
ATOM 2626 N N . SER A 1 335 ? -11.493 8.126 30.319 1.00 85.31 335 SER A N 1
ATOM 2627 C CA . SER A 1 335 ? -12.289 7.745 31.484 1.00 85.31 335 SER A CA 1
ATOM 2628 C C . SER A 1 335 ? -11.396 6.976 32.457 1.00 85.31 335 SER A C 1
ATOM 2630 O O . SER A 1 335 ? -10.974 5.853 32.150 1.00 85.31 335 SER A O 1
ATOM 2632 N N . GLU A 1 336 ? -11.110 7.572 33.612 1.00 66.75 336 GLU A N 1
ATOM 2633 C CA . GLU A 1 336 ? -10.485 6.867 34.722 1.00 66.75 336 GLU A CA 1
ATOM 2634 C C . GLU A 1 336 ? -11.415 5.722 35.129 1.00 66.75 336 GLU A C 1
ATOM 2636 O O . GLU A 1 336 ? -12.595 5.920 35.435 1.00 66.75 336 GLU A O 1
ATOM 2641 N N . GLU A 1 337 ? -10.899 4.496 35.084 1.00 61.72 337 GLU A N 1
ATOM 2642 C CA . GLU A 1 337 ? -11.526 3.407 35.816 1.00 61.72 337 GLU A CA 1
ATOM 2643 C C . GLU A 1 337 ? -11.356 3.774 37.282 1.00 61.72 337 GLU A C 1
ATOM 2645 O O . GLU A 1 337 ? -10.248 3.692 37.801 1.00 61.72 337 GLU A O 1
ATOM 2650 N N . VAL A 1 338 ? -12.429 4.251 37.922 1.00 52.72 338 VAL A N 1
ATOM 2651 C CA . VAL A 1 338 ? -12.473 4.403 39.378 1.00 52.72 338 VAL A CA 1
ATOM 2652 C C . VAL A 1 338 ? -11.921 3.111 39.955 1.00 52.72 338 VAL A C 1
ATOM 2654 O O . VAL A 1 338 ? -12.517 2.055 39.748 1.00 52.72 338 VAL A O 1
ATOM 2657 N N . ASP A 1 339 ? -10.750 3.216 40.582 1.00 44.31 339 ASP A N 1
ATOM 2658 C CA . ASP A 1 339 ? -9.900 2.108 40.985 1.00 44.31 339 ASP A CA 1
ATOM 2659 C C . ASP A 1 339 ? -10.721 0.932 41.524 1.00 44.31 339 ASP A C 1
ATOM 2661 O O . ASP A 1 339 ? -11.069 0.877 42.707 1.00 44.31 339 ASP A O 1
ATOM 2665 N N . THR A 1 340 ? -10.917 -0.090 40.689 1.00 46.75 340 THR A N 1
ATOM 2666 C CA . THR A 1 340 ? -11.260 -1.451 41.133 1.00 46.75 340 THR A CA 1
ATOM 2667 C C . THR A 1 340 ? -10.143 -2.057 41.998 1.00 46.75 340 THR A C 1
ATOM 2669 O O . THR A 1 340 ? -10.273 -3.171 42.495 1.00 46.75 340 THR A O 1
ATOM 2672 N N . LEU A 1 341 ? -9.042 -1.318 42.186 1.00 46.94 341 LEU A N 1
ATOM 2673 C CA . LEU A 1 341 ? -7.947 -1.582 43.113 1.00 46.94 341 LEU A CA 1
ATOM 2674 C C . LEU A 1 341 ? -8.157 -0.937 44.497 1.00 46.94 341 LEU A C 1
ATOM 2676 O O . LEU A 1 341 ? -7.495 -1.339 45.450 1.00 46.94 341 LEU A O 1
ATOM 2680 N N . SER A 1 342 ? -9.088 0.016 44.638 1.00 46.84 342 SER A N 1
ATOM 2681 C CA . SER A 1 342 ? -9.409 0.672 45.918 1.00 46.84 342 SER A CA 1
ATOM 2682 C C . SER A 1 342 ? -10.495 -0.057 46.721 1.00 46.84 342 SER A C 1
ATOM 2684 O O . SER A 1 342 ? -10.650 0.193 47.916 1.00 46.84 342 SER A O 1
ATOM 2686 N N . ILE A 1 343 ? -11.194 -1.021 46.106 1.00 45.81 343 ILE A N 1
ATOM 2687 C CA . ILE A 1 343 ? -12.060 -1.973 46.808 1.00 45.81 343 ILE A CA 1
ATOM 2688 C C . ILE A 1 343 ? -11.312 -3.299 46.919 1.00 45.81 343 ILE A C 1
ATOM 2690 O O . ILE A 1 343 ? -11.352 -4.167 46.047 1.00 45.81 343 ILE A O 1
ATOM 2694 N N . SER A 1 344 ? -10.607 -3.419 48.035 1.00 48.22 344 SER A N 1
ATOM 2695 C CA . SER A 1 344 ? -10.135 -4.657 48.639 1.00 48.22 344 SER A CA 1
ATOM 2696 C C . SER A 1 344 ? -11.056 -5.853 48.336 1.00 48.22 344 SER A C 1
ATOM 2698 O O . SER A 1 344 ? -12.113 -6.015 48.939 1.00 48.22 344 SER A O 1
ATOM 2700 N N . GLY A 1 345 ? -10.618 -6.727 47.422 1.00 51.31 345 GLY A N 1
ATOM 2701 C CA . GLY A 1 345 ? -11.131 -8.097 47.306 1.00 51.31 345 GLY A CA 1
ATOM 2702 C C . GLY A 1 345 ? -11.912 -8.474 46.044 1.00 51.31 345 GLY A C 1
ATOM 2703 O O . GLY A 1 345 ? -12.378 -9.611 45.980 1.00 51.31 345 GLY A O 1
ATOM 2704 N N . LEU A 1 346 ? -12.047 -7.611 45.028 1.00 50.72 346 LEU A N 1
ATOM 2705 C CA . LEU A 1 346 ? -12.687 -8.033 43.774 1.00 50.72 346 LEU A CA 1
ATOM 2706 C C . LEU A 1 346 ? -11.779 -8.959 42.945 1.00 50.72 346 LEU A C 1
ATOM 2708 O O . LEU A 1 346 ? -10.660 -8.638 42.554 1.00 50.72 346 LEU A O 1
ATOM 2712 N N . GLN A 1 347 ? -12.315 -10.158 42.728 1.00 57.81 347 GLN A N 1
ATOM 2713 C CA . GLN A 1 347 ? -11.745 -11.324 42.068 1.00 57.81 347 GLN A CA 1
ATOM 2714 C C . GLN A 1 347 ? -11.154 -10.987 40.684 1.00 57.81 347 GLN A C 1
ATOM 2716 O O . GLN A 1 347 ? -11.833 -10.373 39.861 1.00 57.81 347 GLN A O 1
ATOM 2721 N N . TYR A 1 348 ? -9.971 -11.531 40.358 1.00 58.91 348 TYR A N 1
ATOM 2722 C CA . TYR A 1 348 ? -9.412 -11.600 38.989 1.00 58.91 348 TYR A CA 1
ATOM 2723 C C . TYR A 1 348 ? -10.455 -11.981 37.908 1.00 58.91 348 TYR A C 1
ATOM 2725 O O . TYR A 1 348 ? -10.303 -11.622 36.742 1.00 58.91 348 TYR A O 1
ATOM 2733 N N . ALA A 1 349 ? -11.530 -12.679 38.295 1.00 63.84 349 ALA A N 1
ATOM 2734 C CA . ALA A 1 349 ? -12.647 -13.062 37.438 1.00 63.84 349 ALA A CA 1
ATOM 2735 C C . ALA A 1 349 ? -13.435 -11.881 36.827 1.00 63.84 349 ALA A C 1
ATOM 2737 O O . ALA A 1 349 ? -13.967 -12.034 35.732 1.00 63.84 349 ALA A O 1
ATOM 2738 N N . ALA A 1 350 ? -13.510 -10.714 37.482 1.00 75.00 350 ALA A N 1
ATOM 2739 C CA . ALA A 1 350 ? -14.253 -9.550 36.972 1.00 75.00 350 ALA A CA 1
ATOM 2740 C C . ALA A 1 350 ? -13.413 -8.632 36.061 1.00 75.00 350 ALA A C 1
ATOM 2742 O O . ALA A 1 350 ? -13.964 -7.790 35.347 1.00 75.00 350 ALA A O 1
ATOM 2743 N N . LEU A 1 351 ? -12.089 -8.810 36.048 1.00 81.69 351 LEU A N 1
ATOM 2744 C CA . LEU A 1 351 ? -11.167 -7.946 35.313 1.00 81.69 351 LEU A CA 1
ATOM 2745 C C . LEU A 1 351 ? -11.301 -8.126 33.795 1.00 81.69 351 LEU A C 1
ATOM 2747 O O . LEU A 1 351 ? -11.470 -7.151 33.071 1.00 81.69 351 LEU A O 1
ATOM 2751 N N . ILE A 1 352 ? -11.306 -9.376 33.318 1.00 85.31 352 ILE A N 1
ATOM 2752 C CA . ILE A 1 352 ? -11.396 -9.678 31.880 1.00 85.31 352 ILE A CA 1
ATOM 2753 C C . ILE A 1 352 ? -12.708 -9.145 31.271 1.00 85.31 352 ILE A C 1
ATOM 2755 O O . ILE A 1 352 ? -12.624 -8.411 30.287 1.00 85.31 352 ILE A O 1
ATOM 2759 N N . PRO A 1 353 ? -13.906 -9.421 31.835 1.00 86.69 353 PRO A N 1
ATOM 2760 C CA . PRO A 1 353 ? -15.155 -8.874 31.297 1.00 86.69 353 PRO A CA 1
ATOM 2761 C C . PRO A 1 353 ? -15.183 -7.340 31.260 1.00 86.69 353 PRO A C 1
ATOM 2763 O O . PRO A 1 353 ? -15.666 -6.756 30.292 1.00 86.69 353 PRO A O 1
ATOM 2766 N N . THR A 1 354 ? -14.629 -6.679 32.280 1.00 86.94 354 THR A N 1
ATOM 2767 C CA . THR A 1 354 ? -14.577 -5.210 32.352 1.00 86.94 354 THR A CA 1
ATOM 2768 C C . THR A 1 354 ? -13.689 -4.627 31.252 1.00 86.94 354 THR A C 1
ATOM 2770 O O . THR A 1 354 ? -14.117 -3.731 30.521 1.00 86.94 354 THR A O 1
ATOM 2773 N N . SER A 1 355 ? -12.485 -5.178 31.066 1.00 88.12 355 SER A N 1
ATOM 2774 C CA . SER A 1 355 ? -11.566 -4.753 30.005 1.00 88.12 355 SER A CA 1
ATOM 2775 C C . SER A 1 355 ? -12.130 -5.018 28.605 1.00 88.12 355 SER A C 1
ATOM 2777 O O . SER A 1 355 ? -11.984 -4.175 27.722 1.00 88.12 355 SER A O 1
ATOM 2779 N N . VAL A 1 356 ? -12.823 -6.147 28.400 1.00 90.31 356 VAL A N 1
ATOM 2780 C CA . VAL A 1 356 ? -13.498 -6.464 27.127 1.00 90.31 356 VAL A CA 1
ATOM 2781 C C . VAL A 1 356 ? -14.618 -5.465 26.832 1.00 90.31 356 VAL A C 1
ATOM 2783 O O . VAL A 1 356 ? -14.701 -4.964 25.711 1.00 90.31 356 VAL A O 1
ATOM 2786 N N . ASN A 1 357 ? -15.445 -5.116 27.823 1.00 90.62 357 ASN A N 1
ATOM 2787 C CA . ASN A 1 357 ? -16.504 -4.117 27.651 1.00 90.62 357 ASN A CA 1
ATOM 2788 C C . ASN A 1 357 ? -15.929 -2.747 27.268 1.00 90.62 357 ASN A C 1
ATOM 2790 O O . ASN A 1 357 ? -16.407 -2.114 26.326 1.00 90.62 357 ASN A O 1
ATOM 2794 N N . LYS A 1 358 ? -14.855 -2.319 27.943 1.00 90.81 358 LYS A N 1
ATOM 2795 C CA . LYS A 1 358 ? -14.152 -1.075 27.610 1.00 90.81 358 LYS A CA 1
ATOM 2796 C C . LYS A 1 358 ? -13.610 -1.080 26.187 1.00 90.81 358 LYS A C 1
ATOM 2798 O O . LYS A 1 358 ? -13.868 -0.143 25.433 1.00 90.81 358 LYS A O 1
ATOM 2803 N N . LEU A 1 359 ? -12.900 -2.142 25.818 1.00 93.44 359 LEU A N 1
ATOM 2804 C CA . LEU A 1 359 ? -12.357 -2.310 24.475 1.00 93.44 359 LEU A CA 1
ATOM 2805 C C . LEU A 1 359 ? -13.465 -2.273 23.414 1.00 93.44 359 LEU A C 1
ATOM 2807 O O . LEU A 1 359 ? -13.329 -1.579 22.414 1.00 93.44 359 LEU A O 1
ATOM 2811 N N . THR A 1 360 ? -14.586 -2.951 23.663 1.00 94.88 360 THR A N 1
ATOM 2812 C CA . THR A 1 360 ? -15.734 -2.999 22.746 1.00 94.88 360 THR A CA 1
ATOM 2813 C C . THR A 1 360 ? -16.302 -1.607 22.469 1.00 94.88 360 THR A C 1
ATOM 2815 O O . THR A 1 360 ? -16.602 -1.267 21.326 1.00 94.88 360 THR A O 1
ATOM 2818 N N . GLU A 1 361 ? -16.462 -0.779 23.500 1.00 94.62 361 GLU A N 1
ATOM 2819 C CA . GLU A 1 361 ? -16.969 0.588 23.340 1.00 94.62 361 GLU A CA 1
ATOM 2820 C C . GLU A 1 361 ? -15.977 1.494 22.605 1.00 94.62 361 GLU A C 1
ATOM 2822 O O . GLU A 1 361 ? -16.378 2.247 21.716 1.00 94.62 361 GLU A O 1
ATOM 2827 N N . ILE A 1 362 ? -14.686 1.376 22.923 1.00 95.50 362 ILE A N 1
ATOM 2828 C CA . ILE A 1 362 ? -13.610 2.080 22.218 1.00 95.50 362 ILE A CA 1
ATOM 2829 C C . ILE A 1 362 ? -13.611 1.717 20.728 1.00 95.50 362 ILE A C 1
ATOM 2831 O O . ILE A 1 362 ? -13.629 2.602 19.876 1.00 95.50 362 ILE A O 1
ATOM 2835 N N . VAL A 1 363 ? -13.641 0.424 20.404 1.00 96.00 363 VAL A N 1
ATOM 2836 C CA . VAL A 1 363 ? -13.609 -0.068 19.022 1.00 96.00 363 VAL A CA 1
ATOM 2837 C C . VAL A 1 363 ? -14.839 0.391 18.237 1.00 96.00 363 VAL A C 1
ATOM 2839 O O . VAL A 1 363 ? -14.708 0.781 17.077 1.00 96.00 363 VAL A O 1
ATOM 2842 N N . LYS A 1 364 ? -16.027 0.427 18.858 1.00 96.69 364 LYS A N 1
ATOM 2843 C CA . LYS A 1 364 ? -17.238 0.983 18.227 1.00 96.69 364 LYS A CA 1
ATOM 2844 C C . LYS A 1 364 ? -17.050 2.448 17.835 1.00 96.69 364 LYS A C 1
ATOM 2846 O O . LYS A 1 364 ? -17.340 2.805 16.695 1.00 96.69 364 LYS A O 1
ATOM 2851 N N . LEU A 1 365 ? -16.523 3.270 18.745 1.00 97.00 365 LEU A N 1
ATOM 2852 C CA . LEU A 1 365 ? -16.241 4.681 18.473 1.00 97.00 365 LEU A CA 1
ATOM 2853 C C . LEU A 1 365 ? -15.179 4.844 17.378 1.00 97.00 365 LEU A C 1
ATOM 2855 O O . LEU A 1 365 ? -15.381 5.618 16.447 1.00 97.00 365 LEU A O 1
ATOM 2859 N N . LEU A 1 366 ? -14.086 4.078 17.431 1.00 96.81 366 LEU A N 1
ATOM 2860 C CA . LEU A 1 366 ? -13.053 4.102 16.390 1.00 96.81 366 LEU A CA 1
ATOM 2861 C C . LEU A 1 366 ? -13.607 3.683 15.023 1.00 96.81 366 LEU A C 1
ATOM 2863 O O . LEU A 1 366 ? -13.246 4.277 14.010 1.00 96.81 366 LEU A O 1
ATOM 2867 N N . ASN A 1 367 ? -14.539 2.728 14.977 1.00 97.44 367 ASN A N 1
ATOM 2868 C CA . ASN A 1 367 ? -15.214 2.356 13.739 1.00 97.44 367 ASN A CA 1
ATOM 2869 C C . ASN A 1 367 ? -16.124 3.477 13.202 1.00 97.44 367 ASN A C 1
ATOM 2871 O O . ASN A 1 367 ? -16.159 3.701 11.993 1.00 97.44 367 ASN A O 1
ATOM 2875 N N . GLU A 1 368 ? -16.831 4.215 14.067 1.00 97.88 368 GLU A N 1
ATOM 2876 C CA . GLU A 1 368 ? -17.595 5.403 13.651 1.00 97.88 368 GLU A CA 1
ATOM 2877 C C . GLU A 1 368 ? -16.674 6.450 12.999 1.00 97.88 368 GLU A C 1
ATOM 2879 O O . GLU A 1 368 ? -16.969 6.937 11.901 1.00 97.88 368 GLU A O 1
ATOM 2884 N N . VAL A 1 369 ? -15.526 6.729 13.629 1.00 98.00 369 VAL A N 1
ATOM 2885 C CA . VAL A 1 369 ? -14.510 7.657 13.107 1.00 98.00 369 VAL A CA 1
ATOM 2886 C C . VAL A 1 369 ? -13.963 7.161 11.769 1.00 98.00 369 VAL A C 1
ATOM 2888 O O . VAL A 1 369 ? -13.943 7.906 10.790 1.00 98.00 369 VAL A O 1
ATOM 2891 N N . ARG A 1 370 ? -13.590 5.879 11.686 1.00 97.50 370 ARG A N 1
ATOM 2892 C CA . ARG A 1 370 ? -13.112 5.228 10.458 1.00 97.50 370 ARG A CA 1
ATOM 2893 C C . ARG A 1 370 ? -14.082 5.413 9.300 1.00 97.50 370 ARG A C 1
ATOM 2895 O O . ARG A 1 370 ? -13.661 5.776 8.203 1.00 97.50 370 ARG A O 1
ATOM 2902 N N . MET A 1 371 ? -15.378 5.223 9.538 1.00 97.38 371 MET A N 1
ATOM 2903 C CA . MET A 1 371 ? -16.399 5.411 8.508 1.00 97.38 371 MET A CA 1
ATOM 2904 C C . MET A 1 371 ? -16.579 6.878 8.105 1.00 97.38 371 MET A C 1
ATOM 2906 O O . MET A 1 371 ? -16.896 7.157 6.947 1.00 97.38 371 MET A O 1
ATOM 2910 N N . GLN A 1 372 ? -16.378 7.831 9.017 1.00 97.50 372 GLN A N 1
ATOM 2911 C CA . GLN A 1 372 ? -16.384 9.252 8.669 1.00 97.50 372 GLN A CA 1
ATOM 2912 C C . GLN A 1 372 ? -15.173 9.630 7.809 1.00 97.50 372 GLN A C 1
ATOM 2914 O O . GLN A 1 372 ? -15.361 10.251 6.763 1.00 97.50 372 GLN A O 1
ATOM 2919 N N . VAL A 1 373 ? -13.970 9.187 8.181 1.00 97.88 373 VAL A N 1
ATOM 2920 C CA . VAL A 1 373 ? -12.735 9.412 7.411 1.00 97.88 373 VAL A CA 1
ATOM 2921 C C . VAL A 1 373 ? -12.809 8.748 6.033 1.00 97.88 373 VAL A C 1
ATOM 2923 O O . VAL A 1 373 ? -12.438 9.346 5.024 1.00 97.88 373 VAL A O 1
ATOM 2926 N N . PHE A 1 374 ? -13.380 7.545 5.947 1.00 97.69 374 PHE A N 1
ATOM 2927 C CA . PHE A 1 374 ? -13.656 6.885 4.672 1.00 97.69 374 PHE A CA 1
ATOM 2928 C C . PHE A 1 374 ? -14.573 7.729 3.775 1.00 97.69 374 PHE A C 1
ATOM 2930 O O . PHE A 1 374 ? -14.271 7.953 2.602 1.00 97.69 374 PHE A O 1
ATOM 2937 N N . ARG A 1 375 ? -15.677 8.257 4.324 1.00 96.38 375 ARG A N 1
ATOM 2938 C CA . ARG A 1 375 ? -16.590 9.136 3.574 1.00 96.38 375 ARG A CA 1
ATOM 2939 C C . ARG A 1 375 ? -15.912 10.430 3.129 1.00 96.38 375 ARG A C 1
ATOM 2941 O O . ARG A 1 375 ? -16.154 10.845 1.999 1.00 96.38 375 ARG A O 1
ATOM 2948 N N . LEU A 1 376 ? -15.061 11.014 3.974 1.00 96.06 376 LEU A N 1
ATOM 2949 C CA . LEU A 1 376 ? -14.264 12.201 3.661 1.00 96.06 376 LEU A CA 1
ATOM 2950 C C . LEU A 1 376 ? -13.328 11.942 2.469 1.00 96.06 376 LEU A C 1
ATOM 2952 O O . LEU A 1 376 ? -13.361 12.669 1.477 1.00 96.06 376 LEU A O 1
ATOM 2956 N N . MET A 1 377 ? -12.545 10.859 2.509 1.00 97.25 377 MET A N 1
ATOM 2957 C CA . MET A 1 377 ? -11.670 10.484 1.391 1.00 97.25 377 MET A CA 1
ATOM 2958 C C . MET A 1 377 ? -12.465 10.215 0.108 1.00 97.25 377 MET A C 1
ATOM 2960 O O . MET A 1 377 ? -12.065 10.650 -0.975 1.00 97.25 377 MET A O 1
ATOM 2964 N N . ALA A 1 378 ? -13.607 9.530 0.217 1.00 96.50 378 ALA A N 1
ATOM 2965 C CA . ALA A 1 378 ? -14.468 9.235 -0.921 1.00 96.50 378 ALA A CA 1
ATOM 2966 C C . ALA A 1 378 ? -15.046 10.515 -1.548 1.00 96.50 378 ALA A C 1
ATOM 2968 O O . ALA A 1 378 ? -15.108 10.629 -2.773 1.00 96.50 378 ALA A O 1
ATOM 2969 N N . SER A 1 379 ? -15.477 11.490 -0.742 1.00 94.62 379 SER A N 1
ATOM 2970 C CA . SER A 1 379 ? -16.081 12.722 -1.252 1.00 94.62 379 SER A CA 1
ATOM 2971 C C . SER A 1 379 ? -15.059 13.672 -1.867 1.00 94.62 379 SER A C 1
ATOM 2973 O O . SER A 1 379 ? -15.345 14.227 -2.937 1.00 94.62 379 SER A O 1
ATOM 2975 N N . ASP A 1 380 ? -13.894 13.813 -1.228 1.00 94.06 380 ASP A N 1
ATOM 2976 C CA . ASP A 1 380 ? -12.973 14.929 -1.463 1.00 94.06 380 ASP A CA 1
ATOM 2977 C C . ASP A 1 380 ? -11.708 14.512 -2.213 1.00 94.06 380 ASP A C 1
ATOM 2979 O O . ASP A 1 380 ? -11.251 15.244 -3.097 1.00 94.06 380 ASP A O 1
ATOM 2983 N N . SER A 1 381 ? -11.155 13.341 -1.893 1.00 96.12 381 SER A N 1
ATOM 2984 C CA . SER A 1 381 ? -9.866 12.886 -2.425 1.00 96.12 381 SER A CA 1
ATOM 2985 C C . SER A 1 381 ? -10.025 12.042 -3.684 1.00 96.12 381 SER A C 1
ATOM 2987 O O . SER A 1 381 ? -9.330 12.284 -4.670 1.00 96.12 381 SER A O 1
ATOM 2989 N N . VAL A 1 382 ? -10.978 11.103 -3.719 1.00 94.94 382 VAL A N 1
ATOM 2990 C CA . VAL A 1 382 ? -11.183 10.214 -4.882 1.00 94.94 382 VAL A CA 1
ATOM 2991 C C . VAL A 1 382 ? -11.425 10.989 -6.189 1.00 94.94 382 VAL A C 1
ATOM 2993 O O . VAL A 1 382 ? -10.739 10.707 -7.173 1.00 94.94 382 VAL A O 1
ATOM 2996 N N . PRO A 1 383 ? -12.300 12.016 -6.252 1.00 92.88 383 PRO A N 1
ATOM 2997 C CA . PRO A 1 383 ? -12.516 12.751 -7.501 1.00 92.88 383 PRO A CA 1
ATOM 2998 C C . PRO A 1 383 ? -11.283 13.520 -7.990 1.00 92.88 383 PRO A C 1
ATOM 3000 O O . PRO A 1 383 ? -11.163 13.786 -9.186 1.00 92.88 383 PRO A O 1
ATOM 3003 N N . LYS A 1 384 ? -10.388 13.922 -7.079 1.00 93.69 384 LYS A N 1
ATOM 3004 C CA . LYS A 1 384 ? -9.126 14.595 -7.419 1.00 93.69 384 LYS A CA 1
ATOM 3005 C C . LYS A 1 384 ? -8.103 13.576 -7.909 1.00 93.69 384 LYS A C 1
ATOM 3007 O O . LYS A 1 384 ? -7.500 13.791 -8.957 1.00 93.69 384 LYS A O 1
ATOM 3012 N N . PHE A 1 385 ? -7.990 12.447 -7.213 1.00 93.56 385 PHE A N 1
ATOM 3013 C CA . PHE A 1 385 ? -7.107 11.343 -7.569 1.00 93.56 385 PHE A CA 1
ATOM 3014 C C . PHE A 1 385 ? -7.372 10.815 -8.983 1.00 93.56 385 PHE A C 1
ATOM 3016 O O . PHE A 1 385 ? -6.444 10.714 -9.783 1.00 93.56 385 PHE A O 1
ATOM 3023 N N . MET A 1 386 ? -8.639 10.580 -9.338 1.00 89.56 386 MET A N 1
ATOM 3024 C CA . MET A 1 386 ? -9.020 10.051 -10.657 1.00 89.56 386 MET A CA 1
ATOM 3025 C C . MET A 1 386 ? -8.675 10.980 -11.833 1.00 89.56 386 MET A C 1
ATOM 3027 O O . MET A 1 386 ? -8.684 10.557 -12.984 1.00 89.56 386 MET A O 1
ATOM 3031 N N . ARG A 1 387 ? -8.387 12.261 -11.570 1.00 88.75 387 ARG A N 1
ATOM 3032 C CA . ARG A 1 387 ? -7.978 13.235 -12.595 1.00 88.75 387 ARG A CA 1
ATOM 3033 C C . ARG A 1 387 ? -6.461 13.344 -12.738 1.00 88.75 387 ARG A C 1
ATOM 3035 O O . ARG A 1 387 ? -5.987 14.098 -13.585 1.00 88.75 387 ARG A O 1
ATOM 3042 N N . THR A 1 388 ? -5.695 12.650 -11.897 1.00 87.56 388 THR A N 1
ATOM 3043 C CA . THR A 1 388 ? -4.232 12.690 -11.951 1.00 87.56 388 THR A CA 1
ATOM 3044 C C . THR A 1 388 ? -3.707 11.908 -13.153 1.00 87.56 388 THR A C 1
ATOM 3046 O O . THR A 1 388 ? -4.258 10.873 -13.523 1.00 87.56 388 THR A O 1
ATOM 3049 N N . ALA A 1 389 ? -2.604 12.378 -13.743 1.00 78.31 389 ALA A N 1
ATOM 3050 C CA . ALA A 1 389 ? -1.936 11.670 -14.836 1.00 78.31 389 ALA A CA 1
ATOM 3051 C C . ALA A 1 389 ? -1.528 10.246 -14.421 1.00 78.31 389 ALA A C 1
ATOM 3053 O O . ALA A 1 389 ? -1.821 9.307 -15.148 1.00 78.31 389 ALA A O 1
ATOM 3054 N N . LYS A 1 390 ? -0.991 10.083 -13.198 1.00 77.06 390 LYS A N 1
ATOM 3055 C CA . LYS A 1 390 ? -0.608 8.781 -12.623 1.00 77.06 390 LYS A CA 1
ATOM 3056 C C . LYS A 1 390 ? -1.748 7.756 -12.651 1.00 77.06 390 LYS A C 1
ATOM 3058 O O . LYS A 1 390 ? -1.498 6.580 -12.869 1.00 77.06 390 LYS A O 1
ATOM 3063 N N . PHE A 1 391 ? -2.987 8.190 -12.412 1.00 79.12 391 PHE A N 1
ATOM 3064 C CA . PHE A 1 391 ? -4.159 7.318 -12.473 1.00 79.12 391 PHE A CA 1
ATOM 3065 C C . PHE A 1 391 ? -4.585 7.031 -13.921 1.00 79.12 391 PHE A C 1
ATOM 3067 O O . PHE A 1 391 ? -4.813 5.881 -14.285 1.00 79.12 391 PHE A O 1
ATOM 3074 N N . LEU A 1 392 ? -4.652 8.066 -14.764 1.00 74.50 392 LEU A N 1
ATOM 3075 C CA . LEU A 1 392 ? -5.077 7.941 -16.164 1.00 74.50 392 LEU A CA 1
ATOM 3076 C C . LEU A 1 392 ? -4.116 7.085 -17.006 1.00 74.50 392 LEU A C 1
ATOM 3078 O O . LEU A 1 392 ? -4.550 6.383 -17.916 1.00 74.50 392 LEU A O 1
ATOM 3082 N N . GLU A 1 393 ? -2.821 7.125 -16.695 1.00 66.88 393 GLU A N 1
ATOM 3083 C CA . GLU A 1 393 ? -1.775 6.343 -17.363 1.00 66.88 393 GLU A CA 1
ATOM 3084 C C . GLU A 1 393 ? -1.900 4.834 -17.118 1.00 66.88 393 GLU A C 1
ATOM 3086 O O . GLU A 1 393 ? -1.418 4.053 -17.936 1.00 66.88 393 GLU A O 1
ATOM 3091 N N . LEU A 1 394 ? -2.586 4.407 -16.051 1.00 64.56 394 LEU A N 1
ATOM 3092 C CA . LEU A 1 394 ? -2.837 2.988 -15.795 1.00 64.56 394 LEU A CA 1
ATOM 3093 C C . LEU A 1 394 ? -3.889 2.381 -16.735 1.00 64.56 394 LEU A C 1
ATOM 3095 O O . LEU A 1 394 ? -3.971 1.160 -16.830 1.00 64.56 394 LEU A O 1
ATOM 3099 N N . GLY A 1 395 ? -4.700 3.199 -17.420 1.00 53.41 395 GLY A N 1
ATOM 3100 C CA .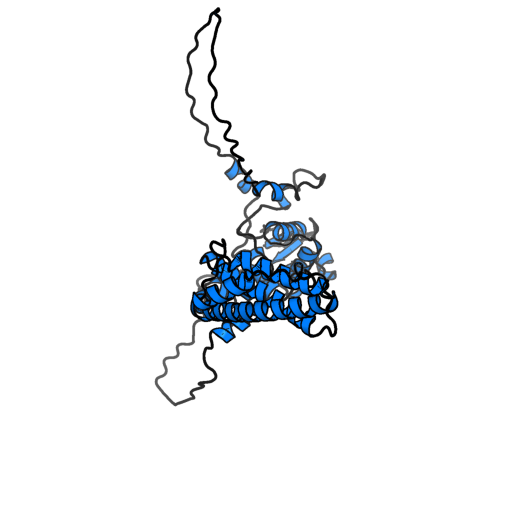 GLY A 1 395 ? -5.746 2.711 -18.326 1.00 53.41 395 GLY A CA 1
ATOM 3101 C C . GLY A 1 395 ? -6.818 1.843 -17.649 1.00 53.41 395 GLY A C 1
ATOM 3102 O O . GLY A 1 395 ? -7.485 1.068 -18.329 1.00 53.41 395 GLY A O 1
ATOM 3103 N N . ILE A 1 396 ? -6.963 1.942 -16.322 1.00 56.59 396 ILE A N 1
ATOM 3104 C CA . ILE A 1 396 ? -7.942 1.183 -15.536 1.00 56.59 396 ILE A CA 1
ATOM 3105 C C . ILE A 1 396 ? -9.276 1.937 -15.567 1.00 56.59 396 ILE A C 1
ATOM 3107 O O . ILE A 1 396 ? -9.373 3.057 -15.063 1.00 56.59 396 ILE A O 1
ATOM 3111 N N . GLU A 1 397 ? -10.306 1.322 -16.146 1.00 41.41 397 GLU A N 1
ATOM 3112 C CA . GLU A 1 397 ? -11.693 1.782 -16.017 1.00 41.41 397 GLU A CA 1
ATOM 3113 C C . GLU A 1 397 ? -12.244 1.312 -14.655 1.00 41.41 397 GLU A C 1
ATOM 3115 O O . GLU A 1 397 ? -12.197 0.117 -14.358 1.00 41.41 397 GLU A O 1
ATOM 3120 N N . ILE A 1 398 ? -12.711 2.250 -13.814 1.00 48.94 398 ILE A N 1
ATOM 3121 C CA . ILE A 1 398 ? -13.333 1.997 -12.494 1.00 48.94 398 ILE A CA 1
ATOM 3122 C C . ILE A 1 398 ? -14.756 2.541 -12.473 1.00 48.94 398 ILE A C 1
ATOM 3124 O O . ILE A 1 398 ? -14.922 3.744 -12.797 1.00 48.94 398 ILE A O 1
#

Foldseek 3Di:
DQAQEFDADPPPRAGDLDLLQLLLVLLQQCFLEAQQPQLVPLVVVVPPPDPDDDDDDDDDDDDDDDDDDDDDDDDDDDDPPDDPPDDPVPPLVPVVPPDDDDDPVLVRQAEDQDSRHQHFHQWDDQPNDIDGRKHALNSQQSCPCNRYPDDDSVNSQSSQLSCQVVVQKAWPDPVVVVVRSRRDNDSSTMIHGDPVNCVSNNHDPPPDDDDDPPPPDDDDDPDPDDDDDDDPPDDDPQLLVLLVVCVVDSSSVSLLLVLCVVVVRNLLVVLLVLLVVLVVLLVVQVVPPDHDPVSLVVSLVSLVVSCQQAQPPPHPSHHDDDPVLSVQLVCLNPPDPPPPVVDPDDDPVVNSVVSNVSSVSNSVSSVVVSVVSSVVCSVPRSVVSCPDPVNVSVVDDD

pLDDT: mean 74.1, std 25.07, range [24.56, 98.0]

Radius of gyration: 30.32 Å; chains: 1; bounding box: 87×64×89 Å

Organism: NCBI:txid54092

Secondary structure (DSSP, 8-state):
---B---B-TTT-PBP--HHHHHHHHHHHH-SS-B---GGGTTTTS--PPPPPP---------------------------------GGGGGGTTT-S-----TTSGGGS----TT-SB-BSSEEETTEEESSEEEHHHHHHHHHHHBS---HHHHHHHHHHHHHTTSEEESSHHHHTTTT----STT-EEEE-HHHHHHTTPPPTT--S------------------------S---HHHHHHHHHHSHHHHHHHHHHHHHTT-THHHHHHHHHHHHHHHHHHHHTSSS--HHHHHHHHHHHHHHHHHHTSTT-TT-----HHHHHHHHHHHS-----TTSSTT--GGGHHHHHHHHHHHHHHHHHHHHHHHHHHIIIIIHHHHTTSHHHHTTT---

InterPro domains:
  IPR000591 DEP domain [PF00610] (123-191)
  IPR000591 DEP domain [PS50186] (114-195)
  IPR000591 DEP domain [SM00049] (114-195)
  IPR016137 RGS domain [PF00615] (243-394)
  IPR016137 RGS domain [PS50132] (242-395)
  IPR016137 RGS domain [SM00315] (242-395)
  IPR036305 RGS domain superfamily [SSF48097] (242-394)
  IPR036388 Winged helix-like DNA-binding domain superfamily [G3DSA:1.10.10.10] (99-203)
  IPR036390 Winged helix DNA-binding domain superfamily [SSF46785] (102-203)
  IPR044926 RGS, subdomain 2 [G3DSA:1.10.167.10] (233-394)